Protein AF-A0A938IKA3-F1 (afdb_monomer_lite)

Radius of gyration: 41.87 Å; chains: 1; bounding box: 134×56×154 Å

Structure (mmCIF, N/CA/C/O backbone):
data_AF-A0A938IKA3-F1
#
_entry.id   AF-A0A938IKA3-F1
#
loop_
_atom_site.group_PDB
_atom_site.id
_atom_site.type_symbol
_atom_site.label_atom_id
_atom_site.label_alt_id
_atom_site.label_comp_id
_atom_site.label_asym_id
_atom_site.label_entity_id
_atom_site.label_seq_id
_atom_site.pdbx_PDB_ins_code
_atom_site.Cartn_x
_atom_site.Cartn_y
_atom_site.Cartn_z
_atom_site.occupancy
_atom_site.B_iso_or_equiv
_atom_site.auth_seq_id
_atom_site.auth_comp_id
_atom_site.auth_asym_id
_atom_site.auth_atom_id
_atom_site.pdbx_PDB_model_num
ATOM 1 N N . MET A 1 1 ? 54.111 36.695 -73.387 1.00 44.09 1 MET A N 1
ATOM 2 C CA . MET A 1 1 ? 54.878 36.768 -72.129 1.00 44.09 1 MET A CA 1
ATOM 3 C C . MET A 1 1 ? 53.957 37.298 -71.034 1.00 44.09 1 MET A C 1
ATOM 5 O O . MET A 1 1 ? 53.940 38.494 -70.824 1.00 44.09 1 MET A O 1
ATOM 9 N N . ILE A 1 2 ? 53.138 36.435 -70.418 1.00 36.34 2 ILE A N 1
ATOM 10 C CA . ILE A 1 2 ? 52.549 36.625 -69.077 1.00 36.34 2 ILE A CA 1
ATOM 11 C C . ILE A 1 2 ? 52.402 35.214 -68.501 1.00 36.34 2 ILE A C 1
ATOM 13 O O . ILE A 1 2 ? 51.587 34.421 -68.973 1.00 36.34 2 ILE A O 1
ATOM 17 N N . ASP A 1 3 ? 53.272 34.904 -67.549 1.00 37.81 3 ASP A N 1
ATOM 18 C CA . ASP A 1 3 ? 53.347 33.643 -66.822 1.00 37.81 3 ASP A CA 1
ATOM 19 C C . ASP A 1 3 ? 52.193 33.566 -65.809 1.00 37.81 3 ASP A C 1
ATOM 21 O O . ASP A 1 3 ? 51.969 34.506 -65.043 1.00 37.81 3 ASP A O 1
ATOM 25 N N . ARG A 1 4 ? 51.437 32.461 -65.796 1.00 41.28 4 ARG A N 1
ATOM 26 C CA . ARG A 1 4 ? 50.448 32.179 -64.741 1.00 41.28 4 ARG A CA 1
ATOM 27 C C . ARG A 1 4 ? 51.078 31.232 -63.720 1.00 41.28 4 ARG A C 1
ATOM 29 O O . ARG A 1 4 ? 51.582 30.184 -64.118 1.00 41.28 4 ARG A O 1
ATOM 36 N N . PRO A 1 5 ? 51.030 31.542 -62.415 1.00 47.38 5 PRO A N 1
ATOM 37 C CA . PRO A 1 5 ? 51.871 30.855 -61.455 1.00 47.38 5 PRO A CA 1
ATOM 38 C C . PRO A 1 5 ? 51.241 29.541 -60.963 1.00 47.38 5 PRO A C 1
ATOM 40 O O . PRO A 1 5 ? 50.056 29.439 -60.645 1.00 47.38 5 PRO A O 1
ATOM 43 N N . SER A 1 6 ? 52.089 28.522 -60.881 1.00 44.88 6 SER A N 1
ATOM 44 C CA . SER A 1 6 ? 51.822 27.099 -60.643 1.00 44.88 6 SER A CA 1
ATOM 45 C C . SER A 1 6 ? 51.552 26.709 -59.176 1.00 44.88 6 SER A C 1
ATOM 47 O O . SER A 1 6 ? 51.508 25.524 -58.850 1.00 44.88 6 SER A O 1
ATOM 49 N N . TRP A 1 7 ? 51.294 27.665 -58.274 1.00 42.03 7 TRP A N 1
ATOM 50 C CA . TRP A 1 7 ? 51.091 27.390 -56.839 1.00 42.03 7 TRP A CA 1
ATOM 51 C C . TRP A 1 7 ? 49.628 27.134 -56.419 1.00 42.03 7 TRP A C 1
ATOM 53 O O . TRP A 1 7 ? 49.381 26.710 -55.290 1.00 42.03 7 TRP A O 1
ATOM 63 N N . MET A 1 8 ? 48.640 27.299 -57.310 1.00 39.28 8 MET A N 1
ATOM 64 C CA . MET A 1 8 ? 47.218 27.089 -56.965 1.00 39.28 8 MET A CA 1
ATOM 65 C C . MET A 1 8 ? 46.741 25.624 -56.981 1.00 39.28 8 MET A C 1
ATOM 67 O O . MET A 1 8 ? 45.694 25.321 -56.410 1.00 39.28 8 MET A O 1
ATOM 71 N N . VAL A 1 9 ? 47.488 24.682 -57.567 1.00 45.12 9 VAL A N 1
ATOM 72 C CA . VAL A 1 9 ? 47.022 23.282 -57.706 1.00 45.12 9 VAL A CA 1
ATOM 73 C C . VAL A 1 9 ? 47.316 22.428 -56.460 1.00 45.12 9 VAL A C 1
ATOM 75 O O . VAL A 1 9 ? 46.606 21.461 -56.186 1.00 45.12 9 VAL A O 1
ATOM 78 N N . LEU A 1 10 ? 48.293 22.814 -55.632 1.00 41.94 10 LEU A N 1
ATOM 79 C CA . LEU A 1 10 ? 48.684 22.053 -54.436 1.00 41.94 10 LEU A CA 1
ATOM 80 C C . LEU A 1 10 ? 47.814 22.322 -53.194 1.00 41.94 10 LEU A C 1
ATOM 82 O O . LEU A 1 10 ? 47.746 21.467 -52.314 1.00 41.94 10 LEU A O 1
ATOM 86 N N . ARG A 1 11 ? 47.066 23.435 -53.135 1.00 42.44 11 ARG A N 1
ATOM 87 C CA . ARG A 1 11 ? 46.171 23.736 -51.995 1.00 42.44 11 ARG A CA 1
ATOM 88 C C . ARG A 1 11 ? 44.819 23.014 -52.036 1.00 42.44 11 ARG A C 1
ATOM 90 O O . ARG A 1 11 ? 44.203 22.837 -50.990 1.00 42.44 11 ARG A O 1
ATOM 97 N N . ARG A 1 12 ? 44.365 22.544 -53.205 1.00 46.91 12 ARG A N 1
ATOM 98 C CA . ARG A 1 12 ? 43.042 21.900 -53.343 1.00 46.91 12 ARG A CA 1
ATOM 99 C C . ARG A 1 12 ? 42.994 20.479 -52.763 1.00 46.91 12 ARG A C 1
ATOM 101 O O . ARG A 1 12 ? 41.995 20.104 -52.165 1.00 46.91 12 ARG A O 1
ATOM 108 N N . ARG A 1 13 ? 44.102 19.727 -52.830 1.00 48.44 13 ARG A N 1
ATOM 109 C CA . ARG A 1 13 ? 44.191 18.354 -52.284 1.00 48.44 13 ARG A CA 1
ATOM 110 C C . ARG A 1 13 ? 44.306 18.291 -50.755 1.00 48.44 13 ARG A C 1
ATOM 112 O O . ARG A 1 13 ? 43.952 17.275 -50.165 1.00 48.44 13 ARG A O 1
ATOM 119 N N . GLY A 1 14 ? 44.799 19.354 -50.114 1.00 48.38 14 GLY A N 1
ATOM 120 C CA . GLY A 1 14 ? 44.874 19.445 -48.650 1.00 48.38 14 GLY A CA 1
ATOM 121 C C . GLY A 1 14 ? 43.516 19.728 -48.004 1.00 48.38 14 GLY A C 1
ATOM 122 O O . GLY A 1 14 ? 43.191 19.138 -46.977 1.00 48.38 14 GLY A O 1
ATOM 123 N N . LEU A 1 15 ? 42.695 20.571 -48.643 1.00 46.84 15 LEU A N 1
ATOM 124 C CA . LEU A 1 15 ? 41.368 20.930 -48.137 1.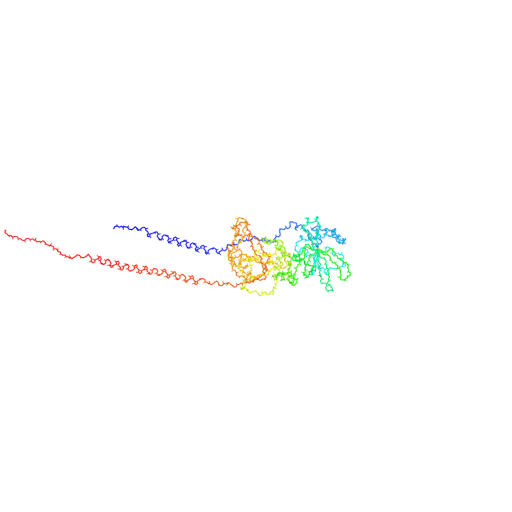00 46.84 15 LEU A CA 1
ATOM 125 C C . LEU A 1 15 ? 40.374 19.760 -48.227 1.00 46.84 15 LEU A C 1
ATOM 127 O O . LEU A 1 15 ? 39.620 19.531 -47.290 1.00 46.84 15 LEU A O 1
ATOM 131 N N . GLU A 1 16 ? 40.415 18.973 -49.307 1.00 50.19 16 GLU A N 1
ATOM 132 C CA . GLU A 1 16 ? 39.539 17.800 -49.463 1.00 50.19 16 GLU A CA 1
ATOM 133 C C . GLU A 1 16 ? 39.806 16.733 -48.392 1.00 50.19 16 GLU A C 1
ATOM 135 O O . GLU A 1 16 ? 38.866 16.163 -47.845 1.00 50.19 16 GLU A O 1
ATOM 140 N N . ARG A 1 17 ? 41.070 16.507 -48.009 1.00 53.62 17 ARG A N 1
ATOM 141 C CA . ARG A 1 17 ? 41.415 15.554 -46.939 1.00 53.62 17 ARG A CA 1
ATOM 142 C C . ARG A 1 17 ? 40.918 16.002 -45.561 1.00 53.62 17 ARG A C 1
ATOM 144 O O . ARG A 1 17 ? 40.501 15.156 -44.777 1.00 53.62 17 ARG A O 1
ATOM 151 N N . LEU A 1 18 ? 40.924 17.307 -45.283 1.00 56.72 18 LEU A N 1
ATOM 152 C CA . LEU A 1 18 ? 40.406 17.863 -44.028 1.00 56.72 18 LEU A CA 1
ATOM 153 C C . LEU A 1 18 ? 38.875 17.810 -43.958 1.00 56.72 18 LEU A C 1
ATOM 155 O O . LEU A 1 18 ? 38.329 17.478 -42.910 1.00 56.72 18 LEU A O 1
ATOM 159 N N . VAL A 1 19 ? 38.184 18.059 -45.074 1.00 56.28 19 VAL A N 1
ATOM 160 C CA . VAL A 1 19 ? 36.717 17.953 -45.144 1.00 56.28 19 VAL A CA 1
ATOM 161 C C . VAL A 1 19 ? 36.264 16.498 -44.982 1.00 56.28 19 VAL A C 1
ATOM 163 O O . VAL A 1 19 ? 35.344 16.231 -44.214 1.00 56.28 19 VAL A O 1
ATOM 166 N N . TRP A 1 20 ? 36.954 15.535 -45.604 1.00 49.53 20 TRP A N 1
ATOM 167 C CA . TRP A 1 20 ? 36.645 14.109 -45.429 1.00 49.53 20 TRP A CA 1
ATOM 168 C C . TRP A 1 20 ? 36.950 13.591 -44.019 1.00 49.53 20 TRP A C 1
ATOM 170 O O . TRP A 1 20 ? 36.165 12.812 -43.481 1.00 49.53 20 TRP A O 1
ATOM 180 N N . ALA A 1 21 ? 38.033 14.056 -43.388 1.00 54.66 21 ALA A N 1
ATOM 181 C CA . ALA A 1 21 ? 38.324 13.730 -41.993 1.00 54.66 21 ALA A CA 1
ATOM 182 C C . ALA A 1 21 ? 37.254 14.302 -41.044 1.00 54.66 21 ALA A C 1
ATOM 184 O O . ALA A 1 21 ? 36.792 13.596 -40.149 1.00 54.66 21 ALA A O 1
ATOM 185 N N . ALA A 1 22 ? 36.788 15.535 -41.273 1.00 48.22 22 ALA A N 1
ATOM 186 C CA . ALA A 1 22 ? 35.738 16.159 -40.467 1.00 48.22 22 ALA A CA 1
ATOM 187 C C . ALA A 1 22 ? 34.384 15.439 -40.606 1.00 48.22 22 ALA A C 1
ATOM 189 O O . ALA A 1 22 ? 33.718 15.198 -39.603 1.00 48.22 22 ALA A O 1
ATOM 190 N N . VAL A 1 23 ? 34.010 15.022 -41.821 1.00 48.03 23 VAL A N 1
ATOM 191 C CA . VAL A 1 23 ? 32.756 14.290 -42.084 1.00 48.03 23 VAL A CA 1
ATOM 192 C C . VAL A 1 23 ? 32.785 12.872 -41.499 1.00 48.03 23 VAL A C 1
ATOM 194 O O . VAL A 1 23 ? 31.801 12.447 -40.897 1.00 48.03 23 VAL A O 1
ATOM 197 N N . LEU A 1 24 ? 33.916 12.160 -41.581 1.00 46.88 24 LEU A N 1
ATOM 198 C CA . LEU A 1 24 ? 34.078 10.847 -40.937 1.00 46.88 24 LEU A CA 1
ATOM 199 C C . LEU A 1 24 ? 34.063 10.942 -39.406 1.00 46.88 24 LEU A C 1
ATOM 201 O O . LEU A 1 24 ? 33.491 10.077 -38.747 1.00 46.88 24 LEU A O 1
ATOM 205 N N . THR A 1 25 ? 34.622 12.013 -38.838 1.00 44.88 25 THR A N 1
ATOM 206 C CA . THR A 1 25 ? 34.581 12.240 -37.386 1.00 44.88 25 THR A CA 1
ATOM 207 C C . THR A 1 25 ? 33.169 12.605 -36.918 1.00 44.88 25 THR A C 1
ATOM 209 O O . THR A 1 25 ? 32.756 12.162 -35.850 1.00 44.88 25 THR A O 1
ATOM 212 N N . LEU A 1 26 ? 32.391 13.348 -37.719 1.00 38.34 26 LEU A N 1
ATOM 213 C CA . LEU A 1 26 ? 30.999 13.683 -37.394 1.00 38.34 26 LEU A CA 1
ATOM 214 C C . LEU A 1 26 ? 30.073 12.455 -37.451 1.00 38.34 26 LEU A C 1
ATOM 216 O O . LEU A 1 26 ? 29.250 12.276 -36.558 1.00 38.34 26 LEU A O 1
ATOM 220 N N . LEU A 1 27 ? 30.248 11.584 -38.452 1.00 38.44 27 LEU A N 1
ATOM 221 C CA . LEU A 1 27 ? 29.461 10.352 -38.608 1.00 38.44 27 LEU A CA 1
ATOM 222 C C . LEU A 1 27 ? 29.825 9.276 -37.570 1.00 38.44 27 LEU A C 1
ATOM 224 O O . LEU A 1 27 ? 28.954 8.534 -37.121 1.00 38.44 27 LEU A O 1
ATOM 228 N N . ALA A 1 28 ? 31.085 9.221 -37.126 1.00 39.75 28 ALA A N 1
ATOM 229 C CA . ALA A 1 28 ? 31.489 8.362 -36.012 1.00 39.75 28 ALA A CA 1
ATOM 230 C C . ALA A 1 28 ? 30.908 8.838 -34.664 1.00 39.75 28 ALA A C 1
ATOM 232 O O . ALA A 1 28 ? 30.611 8.017 -33.798 1.00 39.75 28 ALA A O 1
ATOM 233 N N . ARG A 1 29 ? 30.694 10.152 -34.493 1.00 34.31 29 ARG A N 1
ATOM 234 C CA . ARG A 1 29 ? 30.143 10.748 -33.262 1.00 34.31 29 ARG A CA 1
ATOM 235 C C . ARG A 1 29 ? 28.616 10.648 -33.170 1.00 34.31 29 ARG A C 1
ATOM 237 O O . ARG A 1 29 ? 28.099 10.518 -32.065 1.00 34.31 29 ARG A O 1
ATOM 244 N N . SER A 1 30 ? 27.905 10.652 -34.304 1.00 30.98 30 SER A N 1
ATOM 245 C CA . SER A 1 30 ? 26.447 10.444 -34.346 1.00 30.98 30 SER A CA 1
ATOM 246 C C . SER A 1 30 ? 26.034 8.980 -34.158 1.00 30.98 30 SER A C 1
ATOM 248 O O . SER A 1 30 ? 24.906 8.711 -33.767 1.00 30.98 30 SER A O 1
ATOM 250 N N . ALA A 1 31 ? 26.936 8.025 -34.414 1.00 35.09 31 ALA A N 1
ATOM 251 C CA . ALA A 1 31 ? 26.690 6.605 -34.158 1.00 35.09 31 ALA A CA 1
ATOM 252 C C . ALA A 1 31 ? 26.987 6.189 -32.701 1.00 35.09 31 ALA A C 1
ATOM 254 O O . ALA A 1 31 ? 26.459 5.180 -32.243 1.00 35.09 31 ALA A O 1
ATOM 255 N N . SER A 1 32 ? 27.795 6.960 -31.957 1.00 32.06 32 SER A N 1
ATOM 256 C CA . SER A 1 32 ? 28.199 6.617 -30.581 1.00 32.06 32 SER A CA 1
ATOM 257 C C . SER A 1 32 ? 27.322 7.233 -29.481 1.00 32.06 32 SER A C 1
ATOM 259 O O . SER A 1 32 ? 27.594 7.021 -28.304 1.00 32.06 32 SER A O 1
ATOM 261 N N . THR A 1 33 ? 26.289 8.009 -29.821 1.00 31.97 33 THR A N 1
ATOM 262 C CA . THR A 1 33 ? 25.442 8.715 -28.835 1.00 31.97 33 THR A CA 1
ATOM 263 C C . THR A 1 33 ? 24.197 7.928 -28.401 1.00 31.97 33 THR A C 1
ATOM 265 O O . THR A 1 33 ? 23.416 8.419 -27.596 1.00 31.97 33 THR A O 1
ATOM 268 N N . ALA A 1 34 ? 24.031 6.683 -28.867 1.00 32.91 34 ALA A N 1
ATOM 269 C CA . ALA A 1 34 ? 22.925 5.793 -28.485 1.00 32.91 34 ALA A CA 1
ATOM 270 C C . ALA A 1 34 ? 23.324 4.672 -27.495 1.00 32.91 34 ALA A C 1
ATOM 272 O O . ALA A 1 34 ? 22.534 3.759 -27.229 1.00 32.91 34 ALA A O 1
ATOM 273 N N . GLU A 1 35 ? 24.539 4.706 -26.939 1.00 34.84 35 GLU A N 1
ATOM 274 C CA . GLU A 1 35 ? 24.955 3.791 -25.871 1.00 34.84 35 GLU A CA 1
ATOM 275 C C . GLU A 1 35 ? 24.649 4.400 -24.501 1.00 34.84 35 GLU A C 1
ATOM 277 O O . GLU A 1 35 ? 25.434 5.157 -23.938 1.00 34.84 35 GLU A O 1
ATOM 282 N N . GLY A 1 36 ? 23.473 4.058 -23.965 1.00 39.84 36 GLY A N 1
ATOM 283 C CA . GLY A 1 36 ? 23.123 4.341 -22.575 1.00 39.84 36 GLY A CA 1
ATOM 284 C C . GLY A 1 36 ? 24.183 3.775 -21.629 1.00 39.84 36 GLY A C 1
ATOM 285 O O . GLY A 1 36 ? 24.444 2.569 -21.627 1.00 39.84 36 GLY A O 1
ATOM 286 N N . GLN A 1 37 ? 24.801 4.663 -20.852 1.00 39.84 37 GLN A N 1
ATOM 287 C CA . GLN A 1 37 ? 25.806 4.332 -19.847 1.00 39.84 37 GLN A CA 1
ATOM 288 C C . GLN A 1 37 ? 25.228 3.344 -18.811 1.00 39.84 37 GLN A C 1
ATOM 290 O O . GLN A 1 37 ? 24.080 3.503 -18.386 1.00 39.84 37 GLN A O 1
ATOM 295 N N . PRO A 1 38 ? 25.982 2.308 -18.402 1.00 37.47 38 PRO A N 1
ATOM 296 C CA . PRO A 1 38 ? 25.505 1.324 -17.438 1.00 37.47 38 PRO A CA 1
ATOM 297 C C . PRO A 1 38 ? 25.352 1.944 -16.042 1.00 37.47 38 PRO A C 1
ATOM 299 O O . PRO A 1 38 ? 26.292 2.541 -15.526 1.00 37.47 38 PRO A O 1
ATOM 302 N N . MET A 1 39 ? 24.181 1.751 -15.423 1.00 41.41 39 MET A N 1
ATOM 303 C CA . MET A 1 39 ? 23.933 2.089 -14.015 1.00 41.41 39 MET A CA 1
ATOM 304 C C . MET A 1 39 ? 24.891 1.325 -13.091 1.00 41.41 39 MET A C 1
ATOM 306 O O . MET A 1 39 ? 25.019 0.100 -13.207 1.00 41.41 39 MET A O 1
ATOM 310 N N . ALA A 1 40 ? 25.509 2.034 -12.143 1.00 34.44 40 ALA A N 1
ATOM 311 C CA . ALA A 1 40 ? 26.341 1.442 -11.104 1.00 34.44 40 ALA A CA 1
ATOM 312 C C . ALA A 1 40 ? 25.589 0.387 -10.245 1.00 34.44 40 ALA A C 1
ATOM 314 O O . ALA A 1 40 ? 24.357 0.425 -10.107 1.00 34.44 40 ALA A O 1
ATOM 315 N N . PRO A 1 41 ? 26.309 -0.602 -9.677 1.00 32.03 41 PRO A N 1
ATOM 316 C CA . PRO A 1 41 ? 25.738 -1.568 -8.742 1.00 32.03 41 PRO A CA 1
ATOM 317 C C . PRO A 1 41 ? 25.262 -0.868 -7.458 1.00 32.03 41 PRO A C 1
ATOM 319 O O . PRO A 1 41 ? 26.004 -0.092 -6.864 1.00 32.03 41 PRO A O 1
ATOM 322 N N . ARG A 1 42 ? 24.017 -1.147 -7.048 1.00 52.44 42 ARG A N 1
ATOM 323 C CA . ARG A 1 42 ? 23.434 -0.658 -5.789 1.00 52.44 42 ARG A CA 1
ATOM 324 C C . ARG A 1 42 ? 24.041 -1.403 -4.598 1.00 52.44 42 ARG A C 1
ATOM 326 O O . ARG A 1 42 ? 24.285 -2.609 -4.691 1.00 52.44 42 ARG A O 1
ATOM 333 N N . ASP A 1 43 ? 24.240 -0.681 -3.500 1.00 36.16 43 ASP A N 1
ATOM 334 C CA . ASP A 1 43 ? 24.480 -1.276 -2.187 1.00 36.16 43 ASP A CA 1
ATOM 335 C C . ASP A 1 43 ? 23.230 -2.059 -1.742 1.00 36.16 43 ASP A C 1
ATOM 337 O O . ASP A 1 43 ? 22.113 -1.729 -2.143 1.00 36.16 43 ASP A O 1
ATOM 341 N N . ARG A 1 44 ? 23.420 -3.157 -1.008 1.00 41.62 44 ARG A N 1
ATOM 342 C CA . ARG A 1 44 ? 22.437 -4.254 -0.859 1.00 41.62 44 ARG A CA 1
ATOM 343 C C . ARG A 1 44 ? 21.284 -3.990 0.113 1.00 41.62 44 ARG A C 1
ATOM 345 O O . ARG A 1 44 ? 20.489 -4.900 0.349 1.00 41.62 44 ARG A O 1
ATOM 352 N N . ASP A 1 45 ? 21.171 -2.787 0.652 1.00 41.47 45 ASP A N 1
ATOM 353 C CA . ASP A 1 45 ? 20.105 -2.470 1.591 1.00 41.47 45 ASP A CA 1
ATOM 354 C C . ASP A 1 45 ? 18.770 -2.349 0.852 1.00 41.47 45 ASP A C 1
ATOM 356 O O . ASP A 1 45 ? 18.631 -1.617 -0.132 1.00 41.47 45 ASP A O 1
ATOM 360 N N . LEU A 1 46 ? 17.770 -3.109 1.315 1.00 42.41 46 LEU A N 1
ATOM 361 C CA . LEU A 1 46 ? 16.409 -3.002 0.803 1.00 42.41 46 LEU A CA 1
ATOM 362 C C . LEU A 1 46 ? 15.963 -1.538 0.926 1.00 42.41 46 LEU A C 1
ATOM 364 O O . LEU A 1 46 ? 16.097 -0.965 2.009 1.00 42.41 46 LEU A O 1
ATOM 368 N N . PRO A 1 47 ? 15.353 -0.940 -0.110 1.00 44.97 47 PRO A N 1
ATOM 369 C CA . PRO A 1 47 ? 14.965 0.473 -0.083 1.00 44.97 47 PRO A CA 1
ATOM 370 C C . PRO A 1 47 ? 13.900 0.806 0.982 1.00 44.97 47 PRO A C 1
ATOM 372 O O . PRO A 1 47 ? 13.555 1.965 1.164 1.00 44.97 47 PRO A O 1
ATOM 375 N N . TYR A 1 48 ? 13.390 -0.197 1.706 1.00 50.75 48 TYR A N 1
ATOM 376 C CA . TYR A 1 48 ? 12.403 -0.073 2.782 1.00 50.75 48 TYR A CA 1
ATOM 377 C C . TYR A 1 48 ? 12.949 -0.468 4.156 1.00 50.75 48 TYR A C 1
ATOM 379 O O . TYR A 1 48 ? 12.153 -0.626 5.085 1.00 50.75 48 TYR A O 1
ATOM 387 N N . ALA A 1 49 ? 14.259 -0.702 4.295 1.00 41.09 49 ALA A N 1
ATOM 388 C CA . ALA A 1 49 ? 14.854 -1.031 5.581 1.00 41.09 49 ALA A CA 1
ATOM 389 C C . ALA A 1 49 ? 14.542 0.108 6.559 1.00 41.09 49 ALA A C 1
ATOM 391 O O . ALA A 1 49 ? 15.071 1.217 6.458 1.00 41.09 49 ALA A O 1
ATOM 392 N N . ARG A 1 50 ? 13.607 -0.145 7.481 1.00 44.47 50 ARG A N 1
ATOM 393 C CA . ARG A 1 50 ? 13.308 0.795 8.556 1.00 44.47 50 ARG A CA 1
ATOM 394 C C . ARG A 1 50 ? 14.618 0.963 9.329 1.00 44.47 50 ARG A C 1
ATOM 396 O O . ARG A 1 50 ? 15.222 -0.065 9.646 1.00 44.47 50 ARG A O 1
ATOM 403 N N . PRO A 1 51 ? 15.069 2.190 9.650 1.00 43.34 51 PRO A N 1
ATOM 404 C CA . PRO A 1 51 ? 16.114 2.329 10.650 1.00 43.34 51 PRO A CA 1
ATOM 405 C C . PRO A 1 51 ? 15.634 1.548 11.870 1.00 43.34 51 PRO A C 1
ATOM 407 O O . PRO A 1 51 ? 14.516 1.781 12.341 1.00 43.34 51 PRO A O 1
ATOM 410 N N . ALA A 1 52 ? 16.411 0.534 12.263 1.00 45.12 52 ALA A N 1
ATOM 411 C CA . ALA A 1 52 ? 16.052 -0.337 13.367 1.00 45.12 52 ALA A CA 1
ATOM 412 C C . ALA A 1 52 ? 15.691 0.565 14.544 1.00 45.12 52 ALA A C 1
ATOM 414 O O . ALA A 1 52 ? 16.484 1.439 14.898 1.00 45.12 52 ALA A O 1
ATOM 415 N N . ASP A 1 53 ? 14.478 0.415 15.087 1.00 52.06 53 ASP A N 1
ATOM 416 C CA . ASP A 1 53 ? 14.122 1.122 16.312 1.00 52.06 53 ASP A CA 1
ATOM 417 C C . ASP A 1 53 ? 15.191 0.716 17.336 1.00 52.06 53 ASP A C 1
ATOM 419 O O . ASP A 1 53 ? 15.301 -0.475 17.645 1.00 52.06 53 ASP A O 1
ATOM 423 N N . PRO A 1 54 ? 16.032 1.652 17.811 1.00 47.59 54 PRO A N 1
ATOM 424 C CA . PRO A 1 54 ? 17.150 1.315 18.683 1.00 47.59 54 PRO A CA 1
ATOM 425 C C . PRO A 1 54 ? 16.675 0.672 19.993 1.00 47.59 54 PRO A C 1
ATOM 427 O O . PRO A 1 54 ? 17.463 0.024 20.676 1.00 47.59 54 PRO A O 1
ATOM 430 N N . ASN A 1 55 ? 15.380 0.793 20.311 1.00 51.50 55 ASN A N 1
ATOM 431 C CA . ASN A 1 55 ? 14.742 0.159 21.455 1.00 51.50 55 ASN A CA 1
ATOM 432 C C . ASN A 1 55 ? 13.972 -1.129 21.112 1.00 51.50 55 ASN A C 1
ATOM 434 O O . ASN A 1 55 ? 13.401 -1.735 22.013 1.00 51.50 55 ASN A O 1
ATOM 438 N N . ALA A 1 56 ? 13.925 -1.583 19.855 1.00 56.41 56 ALA A N 1
ATOM 439 C CA . ALA A 1 56 ? 13.243 -2.836 19.507 1.00 56.41 56 ALA A CA 1
ATOM 440 C C . ALA A 1 56 ? 13.917 -4.056 20.152 1.00 56.41 56 ALA A C 1
ATOM 442 O O . ALA A 1 56 ? 13.229 -4.953 20.623 1.00 56.41 56 ALA A O 1
ATOM 443 N N . ALA A 1 57 ? 15.252 -4.061 20.237 1.00 53.44 57 ALA A N 1
ATOM 444 C CA . ALA A 1 57 ? 16.017 -5.155 20.839 1.00 53.44 57 ALA A CA 1
ATOM 445 C C . ALA A 1 57 ? 15.900 -5.228 22.375 1.00 53.44 57 ALA A C 1
ATOM 447 O O . ALA A 1 57 ? 16.297 -6.224 22.971 1.00 53.44 57 ALA A O 1
ATOM 448 N N . SER A 1 58 ? 15.385 -4.177 23.021 1.00 55.47 58 SER A N 1
ATOM 449 C CA . SER A 1 58 ? 15.226 -4.086 24.477 1.00 55.47 58 SER A CA 1
ATOM 450 C C . SER A 1 58 ? 13.772 -4.188 24.943 1.00 55.47 58 SER A C 1
ATOM 452 O O . SER A 1 58 ? 13.516 -4.140 26.149 1.00 55.47 58 SER A O 1
ATOM 454 N N . ARG A 1 59 ? 12.810 -4.351 24.023 1.00 63.84 59 ARG A N 1
ATOM 455 C CA . ARG A 1 59 ? 11.423 -4.637 24.400 1.00 63.84 59 ARG A CA 1
ATOM 456 C C . ARG A 1 59 ? 11.316 -6.095 24.865 1.00 63.84 59 ARG A C 1
ATOM 458 O O . ARG A 1 59 ? 11.891 -6.970 24.220 1.00 63.84 59 ARG A O 1
ATOM 465 N N . PRO A 1 60 ? 10.593 -6.374 25.967 1.00 66.56 60 PRO A N 1
ATOM 466 C CA . PRO A 1 60 ? 10.169 -7.738 26.293 1.00 66.56 60 PRO A CA 1
ATOM 467 C C . PRO A 1 60 ? 9.454 -8.374 25.089 1.00 66.56 60 PRO A C 1
ATOM 469 O O . PRO A 1 60 ? 9.043 -7.660 24.188 1.00 66.56 60 PRO A O 1
ATOM 472 N N . GLU A 1 61 ? 9.238 -9.685 25.047 1.00 74.44 61 GLU A N 1
ATOM 473 C CA . GLU A 1 61 ? 8.289 -10.241 24.070 1.00 74.44 61 GLU A CA 1
ATOM 474 C C . GLU A 1 61 ? 6.853 -9.957 24.544 1.00 74.44 61 GLU A C 1
ATOM 476 O O . GLU A 1 61 ? 6.506 -10.231 25.695 1.00 74.44 61 GLU A O 1
ATOM 481 N N . ALA A 1 62 ? 6.012 -9.370 23.686 1.00 78.81 62 ALA A N 1
ATOM 482 C CA . ALA A 1 62 ? 4.600 -9.161 23.997 1.00 78.81 62 ALA A CA 1
ATOM 483 C C . ALA A 1 62 ? 3.881 -10.491 23.807 1.00 78.81 62 ALA A C 1
ATOM 485 O O . ALA A 1 62 ? 3.903 -11.062 22.720 1.00 78.81 62 ALA A O 1
ATOM 486 N N . SER A 1 63 ? 3.226 -10.973 24.861 1.00 81.94 63 SER A N 1
ATOM 487 C CA . SER A 1 63 ? 2.438 -12.207 24.804 1.00 81.94 63 SER A CA 1
ATOM 488 C C . SER A 1 63 ? 0.968 -11.953 24.459 1.00 81.94 63 SER A C 1
ATOM 490 O O . SER A 1 63 ? 0.257 -12.855 24.021 1.00 81.94 63 SER A O 1
ATOM 492 N N . THR A 1 64 ? 0.507 -10.713 24.643 1.00 85.50 64 THR A N 1
ATOM 493 C CA . THR A 1 64 ? -0.879 -10.293 24.431 1.00 85.50 64 THR A CA 1
ATOM 494 C C . THR A 1 64 ? -0.953 -8.897 23.810 1.00 85.50 64 THR A C 1
ATOM 496 O O . THR A 1 64 ? -0.018 -8.102 23.920 1.00 85.50 64 THR A O 1
ATOM 499 N N . ALA A 1 65 ? -2.112 -8.549 23.237 1.00 86.88 65 ALA A N 1
ATOM 500 C CA . ALA A 1 65 ? -2.376 -7.188 22.765 1.00 86.88 65 ALA A CA 1
ATOM 501 C C . ALA A 1 65 ? -2.198 -6.148 23.888 1.00 86.88 65 ALA A C 1
ATOM 503 O O . ALA A 1 65 ? -1.631 -5.083 23.661 1.00 86.88 65 ALA A O 1
ATOM 504 N N . ARG A 1 66 ? -2.619 -6.462 25.123 1.00 87.50 66 ARG A N 1
ATOM 505 C CA . ARG A 1 66 ? -2.430 -5.567 26.275 1.00 87.50 66 ARG A CA 1
ATOM 506 C C . ARG A 1 66 ? -0.951 -5.298 26.557 1.00 87.50 66 ARG A C 1
ATOM 508 O O . ARG A 1 66 ? -0.597 -4.151 26.809 1.00 87.50 66 ARG A O 1
ATOM 515 N N . ASP A 1 67 ? -0.092 -6.315 26.471 1.00 88.06 67 ASP A N 1
ATOM 516 C CA . ASP A 1 67 ? 1.357 -6.144 26.655 1.00 88.06 67 ASP A CA 1
ATOM 517 C C . ASP A 1 67 ? 1.956 -5.226 25.590 1.00 88.06 67 ASP A C 1
ATOM 519 O O . ASP A 1 67 ? 2.727 -4.326 25.925 1.00 88.06 67 ASP A O 1
ATOM 523 N N . LEU A 1 68 ? 1.530 -5.389 24.332 1.00 88.19 68 LEU A N 1
ATOM 524 C CA . LEU A 1 68 ? 1.905 -4.486 23.248 1.00 88.19 68 LEU A CA 1
ATOM 525 C C . LEU A 1 68 ? 1.511 -3.042 23.595 1.00 88.19 68 LEU A C 1
ATOM 527 O O . LEU A 1 68 ? 2.348 -2.145 23.570 1.00 88.19 68 LEU A O 1
ATOM 531 N N . PHE A 1 69 ? 0.260 -2.802 23.993 1.00 86.06 69 PHE A N 1
ATOM 532 C CA . PHE A 1 69 ? -0.215 -1.457 24.337 1.00 86.06 69 PHE A CA 1
ATOM 533 C C . PHE A 1 69 ? 0.477 -0.847 25.564 1.00 86.06 69 PHE A C 1
ATOM 535 O O . PHE A 1 69 ? 0.688 0.371 25.589 1.00 86.06 69 PHE A O 1
ATOM 542 N N . ARG A 1 70 ? 0.909 -1.661 26.537 1.00 87.38 70 ARG A N 1
ATOM 543 C CA . ARG A 1 70 ? 1.726 -1.195 27.671 1.00 87.38 70 ARG A CA 1
ATOM 544 C C . ARG A 1 70 ? 3.048 -0.587 27.210 1.00 87.38 70 ARG A C 1
ATOM 546 O O . ARG A 1 70 ? 3.449 0.442 27.750 1.00 87.38 70 ARG A O 1
ATOM 553 N N . TRP A 1 71 ? 3.690 -1.128 26.171 1.00 84.00 71 TRP A N 1
ATOM 554 C CA . TRP A 1 71 ? 4.915 -0.530 25.611 1.00 84.00 71 TRP A CA 1
ATOM 555 C C . TRP A 1 71 ? 4.682 0.843 24.993 1.00 84.00 71 TRP A C 1
ATOM 557 O O . TRP A 1 71 ? 5.569 1.694 25.005 1.00 84.00 71 TRP A O 1
ATOM 567 N N . TYR A 1 72 ? 3.473 1.076 24.490 1.00 83.12 72 TYR A N 1
ATOM 568 C CA . TYR A 1 72 ? 3.047 2.370 23.969 1.00 83.12 72 TYR A CA 1
ATOM 569 C C . TYR A 1 72 ? 2.423 3.266 25.055 1.00 83.12 72 TYR A C 1
ATOM 571 O O . TYR A 1 72 ? 1.884 4.332 24.745 1.00 83.12 72 TYR A O 1
ATOM 579 N N . GLY A 1 73 ? 2.535 2.876 26.329 1.00 83.56 73 GLY A N 1
ATOM 580 C CA . GLY A 1 73 ? 2.139 3.677 27.485 1.00 83.56 73 GLY A CA 1
ATOM 581 C C . GLY A 1 73 ? 0.644 3.659 27.800 1.00 83.56 73 GLY A C 1
ATOM 582 O O . GLY A 1 73 ? 0.162 4.628 28.378 1.00 83.56 73 GLY A O 1
ATOM 583 N N . VAL A 1 74 ? -0.088 2.613 27.400 1.00 84.44 74 VAL A N 1
ATOM 584 C CA . VAL A 1 74 ? -1.463 2.356 27.868 1.00 84.44 74 VAL A CA 1
ATOM 585 C C . VAL A 1 74 ? -1.387 1.448 29.093 1.00 84.44 74 VAL A C 1
ATOM 587 O O . VAL A 1 74 ? -0.939 0.305 28.996 1.00 84.44 74 VAL A O 1
ATOM 590 N N . THR A 1 75 ? -1.770 1.963 30.257 1.00 85.19 75 THR A N 1
ATOM 591 C CA . THR A 1 75 ? -1.604 1.257 31.537 1.00 85.19 75 THR A CA 1
ATOM 592 C C . THR A 1 75 ? -2.817 0.392 31.881 1.00 85.19 75 THR A C 1
ATOM 594 O O . THR A 1 75 ? -3.880 0.498 31.273 1.00 85.19 75 THR A O 1
ATOM 597 N N . ASP A 1 76 ? -2.689 -0.453 32.905 1.00 83.88 76 ASP A N 1
ATOM 598 C CA . ASP A 1 76 ? -3.826 -1.222 33.427 1.00 83.88 76 ASP A CA 1
ATOM 599 C C . ASP A 1 76 ? -4.929 -0.320 34.001 1.00 83.88 76 ASP A C 1
ATOM 601 O O . ASP A 1 76 ? -6.100 -0.685 33.948 1.00 83.88 76 ASP A O 1
ATOM 605 N N . GLU A 1 77 ? -4.584 0.883 34.472 1.00 84.12 77 GLU A N 1
ATOM 606 C CA . GLU A 1 77 ? -5.570 1.897 34.865 1.00 84.12 77 GLU A CA 1
ATOM 607 C C . GLU A 1 77 ? -6.375 2.393 33.662 1.00 84.12 77 GLU A C 1
ATOM 609 O O . GLU A 1 77 ? -7.582 2.599 33.769 1.00 84.12 77 GLU A O 1
ATOM 614 N N . ASP A 1 78 ? -5.734 2.548 32.501 1.00 83.19 78 ASP A N 1
ATOM 615 C CA . ASP A 1 78 ? -6.428 2.913 31.267 1.00 83.19 78 ASP A CA 1
ATOM 616 C C . ASP A 1 78 ? -7.390 1.804 30.835 1.00 83.19 78 ASP A C 1
ATOM 618 O O . ASP A 1 78 ? -8.524 2.091 30.455 1.00 83.19 78 ASP A O 1
ATOM 622 N N . PHE A 1 79 ? -6.971 0.540 30.962 1.00 82.44 79 PHE A N 1
ATOM 623 C CA . PHE A 1 79 ? -7.845 -0.602 30.703 1.00 82.44 79 PHE A CA 1
ATOM 624 C C . PHE A 1 79 ? -9.001 -0.708 31.704 1.00 82.44 79 PHE A C 1
ATOM 626 O O . PHE A 1 79 ? -10.116 -1.028 31.302 1.00 82.44 79 PHE A O 1
ATOM 633 N N . ALA A 1 80 ? -8.769 -0.404 32.982 1.00 81.94 80 ALA A N 1
ATOM 634 C CA . ALA A 1 80 ? -9.816 -0.386 34.003 1.00 81.94 80 ALA A CA 1
ATOM 635 C C . ALA A 1 80 ? -10.859 0.715 33.747 1.00 81.94 80 ALA A C 1
ATOM 637 O O . ALA A 1 80 ? -12.044 0.520 34.007 1.00 81.94 80 ALA A O 1
ATOM 638 N N . ARG A 1 81 ? -10.448 1.857 33.177 1.00 79.62 81 ARG A N 1
ATOM 639 C CA . ARG A 1 81 ? -11.370 2.937 32.782 1.00 79.62 81 ARG A CA 1
ATOM 640 C C . ARG A 1 81 ? -12.294 2.556 31.625 1.00 79.62 81 ARG A C 1
ATOM 642 O O . ARG A 1 81 ? -13.372 3.130 31.530 1.00 79.62 81 ARG A O 1
ATOM 649 N N . PHE A 1 82 ? -11.917 1.598 30.774 1.00 77.25 82 PHE A N 1
ATOM 650 C CA . PHE A 1 82 ? -12.833 1.060 29.758 1.00 77.25 82 PHE A CA 1
ATOM 651 C C . PHE A 1 82 ? -13.982 0.265 30.369 1.00 77.25 82 PHE A C 1
ATOM 653 O O . PHE A 1 82 ? -15.086 0.295 29.841 1.00 77.25 82 PHE A O 1
ATOM 660 N N . ASP A 1 83 ? -13.728 -0.426 31.476 1.00 70.31 83 ASP A N 1
ATOM 661 C CA . ASP A 1 83 ? -14.744 -1.215 32.175 1.00 70.31 83 ASP A CA 1
ATOM 662 C C . ASP A 1 83 ? -15.770 -0.310 32.885 1.00 70.31 83 ASP A C 1
ATOM 664 O O . ASP A 1 83 ? -16.933 -0.656 33.045 1.00 70.31 83 ASP A O 1
ATOM 668 N N . GLN A 1 84 ? -15.345 0.900 33.262 1.00 69.12 84 GLN A N 1
ATOM 669 C CA . GLN A 1 84 ? -16.154 1.910 33.959 1.00 69.12 84 GLN A CA 1
ATOM 670 C C . GLN A 1 84 ? -16.551 3.081 33.048 1.00 69.12 84 GLN A C 1
ATOM 672 O O . GLN A 1 84 ? -16.738 4.205 33.520 1.00 69.12 84 GLN A O 1
ATOM 677 N N . ARG A 1 85 ? -16.593 2.850 31.732 1.00 65.44 85 ARG A N 1
ATOM 678 C CA . ARG A 1 85 ? -16.641 3.913 30.726 1.00 65.44 85 ARG A CA 1
ATOM 679 C C . ARG A 1 85 ? -17.827 4.867 30.951 1.00 65.44 85 ARG A C 1
ATOM 681 O O . ARG A 1 85 ? -18.970 4.416 30.954 1.00 65.44 85 ARG A O 1
ATOM 688 N N . PRO A 1 86 ? -17.590 6.186 31.080 1.00 58.25 86 PRO A N 1
ATOM 689 C CA . PRO A 1 86 ? -18.664 7.168 31.033 1.00 58.25 86 PRO A CA 1
ATOM 690 C C . PRO A 1 86 ? -19.266 7.166 29.625 1.00 58.25 86 PRO A C 1
ATOM 692 O O . PRO A 1 86 ? -18.551 7.413 28.652 1.00 58.25 86 PRO A O 1
ATOM 695 N N . GLU A 1 87 ? -20.558 6.870 29.501 1.00 63.56 87 GLU A N 1
ATOM 696 C CA . GLU A 1 87 ? -21.249 6.926 28.213 1.00 63.56 87 GLU A CA 1
ATOM 697 C C . GLU A 1 87 ? -21.375 8.377 27.744 1.00 63.56 87 GLU A C 1
ATOM 699 O O . GLU A 1 87 ? -22.110 9.156 28.349 1.00 63.56 87 GLU A O 1
ATOM 704 N N . GLY A 1 88 ? -20.700 8.732 26.647 1.00 63.88 88 GLY A N 1
ATOM 705 C CA . GLY A 1 88 ? -20.855 10.028 25.997 1.00 63.88 88 GLY A CA 1
ATOM 706 C C . GLY A 1 88 ? -20.325 11.198 26.829 1.00 63.88 88 GLY A C 1
ATOM 707 O O . GLY A 1 88 ? -20.937 11.658 27.786 1.00 63.88 88 GLY A O 1
ATOM 708 N N . GLY A 1 89 ? -19.198 11.772 26.416 1.00 77.88 89 GLY A N 1
ATOM 709 C CA . GLY A 1 89 ? -18.687 12.991 27.040 1.00 77.88 89 GLY A CA 1
ATOM 710 C C . GLY A 1 89 ? -17.229 13.274 26.714 1.00 77.88 89 GLY A C 1
ATOM 711 O O . GLY A 1 89 ? -16.558 12.488 26.047 1.00 77.88 89 GLY A O 1
ATOM 712 N N . ALA A 1 90 ? -16.725 14.400 27.220 1.00 81.75 90 ALA A N 1
ATOM 713 C CA . ALA A 1 90 ? -15.359 14.853 26.961 1.00 81.75 90 ALA A CA 1
ATOM 714 C C . ALA A 1 90 ? -14.290 13.837 27.412 1.00 81.75 90 ALA A C 1
ATOM 716 O O . ALA A 1 90 ? -13.254 13.706 26.761 1.00 81.75 90 ALA A O 1
ATOM 717 N N . ASP A 1 91 ? -14.540 13.088 28.489 1.00 83.25 91 ASP A N 1
ATOM 718 C CA . ASP A 1 91 ? -13.599 12.085 29.003 1.00 83.25 91 ASP A CA 1
ATOM 719 C C . ASP A 1 91 ? -13.459 10.879 28.065 1.00 83.25 91 ASP A C 1
ATOM 721 O O . ASP A 1 91 ? -12.347 10.397 27.831 1.00 83.25 91 ASP A O 1
ATOM 725 N N . GLU A 1 92 ? -14.566 10.435 27.463 1.00 84.19 92 GLU A N 1
ATOM 726 C CA . GLU A 1 92 ? -14.563 9.374 26.456 1.00 84.19 92 GLU A CA 1
ATOM 727 C C . GLU A 1 92 ? -13.772 9.807 25.214 1.00 84.19 92 GLU A C 1
ATOM 729 O O . GLU A 1 92 ? -12.917 9.072 24.717 1.00 84.19 92 GLU A O 1
ATOM 734 N N . GLU A 1 93 ? -14.008 11.033 24.740 1.00 87.50 93 GLU A N 1
ATOM 735 C CA . GLU A 1 93 ? -13.321 11.586 23.572 1.00 87.50 93 GLU A CA 1
ATOM 736 C C . GLU A 1 93 ? -11.809 11.703 23.802 1.00 87.50 93 GLU A C 1
ATOM 738 O O . GLU A 1 93 ? -11.021 11.324 22.931 1.00 87.50 93 GLU A O 1
ATOM 743 N N . ARG A 1 94 ? -11.393 12.167 24.989 1.00 89.62 94 ARG A N 1
ATOM 744 C CA . ARG A 1 94 ? -9.979 12.239 25.397 1.00 89.62 94 ARG A CA 1
ATOM 745 C C . ARG A 1 94 ? -9.338 10.855 25.438 1.00 89.62 94 ARG A C 1
ATOM 747 O O . ARG A 1 94 ? -8.224 10.672 24.942 1.00 89.62 94 ARG A O 1
ATOM 754 N N . MET A 1 95 ? -10.038 9.876 26.007 1.00 87.25 95 MET A N 1
ATOM 755 C CA . MET A 1 95 ? -9.558 8.501 26.096 1.00 87.25 95 MET A CA 1
ATOM 756 C C . MET A 1 95 ? -9.389 7.878 24.706 1.00 87.25 95 MET A C 1
ATOM 758 O O . MET A 1 95 ? -8.304 7.377 24.398 1.00 87.25 95 MET A O 1
ATOM 762 N N . ASN A 1 96 ? -10.407 7.985 23.847 1.00 90.44 96 ASN A N 1
ATOM 763 C CA . ASN A 1 96 ? -10.362 7.513 22.464 1.00 90.44 96 ASN A CA 1
ATOM 764 C C . ASN A 1 96 ? -9.195 8.154 21.705 1.00 90.44 96 ASN A C 1
ATOM 766 O O . ASN A 1 96 ? -8.385 7.440 21.115 1.00 90.44 96 ASN A O 1
ATOM 770 N N . ALA A 1 97 ? -9.051 9.483 21.773 1.00 91.50 97 ALA A N 1
ATOM 771 C CA . ALA A 1 97 ? -7.966 10.202 21.107 1.00 91.50 97 ALA A CA 1
ATOM 772 C C . ALA A 1 97 ? -6.583 9.692 21.545 1.00 91.50 97 ALA A C 1
ATOM 774 O O . ALA A 1 97 ? -5.723 9.428 20.703 1.00 91.50 97 ALA A O 1
ATOM 775 N N . ARG A 1 98 ? -6.384 9.470 22.849 1.00 90.56 98 ARG A N 1
ATOM 776 C CA . ARG A 1 98 ? -5.122 8.952 23.392 1.00 90.56 98 ARG A CA 1
ATOM 777 C C . ARG A 1 98 ? -4.772 7.567 22.851 1.00 90.56 98 ARG A C 1
ATOM 779 O O . ARG A 1 98 ? -3.623 7.331 22.486 1.00 90.56 98 ARG A O 1
ATOM 786 N N . ILE A 1 99 ? -5.729 6.647 22.778 1.00 90.50 99 ILE A N 1
ATOM 787 C CA . ILE A 1 99 ? -5.463 5.277 22.303 1.00 90.50 99 ILE A CA 1
ATOM 788 C C . ILE A 1 99 ? -5.274 5.260 20.792 1.00 90.50 99 ILE A C 1
ATOM 790 O O . ILE A 1 99 ? -4.345 4.630 20.296 1.00 90.50 99 ILE A O 1
ATOM 794 N N . LEU A 1 100 ? -6.101 6.005 20.058 1.00 93.81 100 LEU A N 1
ATOM 795 C CA . LEU A 1 100 ? -5.974 6.170 18.611 1.00 93.81 100 LEU A CA 1
ATOM 796 C C . LEU A 1 100 ? -4.618 6.775 18.226 1.00 93.81 100 LEU A C 1
ATOM 798 O O . LEU A 1 100 ? -4.001 6.344 17.247 1.00 93.81 100 LEU A O 1
ATOM 802 N N . PHE A 1 101 ? -4.098 7.709 19.030 1.00 91.62 101 PHE A N 1
ATOM 803 C CA . PHE A 1 101 ? -2.742 8.225 18.869 1.00 91.62 101 PHE A CA 1
ATOM 804 C C . PHE A 1 101 ? -1.692 7.107 18.917 1.00 91.62 101 PHE A C 1
ATOM 806 O O . PHE A 1 101 ? -0.824 7.046 18.043 1.00 91.62 101 PHE A O 1
ATOM 813 N N . ARG A 1 102 ? -1.789 6.198 19.899 1.00 90.94 102 ARG A N 1
ATOM 814 C CA . ARG A 1 102 ? -0.869 5.057 20.050 1.00 90.94 102 ARG A CA 1
ATOM 815 C C . ARG A 1 102 ? -1.042 4.018 18.949 1.00 90.94 102 ARG A C 1
ATOM 817 O O . ARG A 1 102 ? -0.050 3.597 18.368 1.00 90.94 102 ARG A O 1
ATOM 824 N N . LEU A 1 103 ? -2.284 3.681 18.606 1.00 89.56 103 LEU A N 1
ATOM 825 C CA . LEU A 1 103 ? -2.618 2.768 17.511 1.00 89.56 103 LEU A CA 1
ATOM 826 C C . LEU A 1 103 ? -1.996 3.209 16.184 1.00 89.56 103 LEU A C 1
ATOM 828 O O . LEU A 1 103 ? -1.465 2.383 15.452 1.00 89.56 103 LEU A O 1
ATOM 832 N N . GLY A 1 104 ? -2.003 4.510 15.886 1.00 85.81 104 GLY A N 1
ATOM 833 C CA . GLY A 1 104 ? -1.380 5.025 14.662 1.00 85.81 104 GLY A CA 1
ATOM 834 C C . GLY A 1 104 ? 0.154 4.977 14.641 1.00 85.81 104 GLY A C 1
ATOM 835 O O . GLY A 1 104 ? 0.739 5.314 13.618 1.00 85.81 104 GLY A O 1
ATOM 836 N N . ARG A 1 105 ? 0.814 4.589 15.743 1.00 86.31 105 ARG A N 1
ATOM 837 C CA . ARG A 1 105 ? 2.272 4.380 15.807 1.00 86.31 105 ARG A CA 1
ATOM 838 C C . ARG A 1 105 ? 2.685 2.916 15.660 1.00 86.31 105 ARG A C 1
ATOM 840 O O . ARG A 1 105 ? 3.878 2.657 15.490 1.00 86.31 105 ARG A O 1
ATOM 847 N N . LEU A 1 106 ? 1.735 1.985 15.738 1.00 85.31 106 LEU A N 1
ATOM 848 C CA . LEU A 1 106 ? 2.000 0.570 15.503 1.00 85.31 106 LEU A CA 1
ATOM 849 C C . LEU A 1 106 ? 2.418 0.356 14.049 1.00 85.31 106 LEU A C 1
ATOM 851 O O . LEU A 1 106 ? 1.911 1.018 13.136 1.00 85.31 106 LEU A O 1
ATOM 855 N N . ALA A 1 107 ? 3.351 -0.565 13.826 1.00 78.50 107 ALA A N 1
ATOM 856 C CA . ALA A 1 107 ? 3.641 -1.006 12.474 1.00 78.50 107 ALA A CA 1
ATOM 857 C C . ALA A 1 107 ? 2.411 -1.736 11.894 1.00 78.50 107 ALA A C 1
ATOM 859 O O . ALA A 1 107 ? 1.697 -2.424 12.632 1.00 78.50 107 ALA A O 1
ATOM 860 N N . PRO A 1 108 ? 2.151 -1.631 10.579 1.00 73.38 108 PRO A N 1
ATOM 861 C CA . PRO A 1 108 ? 1.159 -2.480 9.928 1.00 73.38 108 PRO A CA 1
ATOM 862 C C . PRO A 1 108 ? 1.428 -3.962 10.238 1.00 73.38 108 PRO A C 1
ATOM 864 O O . PRO A 1 108 ? 2.563 -4.413 10.096 1.00 73.38 108 PRO A O 1
ATOM 867 N N . GLY A 1 109 ? 0.406 -4.692 10.693 1.00 77.25 109 GLY A N 1
ATOM 868 C CA . GLY A 1 109 ? 0.505 -6.108 11.074 1.00 77.25 109 GLY A CA 1
ATOM 869 C C . GLY A 1 109 ? 0.876 -6.385 12.538 1.00 77.25 109 GLY A C 1
ATOM 870 O O . GLY A 1 109 ? 0.596 -7.475 13.028 1.00 77.25 109 GLY A O 1
ATOM 871 N N . GLU A 1 110 ? 1.429 -5.412 13.275 1.00 85.75 110 GLU A N 1
ATOM 872 C CA . GLU A 1 110 ? 1.925 -5.626 14.650 1.00 85.75 110 GLU A CA 1
ATOM 873 C C . GLU A 1 110 ? 0.803 -6.008 15.630 1.00 85.75 110 GLU A C 1
ATOM 875 O O . GLU A 1 110 ? 0.972 -6.896 16.462 1.00 85.75 110 GLU A O 1
ATOM 880 N N . LEU A 1 111 ? -0.375 -5.387 15.495 1.00 89.69 111 LEU A N 1
ATOM 881 C CA . LEU A 1 111 ? -1.555 -5.750 16.286 1.00 89.69 111 LEU A CA 1
ATOM 882 C C . LEU A 1 111 ? -2.193 -7.066 15.811 1.00 89.69 111 LEU A C 1
ATOM 884 O O . LEU A 1 111 ? -2.719 -7.817 16.630 1.00 89.69 111 LEU A O 1
ATOM 888 N N . SER A 1 112 ? -2.131 -7.351 14.508 1.00 88.69 112 SER A N 1
ATOM 889 C CA . SER A 1 112 ? -2.838 -8.463 13.861 1.00 88.69 112 SER A CA 1
ATOM 890 C C . SER A 1 112 ? -2.451 -9.828 14.432 1.00 88.69 112 SER A C 1
ATOM 892 O O . SER A 1 112 ? -3.297 -10.711 14.522 1.00 88.69 112 SER A O 1
ATOM 894 N N . VAL A 1 113 ? -1.198 -9.998 14.874 1.00 88.19 113 VAL A N 1
ATOM 895 C CA . VAL A 1 113 ? -0.701 -11.250 15.483 1.00 88.19 113 VAL A CA 1
ATOM 896 C C . VAL A 1 113 ? -1.425 -11.585 16.793 1.00 88.19 113 VAL A C 1
ATOM 898 O O . VAL A 1 113 ? -1.548 -12.752 17.156 1.00 88.19 113 VAL A O 1
ATOM 901 N N . PHE A 1 114 ? -1.942 -10.572 17.490 1.00 90.38 114 PHE A N 1
ATOM 902 C CA . PHE A 1 114 ? -2.681 -10.730 18.742 1.00 90.38 114 PHE A CA 1
ATOM 903 C C . PHE A 1 114 ? -4.198 -10.682 18.548 1.00 90.38 114 PHE A C 1
ATOM 905 O O . PHE A 1 114 ? -4.938 -10.749 19.533 1.00 90.38 114 PHE A O 1
ATOM 912 N N . CYS A 1 115 ? -4.671 -10.518 17.312 1.00 91.50 115 CYS A N 1
ATOM 913 C CA . CYS A 1 115 ? -6.088 -10.400 17.028 1.00 91.50 115 CYS A CA 1
ATOM 914 C C . CYS A 1 115 ? -6.776 -11.762 16.987 1.00 91.50 115 CYS A C 1
ATOM 916 O O . CYS A 1 115 ? -6.315 -12.692 16.332 1.00 91.50 115 CYS A O 1
ATOM 918 N N . VAL A 1 116 ? -7.942 -11.838 17.624 1.00 90.75 116 VAL A N 1
ATOM 919 C CA . VAL A 1 116 ? -8.901 -12.935 17.437 1.00 90.75 116 VAL A CA 1
ATOM 920 C C . VAL A 1 116 ? -10.111 -12.430 16.645 1.00 90.75 116 VAL A C 1
ATOM 922 O O . VAL A 1 116 ? -10.475 -11.258 16.793 1.00 90.75 116 VAL A O 1
ATOM 925 N N . PRO A 1 117 ? -10.756 -13.244 15.794 1.00 90.81 117 PRO A N 1
ATOM 926 C CA . PRO A 1 117 ? -11.976 -12.824 15.110 1.00 90.81 117 PRO A CA 1
ATOM 927 C C . PRO A 1 117 ? -13.052 -12.400 16.116 1.00 90.81 117 PRO A C 1
ATOM 929 O O . PRO A 1 117 ? -13.351 -13.134 17.055 1.00 90.81 117 PRO A O 1
ATOM 932 N N . LEU A 1 118 ? -13.670 -11.229 15.921 1.00 86.88 118 LEU A N 1
ATOM 933 C CA . LEU A 1 118 ? -14.643 -10.687 16.885 1.00 86.88 118 LEU A CA 1
ATOM 934 C C . LEU A 1 118 ? -15.810 -11.654 17.170 1.00 86.88 118 LEU A C 1
ATOM 936 O O . LEU A 1 118 ? -16.306 -11.713 18.293 1.00 86.88 118 LEU A O 1
ATOM 940 N N . LEU A 1 119 ? -16.232 -12.423 16.162 1.00 83.69 119 LEU A N 1
ATOM 941 C CA . LEU A 1 119 ? -17.322 -13.398 16.276 1.00 83.69 119 LEU A CA 1
ATOM 942 C C . LEU A 1 119 ? -16.967 -14.622 17.138 1.00 83.69 119 LEU A C 1
ATOM 944 O O . LEU A 1 119 ? -17.873 -15.299 17.613 1.00 83.69 119 LEU A O 1
ATOM 948 N N . GLU A 1 120 ? -15.681 -14.897 17.365 1.00 82.06 120 GLU A N 1
ATOM 949 C CA . GLU A 1 120 ? -15.219 -16.009 18.209 1.00 82.06 120 GLU A CA 1
ATOM 950 C C . GLU A 1 120 ? -15.146 -15.632 19.694 1.00 82.06 120 GLU A C 1
ATOM 952 O O . GLU A 1 120 ? -14.957 -16.486 20.559 1.00 82.06 120 GLU A O 1
ATOM 957 N N . ILE A 1 121 ? -15.314 -14.349 20.015 1.00 76.56 121 ILE A N 1
ATOM 958 C CA . ILE A 1 121 ? -15.237 -13.867 21.387 1.00 76.56 121 ILE A CA 1
ATOM 959 C C . ILE A 1 121 ? -16.546 -14.183 22.107 1.00 76.56 121 ILE A C 1
ATOM 961 O O . ILE A 1 121 ? -17.583 -13.575 21.820 1.00 76.56 121 ILE A O 1
ATOM 965 N N . ASP A 1 122 ? -16.487 -15.058 23.111 1.00 68.81 122 ASP A N 1
ATOM 966 C CA . ASP A 1 122 ? -17.626 -15.346 23.986 1.00 68.81 122 ASP A CA 1
ATOM 967 C C . ASP A 1 122 ? -18.019 -14.101 24.797 1.00 68.81 122 ASP A C 1
ATOM 969 O O . ASP A 1 122 ? -17.222 -13.560 25.567 1.00 68.81 122 ASP A O 1
ATOM 973 N N . ALA A 1 123 ? -19.262 -13.647 24.616 1.00 58.94 123 ALA A N 1
ATOM 974 C CA . ALA A 1 123 ? -19.830 -12.492 25.305 1.00 58.94 123 ALA A CA 1
ATOM 975 C C . ALA A 1 123 ? -19.898 -12.666 26.827 1.00 58.94 123 ALA A C 1
ATOM 977 O O . ALA A 1 123 ? -19.858 -11.671 27.537 1.00 58.94 123 ALA A O 1
ATOM 978 N N . ARG A 1 124 ? -19.985 -13.904 27.325 1.00 53.78 124 ARG A N 1
ATOM 979 C CA . ARG A 1 124 ? -20.237 -14.193 28.747 1.00 53.78 124 ARG A CA 1
ATOM 980 C C . ARG A 1 124 ? -18.983 -14.183 29.615 1.00 53.78 124 ARG A C 1
ATOM 982 O O . ARG A 1 124 ? -19.077 -14.229 30.838 1.00 53.78 124 ARG A O 1
ATOM 989 N N . ALA A 1 125 ? -17.803 -14.138 29.005 1.00 56.97 125 ALA A N 1
ATOM 990 C CA . ALA A 1 125 ? -16.551 -13.999 29.727 1.00 56.97 125 ALA A CA 1
ATOM 991 C C . ALA A 1 125 ? -16.155 -12.517 29.720 1.00 56.97 125 ALA A C 1
ATOM 993 O O . ALA A 1 125 ? -15.612 -12.038 28.732 1.00 56.97 125 ALA A O 1
ATOM 994 N N . GLY A 1 126 ? -16.378 -11.777 30.811 1.00 57.69 126 GLY A N 1
ATOM 995 C CA . GLY A 1 126 ? -16.003 -10.353 30.964 1.00 57.69 126 GLY A CA 1
ATOM 996 C C . GLY A 1 126 ? -14.492 -10.042 30.896 1.00 57.69 126 GLY A C 1
ATOM 997 O O . GLY A 1 126 ? -14.022 -9.070 31.471 1.00 57.69 126 GLY A O 1
ATOM 998 N N . ARG A 1 127 ? -13.689 -10.880 30.231 1.00 70.06 127 ARG A N 1
ATOM 999 C CA . ARG A 1 127 ? -12.220 -10.843 30.187 1.00 70.06 127 ARG A CA 1
ATOM 1000 C C . ARG A 1 127 ? -11.655 -10.215 28.903 1.00 70.06 127 ARG A C 1
ATOM 1002 O O . ARG A 1 127 ? -10.442 -10.086 28.779 1.00 70.06 127 ARG A O 1
ATOM 1009 N N . TRP A 1 128 ? -12.500 -9.823 27.949 1.00 79.06 128 TRP A N 1
ATOM 1010 C CA . TRP A 1 128 ? -12.055 -9.468 26.593 1.00 79.06 128 TRP A CA 1
ATOM 1011 C C . TRP A 1 128 ? -11.808 -7.976 26.347 1.00 79.06 128 TRP A C 1
ATOM 1013 O O . TRP A 1 128 ? -11.305 -7.617 25.286 1.00 79.06 128 TRP A O 1
ATOM 1023 N N . ILE A 1 129 ? -12.112 -7.085 27.295 1.00 84.94 129 ILE A N 1
ATOM 1024 C CA . ILE A 1 129 ? -11.729 -5.670 27.165 1.00 84.94 129 ILE A CA 1
ATOM 1025 C C . ILE A 1 129 ? -10.202 -5.582 27.035 1.00 84.94 129 ILE A C 1
ATOM 1027 O O . ILE A 1 129 ? -9.461 -6.279 27.724 1.00 84.94 129 ILE A O 1
ATOM 1031 N N . GLY A 1 130 ? -9.696 -4.761 26.126 1.00 85.81 130 GLY A N 1
ATOM 1032 C CA . GLY A 1 130 ? -8.273 -4.680 25.815 1.00 85.81 130 GLY A CA 1
ATOM 1033 C C . GLY A 1 130 ? -7.727 -5.849 24.984 1.00 85.81 130 GLY A C 1
ATOM 1034 O O . GLY A 1 130 ? -6.518 -5.915 24.766 1.00 85.81 130 GLY A O 1
ATOM 1035 N N . GLN A 1 131 ? -8.579 -6.764 24.514 1.00 89.38 131 GLN A N 1
ATOM 1036 C CA . GLN A 1 131 ? -8.200 -7.788 23.542 1.00 89.38 131 GLN A CA 1
ATOM 1037 C C . GLN A 1 131 ? -8.081 -7.172 22.141 1.00 89.38 131 GLN A C 1
ATOM 1039 O O . GLN A 1 131 ? -8.905 -6.343 21.744 1.00 89.38 131 GLN A O 1
ATOM 1044 N N . GLY A 1 132 ? -7.069 -7.601 21.385 1.00 92.12 132 GLY A N 1
ATOM 1045 C CA . GLY A 1 132 ? -6.984 -7.334 19.952 1.00 92.12 132 GLY A CA 1
ATOM 1046 C C . GLY A 1 132 ? -8.031 -8.159 19.212 1.00 92.12 132 GLY A C 1
ATOM 1047 O O . GLY A 1 132 ? -8.140 -9.367 19.441 1.00 92.12 132 GLY A O 1
ATOM 1048 N N . VAL A 1 133 ? -8.806 -7.522 18.342 1.00 92.88 133 VAL A N 1
ATOM 1049 C CA . VAL A 1 133 ? -9.879 -8.160 17.581 1.00 92.88 133 VAL A CA 1
ATOM 1050 C C . VAL A 1 133 ? -9.746 -7.855 16.100 1.00 92.88 133 VAL A C 1
ATOM 1052 O O . VAL A 1 133 ? -9.453 -6.719 15.724 1.00 92.88 133 VAL A O 1
ATOM 1055 N N . SER A 1 134 ? -9.998 -8.866 15.271 1.00 94.31 134 SER A N 1
ATOM 1056 C CA . SER A 1 134 ? -10.110 -8.707 13.824 1.00 94.31 134 SER A CA 1
ATOM 1057 C C . SER A 1 134 ? -11.575 -8.689 13.414 1.00 94.31 134 SER A C 1
ATOM 1059 O O . SER A 1 134 ? -12.387 -9.500 13.876 1.00 94.31 134 SER A O 1
ATOM 1061 N N . ILE A 1 135 ? -11.923 -7.737 12.557 1.00 94.00 135 ILE A N 1
ATOM 1062 C CA . ILE A 1 135 ? -13.276 -7.512 12.065 1.00 94.00 135 ILE A CA 1
ATOM 1063 C C . ILE A 1 135 ? -13.263 -7.590 10.546 1.00 94.00 135 ILE A C 1
ATOM 1065 O O . ILE A 1 135 ? -12.476 -6.925 9.877 1.00 94.00 135 ILE A O 1
ATOM 1069 N N . VAL A 1 136 ? -14.217 -8.350 10.015 1.00 95.25 136 VAL A N 1
ATOM 1070 C CA . VAL A 1 136 ? -14.582 -8.368 8.600 1.00 95.25 136 VAL A CA 1
ATOM 1071 C C . VAL A 1 136 ? -16.053 -7.990 8.520 1.00 95.25 136 VAL A C 1
ATOM 1073 O O . VAL A 1 136 ? -16.888 -8.596 9.192 1.00 95.25 136 VAL A O 1
ATOM 1076 N N . GLY A 1 137 ? -16.380 -6.974 7.729 1.00 95.31 137 GLY A N 1
ATOM 1077 C CA . GLY A 1 137 ? -17.750 -6.482 7.657 1.00 95.31 137 GLY A CA 1
ATOM 1078 C C . GLY A 1 137 ? -17.969 -5.480 6.539 1.00 95.31 137 GLY A C 1
ATOM 1079 O O . GLY A 1 137 ? -17.197 -5.400 5.585 1.00 95.31 137 GLY A O 1
ATOM 1080 N N . THR A 1 138 ? -19.047 -4.716 6.665 1.00 95.62 138 THR A N 1
ATOM 1081 C CA . THR A 1 138 ? -19.431 -3.665 5.723 1.00 95.62 138 THR A CA 1
ATOM 1082 C C . THR A 1 138 ? -19.603 -2.350 6.472 1.00 95.62 138 THR A C 1
ATOM 1084 O O . THR A 1 138 ? -20.435 -2.262 7.373 1.00 95.62 138 THR A O 1
ATOM 1087 N N . ALA A 1 139 ? -18.826 -1.326 6.128 1.00 95.12 139 ALA A N 1
ATOM 1088 C CA . ALA A 1 139 ? -19.035 0.023 6.633 1.00 95.12 139 ALA A CA 1
ATOM 1089 C C . ALA A 1 139 ? -20.345 0.576 6.064 1.00 95.12 139 ALA A C 1
ATOM 1091 O O . ALA A 1 139 ? -20.564 0.538 4.853 1.00 95.12 139 ALA A O 1
ATOM 1092 N N . THR A 1 140 ? -21.203 1.076 6.954 1.00 94.50 140 THR A N 1
ATOM 1093 C CA . THR A 1 140 ? -22.558 1.554 6.621 1.00 94.50 140 THR A CA 1
ATOM 1094 C C . THR A 1 140 ? -22.740 3.052 6.818 1.00 94.50 140 THR A C 1
ATOM 1096 O O . THR A 1 140 ? -23.574 3.679 6.165 1.00 94.50 140 THR A O 1
ATOM 1099 N N . ARG A 1 141 ? -21.945 3.646 7.710 1.00 93.19 141 ARG A N 1
ATOM 1100 C CA . ARG A 1 141 ? -21.999 5.066 8.044 1.00 93.19 141 ARG A CA 1
ATOM 1101 C C . ARG A 1 141 ? -20.659 5.522 8.595 1.00 93.19 141 ARG A C 1
ATOM 1103 O O . ARG A 1 141 ? -20.006 4.774 9.320 1.00 93.19 141 ARG A O 1
ATOM 1110 N N . ILE A 1 142 ? -20.301 6.768 8.303 1.00 94.19 142 ILE A N 1
ATOM 1111 C CA . ILE A 1 142 ? -19.132 7.445 8.858 1.00 94.19 142 ILE A CA 1
ATOM 1112 C C . ILE A 1 142 ? -19.528 8.791 9.476 1.00 94.19 142 ILE A C 1
ATOM 1114 O O . ILE A 1 142 ? -20.359 9.519 8.940 1.00 94.19 142 ILE A O 1
ATOM 1118 N N . VAL A 1 143 ? -18.939 9.125 10.624 1.00 93.38 143 VAL A N 1
ATOM 1119 C CA . VAL A 1 143 ? -19.095 10.420 11.293 1.00 93.38 143 VAL A CA 1
ATOM 1120 C C . VAL A 1 143 ? -17.733 10.914 11.764 1.00 93.38 143 VAL A C 1
ATOM 1122 O O . VAL A 1 143 ? -17.069 10.248 12.559 1.00 93.38 143 VAL A O 1
ATOM 1125 N N . THR A 1 144 ? -17.338 12.105 11.327 1.00 94.31 144 THR A N 1
ATOM 1126 C CA . THR A 1 144 ? -16.120 12.772 11.802 1.00 94.31 144 THR A CA 1
ATOM 1127 C C . THR A 1 144 ? -16.334 13.344 13.202 1.00 94.31 144 THR A C 1
ATOM 1129 O O . THR A 1 144 ? -17.329 14.023 13.461 1.00 94.31 144 THR A O 1
ATOM 1132 N N . ARG A 1 145 ? -15.394 13.083 14.111 1.00 93.75 145 ARG A N 1
ATOM 1133 C CA . ARG A 1 145 ? -15.374 13.589 15.486 1.00 93.75 145 ARG A CA 1
ATOM 1134 C C . ARG A 1 145 ? -14.119 14.436 15.694 1.00 93.75 145 ARG A C 1
ATOM 1136 O O . ARG A 1 145 ? -13.020 13.894 15.571 1.00 93.75 145 ARG A O 1
ATOM 1143 N N . PRO A 1 146 ? -14.243 15.745 15.976 1.00 93.69 146 PRO A N 1
ATOM 1144 C CA . PRO A 1 146 ? -13.079 16.559 16.299 1.00 93.69 146 PRO A CA 1
ATOM 1145 C C . PRO A 1 146 ? -12.467 16.078 17.616 1.00 93.69 146 PRO A C 1
ATOM 1147 O O . PRO A 1 146 ? -13.191 15.621 18.498 1.00 93.69 146 PRO A O 1
ATOM 1150 N N . ILE A 1 147 ? -11.149 16.202 17.765 1.00 92.25 147 ILE A N 1
ATOM 1151 C CA . ILE A 1 147 ? -10.531 16.011 19.080 1.00 92.25 147 ILE A CA 1
ATOM 1152 C C . ILE A 1 147 ? -10.504 17.323 19.875 1.00 92.25 147 ILE A C 1
ATOM 1154 O O . ILE A 1 147 ? -10.470 18.403 19.256 1.00 92.25 147 ILE A O 1
ATOM 1158 N N . PRO A 1 148 ? -10.506 17.245 21.223 1.00 90.38 148 PRO A N 1
ATOM 1159 C CA . PRO A 1 148 ? -10.330 18.404 22.093 1.00 90.38 148 PRO A CA 1
ATOM 1160 C C . PRO A 1 148 ? -9.109 19.235 21.692 1.00 90.38 148 PRO A C 1
ATOM 1162 O O . PRO A 1 148 ? -8.068 18.682 21.336 1.00 90.38 148 PRO A O 1
ATOM 1165 N N . GLU A 1 149 ? -9.247 20.562 21.713 1.00 89.00 149 GLU A N 1
ATOM 1166 C CA . GLU A 1 149 ? -8.227 21.486 21.194 1.00 89.00 149 GLU A CA 1
ATOM 1167 C C . GLU A 1 149 ? -6.881 21.335 21.900 1.00 89.00 149 GLU A C 1
ATOM 1169 O O . GLU A 1 149 ? -5.845 21.344 21.244 1.00 89.00 149 GLU A O 1
ATOM 1174 N N . ASP A 1 150 ? -6.902 21.075 23.207 1.00 90.00 150 ASP A N 1
ATOM 1175 C CA . ASP A 1 150 ? -5.709 20.852 24.024 1.00 90.00 150 ASP A CA 1
ATOM 1176 C C . ASP A 1 150 ? -4.938 19.569 23.663 1.00 90.00 150 ASP A C 1
ATOM 1178 O O . ASP A 1 150 ? -3.783 19.417 24.055 1.00 90.00 150 ASP A O 1
ATOM 1182 N N . LEU A 1 151 ? -5.546 18.652 22.899 1.00 90.19 151 LEU A N 1
ATOM 1183 C CA . LEU A 1 151 ? -4.916 17.409 22.445 1.00 90.19 151 LEU A CA 1
ATOM 1184 C C . LEU A 1 151 ? -4.444 17.448 20.983 1.00 90.19 151 LEU A C 1
ATOM 1186 O O . LEU A 1 151 ? -3.681 16.567 20.587 1.00 90.19 151 LEU A O 1
ATOM 1190 N N . ARG A 1 152 ? -4.861 18.441 20.183 1.00 88.31 152 ARG A N 1
ATOM 1191 C CA . ARG A 1 152 ? -4.532 18.530 18.741 1.00 88.31 152 ARG A CA 1
ATOM 1192 C C . ARG A 1 152 ? -3.039 18.614 18.491 1.00 88.31 152 ARG A C 1
ATOM 1194 O O . ARG A 1 152 ? -2.494 17.790 17.756 1.00 88.31 152 ARG A O 1
ATOM 1201 N N . ASP A 1 153 ? -2.384 19.546 19.170 1.00 85.88 153 ASP A N 1
ATOM 1202 C CA . ASP A 1 153 ? -0.947 19.765 19.016 1.00 85.88 153 ASP A CA 1
ATOM 1203 C C . ASP A 1 153 ? -0.142 18.590 19.583 1.00 85.88 153 ASP A C 1
ATOM 1205 O O . ASP A 1 153 ? 0.845 18.160 18.992 1.00 85.88 153 ASP A O 1
ATOM 1209 N N . ALA A 1 154 ? -0.594 18.019 20.704 1.00 87.50 154 ALA A N 1
ATOM 1210 C CA . ALA A 1 154 ? 0.099 16.919 21.369 1.00 87.50 154 ALA A CA 1
ATOM 1211 C C . ALA A 1 154 ? 0.043 15.599 20.581 1.00 87.50 154 ALA A C 1
ATOM 1213 O O . ALA A 1 154 ? 0.973 14.793 20.669 1.00 87.50 154 ALA A O 1
ATOM 1214 N N . TYR A 1 155 ? -1.053 15.342 19.859 1.00 89.06 155 TYR A N 1
ATOM 1215 C CA . TYR A 1 155 ? -1.283 14.071 19.164 1.00 89.06 155 TYR A CA 1
ATOM 1216 C C . TYR A 1 155 ? -1.114 14.136 17.644 1.00 89.06 155 TYR A C 1
ATOM 1218 O O . TYR A 1 155 ? -1.141 13.087 16.999 1.00 89.06 155 TYR A O 1
ATOM 1226 N N . GLU A 1 156 ? -0.895 15.317 17.066 1.00 88.06 156 GLU A N 1
ATOM 1227 C CA . GLU A 1 156 ? -0.632 15.492 15.630 1.00 88.06 156 GLU A CA 1
ATOM 1228 C C . GLU A 1 156 ? -1.786 14.980 14.736 1.00 88.06 156 GLU A C 1
ATOM 1230 O O . GLU A 1 156 ? -1.574 14.488 13.625 1.00 88.06 156 GLU A O 1
ATOM 1235 N N . PHE A 1 157 ? -3.034 15.054 15.212 1.00 90.19 157 PHE A N 1
ATOM 1236 C CA . PHE A 1 157 ? -4.228 14.867 14.381 1.00 90.19 157 PHE A CA 1
ATOM 1237 C C . PHE A 1 157 ? -5.409 15.681 14.916 1.00 90.19 157 PHE A C 1
ATOM 1239 O O . PHE A 1 157 ? -5.466 16.003 16.094 1.00 90.19 157 PHE A O 1
ATOM 1246 N N . ASN A 1 158 ? -6.363 16.022 14.045 1.00 91.62 158 ASN A N 1
ATOM 1247 C CA . ASN A 1 158 ? -7.446 16.962 14.379 1.00 91.62 158 ASN A CA 1
ATOM 1248 C C . ASN A 1 158 ? -8.796 16.290 14.643 1.00 91.62 158 ASN A C 1
ATOM 1250 O O . ASN A 1 158 ? -9.679 16.879 15.269 1.00 91.62 158 ASN A O 1
ATOM 1254 N N . ALA A 1 159 ? -8.976 15.074 14.137 1.00 94.62 159 ALA A N 1
ATOM 1255 C CA . ALA A 1 159 ? -10.225 14.340 14.217 1.00 94.62 159 ALA A CA 1
ATOM 1256 C C . ALA A 1 159 ? -9.976 12.833 14.152 1.00 94.62 159 ALA A C 1
ATOM 1258 O O . ALA A 1 159 ? -8.972 12.381 13.601 1.00 94.62 159 ALA A O 1
ATOM 1259 N N . TYR A 1 160 ? -10.921 12.070 14.681 1.00 96.00 160 TYR A N 1
ATOM 1260 C CA . TYR A 1 160 ? -11.067 10.641 14.424 1.00 96.00 160 TYR A CA 1
ATOM 1261 C C . TYR A 1 160 ? -12.462 10.366 13.862 1.00 96.00 160 TYR A C 1
ATOM 1263 O O . TYR A 1 160 ? -13.314 11.254 13.791 1.00 96.00 160 TYR A O 1
ATOM 1271 N N . TYR A 1 161 ? -12.709 9.133 13.444 1.00 95.50 161 TYR A N 1
ATOM 1272 C CA . TYR A 1 161 ? -13.915 8.770 12.713 1.00 95.50 161 TYR A CA 1
ATOM 1273 C C . TYR A 1 161 ? -14.673 7.690 13.458 1.00 95.50 161 TYR A C 1
ATOM 1275 O O . TYR A 1 161 ? -14.100 6.669 13.819 1.00 95.50 161 TYR A O 1
ATOM 1283 N N . ARG A 1 162 ? -15.971 7.891 13.665 1.00 95.06 162 ARG A N 1
ATOM 1284 C CA . ARG A 1 162 ? -16.885 6.819 14.047 1.00 95.06 162 ARG A CA 1
ATOM 1285 C C . ARG A 1 162 ? -17.409 6.162 12.781 1.00 95.06 162 ARG A C 1
ATOM 1287 O O . ARG A 1 162 ? -18.023 6.837 11.959 1.00 95.06 162 ARG A O 1
ATOM 1294 N N . VAL A 1 163 ? -17.211 4.862 12.660 1.00 95.62 163 VAL A N 1
ATOM 1295 C CA . VAL A 1 163 ? -17.678 4.037 11.554 1.00 95.62 163 VAL A CA 1
ATOM 1296 C C . VAL A 1 163 ? -18.610 2.974 12.116 1.00 95.62 163 VAL A C 1
ATOM 1298 O O . VAL A 1 163 ? -18.216 2.190 12.978 1.00 95.62 163 VAL A O 1
ATOM 1301 N N . ASP A 1 164 ? -19.848 2.950 11.636 1.00 94.75 164 ASP A N 1
ATOM 1302 C CA . ASP A 1 164 ? -20.783 1.882 11.976 1.00 94.75 164 ASP A CA 1
ATOM 1303 C C . ASP A 1 164 ? -20.556 0.728 10.982 1.00 94.75 164 ASP A C 1
ATOM 1305 O O . ASP A 1 164 ? -20.724 0.893 9.766 1.00 94.75 164 ASP A O 1
ATOM 1309 N N . VAL A 1 165 ? -20.146 -0.437 11.488 1.00 94.75 165 VAL A N 1
ATOM 1310 C CA . VAL A 1 165 ? -19.794 -1.609 10.671 1.00 94.75 165 VAL A CA 1
ATOM 1311 C C . VAL A 1 165 ? -20.810 -2.719 10.901 1.00 94.75 165 VAL A C 1
ATOM 1313 O O . VAL A 1 165 ? -20.997 -3.181 12.025 1.00 94.75 165 VAL A O 1
ATOM 1316 N N . ARG A 1 166 ? -21.458 -3.161 9.822 1.00 93.75 166 ARG A N 1
ATOM 1317 C CA . ARG A 1 166 ? -22.341 -4.329 9.803 1.00 93.75 166 ARG A CA 1
ATOM 1318 C C . ARG A 1 166 ? -21.509 -5.599 9.649 1.00 93.75 166 ARG A C 1
ATOM 1320 O O . ARG A 1 166 ? -20.717 -5.703 8.714 1.00 93.75 166 ARG A O 1
ATOM 1327 N N . ILE A 1 167 ? -21.718 -6.561 10.539 1.00 90.69 167 ILE A N 1
ATOM 1328 C CA . ILE A 1 167 ? -21.086 -7.880 10.524 1.00 90.69 167 ILE A CA 1
ATOM 1329 C C . ILE A 1 167 ? -22.171 -8.935 10.332 1.00 90.69 167 ILE A C 1
ATOM 1331 O O . ILE A 1 167 ? -23.158 -8.965 11.072 1.00 90.69 167 ILE A O 1
ATOM 1335 N N . ASP A 1 168 ? -21.969 -9.820 9.364 1.00 85.00 168 ASP A N 1
ATOM 1336 C CA . ASP A 1 168 ? -22.885 -10.922 9.093 1.00 85.00 168 ASP A CA 1
ATOM 1337 C C . ASP A 1 168 ? -22.563 -12.103 10.022 1.00 85.00 168 ASP A C 1
ATOM 1339 O O . ASP A 1 168 ? -21.630 -12.864 9.784 1.00 85.00 168 ASP A O 1
ATOM 1343 N N . SER A 1 169 ? -23.337 -12.256 11.102 1.00 74.06 169 SER A N 1
ATOM 1344 C CA . SER A 1 169 ? -23.164 -13.332 12.099 1.00 74.06 169 SER A CA 1
ATOM 1345 C C . SER A 1 169 ? -24.026 -14.582 11.825 1.00 74.06 169 SER A C 1
ATOM 1347 O O . SER A 1 169 ? -24.269 -15.406 12.705 1.00 74.06 169 SER A O 1
ATOM 1349 N N . GLY A 1 170 ? -24.528 -14.731 10.594 1.00 72.00 170 GLY A N 1
ATOM 1350 C CA . GLY A 1 170 ? -25.396 -15.835 10.169 1.00 72.00 170 GLY A CA 1
ATOM 1351 C C . GLY A 1 170 ? -26.867 -15.657 10.562 1.00 72.00 170 GLY A C 1
ATOM 1352 O O . GLY A 1 170 ? -27.718 -15.570 9.683 1.00 72.00 170 GLY A O 1
ATOM 1353 N N . ALA A 1 171 ? -27.182 -15.581 11.861 1.00 66.88 171 ALA A N 1
ATOM 1354 C CA . ALA A 1 171 ? -28.572 -15.527 12.340 1.00 66.88 171 ALA A CA 1
ATOM 1355 C C . ALA A 1 171 ? -29.220 -14.138 12.195 1.00 66.88 171 ALA A C 1
ATOM 1357 O O . ALA A 1 171 ? -30.422 -14.031 11.954 1.00 66.88 171 ALA A O 1
ATOM 1358 N N . SER A 1 172 ? -28.440 -13.064 12.332 1.00 69.12 172 SER A N 1
ATOM 1359 C CA . SER A 1 172 ? -28.833 -11.691 11.992 1.00 69.12 172 SER A CA 1
ATOM 1360 C C . SER A 1 172 ? -27.586 -10.820 11.823 1.00 69.12 172 SER A C 1
ATOM 1362 O O . SER A 1 172 ? -26.582 -11.051 12.504 1.00 69.12 172 SER A O 1
ATOM 1364 N N . PRO A 1 173 ? -27.615 -9.809 10.944 1.00 79.44 173 PRO A N 1
ATOM 1365 C CA . PRO A 1 173 ? -26.547 -8.825 10.893 1.00 79.44 173 PRO A CA 1
ATOM 1366 C C . PRO A 1 173 ? -26.500 -8.038 12.209 1.00 79.44 173 PRO A C 1
ATOM 1368 O O . PRO A 1 173 ? -27.530 -7.580 12.704 1.00 79.44 173 PRO A O 1
ATOM 1371 N N . SER A 1 174 ? -25.304 -7.865 12.764 1.00 83.62 174 SER A N 1
ATOM 1372 C CA . SER A 1 174 ? -25.067 -7.031 13.946 1.00 83.62 174 SER A CA 1
ATOM 1373 C C . SER A 1 174 ? -24.263 -5.800 13.551 1.00 83.62 174 SER A C 1
ATOM 1375 O O . SER A 1 174 ? -23.351 -5.888 12.731 1.00 83.62 174 SER A O 1
ATOM 1377 N N . THR A 1 175 ? -24.582 -4.650 14.142 1.00 88.81 175 THR A N 1
ATOM 1378 C CA . THR A 1 175 ? -23.817 -3.416 13.928 1.00 88.81 175 THR A CA 1
ATOM 1379 C C . THR A 1 175 ? -22.904 -3.165 15.114 1.00 88.81 175 THR A C 1
ATOM 1381 O O . THR A 1 175 ? -23.365 -3.073 16.253 1.00 88.81 175 THR A O 1
ATOM 1384 N N . ILE A 1 176 ? -21.617 -2.998 14.833 1.00 90.50 176 ILE A N 1
ATOM 1385 C CA . ILE A 1 176 ? -20.611 -2.583 15.807 1.00 90.50 176 ILE A CA 1
ATOM 1386 C C . ILE A 1 176 ? -20.182 -1.140 15.545 1.00 90.50 176 ILE A C 1
ATOM 1388 O O . ILE A 1 176 ? -20.294 -0.635 14.423 1.00 90.50 176 ILE A O 1
ATOM 1392 N N . ILE A 1 177 ? -19.674 -0.485 16.583 1.00 92.75 177 ILE A N 1
ATOM 1393 C CA . ILE A 1 177 ? -19.144 0.872 16.492 1.00 92.75 177 ILE A CA 1
ATOM 1394 C C . ILE A 1 177 ? -17.625 0.778 16.461 1.00 92.75 177 ILE A C 1
ATOM 1396 O O . ILE A 1 177 ? -17.000 0.253 17.379 1.00 92.75 177 ILE A O 1
ATOM 1400 N N . VAL A 1 178 ? -17.019 1.316 15.411 1.00 95.19 178 VAL A N 1
ATOM 1401 C CA . VAL A 1 178 ? -15.567 1.414 15.300 1.00 95.19 178 VAL A CA 1
ATOM 1402 C C . VAL A 1 178 ? -15.176 2.876 15.366 1.00 95.19 178 VAL A C 1
ATOM 1404 O O . VAL A 1 178 ? -15.620 3.671 14.545 1.00 95.19 178 VAL A O 1
ATOM 1407 N N . PHE A 1 179 ? -14.324 3.247 16.313 1.00 96.19 179 PHE A N 1
ATOM 1408 C CA . PHE A 1 179 ? -13.623 4.520 16.233 1.00 96.19 179 PHE A CA 1
ATOM 1409 C C . PHE A 1 179 ? -12.265 4.283 15.587 1.00 96.19 179 PHE A C 1
ATOM 1411 O O . PHE A 1 179 ? -11.450 3.517 16.095 1.00 96.19 179 PHE A O 1
ATOM 1418 N N . ALA A 1 180 ? -12.028 4.924 14.451 1.00 96.50 180 ALA A N 1
ATOM 1419 C CA . ALA A 1 180 ? -10.816 4.778 13.670 1.00 96.50 180 ALA A CA 1
ATOM 1420 C C . ALA A 1 180 ? -10.048 6.096 13.601 1.00 96.50 180 ALA A C 1
ATOM 1422 O O . ALA A 1 180 ? -10.644 7.158 13.414 1.00 96.50 180 ALA A O 1
ATOM 1423 N N . ARG A 1 181 ? -8.715 6.037 13.700 1.00 95.31 181 ARG A N 1
ATOM 1424 C CA . ARG A 1 181 ? -7.873 7.222 13.467 1.00 95.31 181 ARG A CA 1
ATOM 1425 C C . ARG A 1 181 ? -7.880 7.617 11.994 1.00 95.31 181 ARG A C 1
ATOM 1427 O O . ARG A 1 181 ? -7.961 8.799 11.689 1.00 95.31 181 ARG A O 1
ATOM 1434 N N . ASN A 1 182 ? -7.809 6.632 11.100 1.00 94.38 182 ASN A N 1
ATOM 1435 C CA . ASN A 1 182 ? -7.791 6.847 9.657 1.00 94.38 182 ASN A CA 1
ATOM 1436 C C . ASN A 1 182 ? -8.899 6.050 8.962 1.00 94.38 182 ASN A C 1
ATOM 1438 O O . ASN A 1 182 ? -9.179 4.900 9.302 1.00 94.38 182 ASN A O 1
ATOM 1442 N N . VAL A 1 183 ? -9.484 6.663 7.947 1.00 95.25 183 VAL A N 1
ATOM 1443 C CA . VAL A 1 183 ? -10.454 6.075 7.017 1.00 95.25 183 VAL A CA 1
ATOM 1444 C C . VAL A 1 183 ? -9.999 6.428 5.600 1.00 95.25 183 VAL A C 1
ATOM 1446 O O . VAL A 1 183 ? -9.225 7.377 5.462 1.00 95.25 183 VAL A O 1
ATOM 1449 N N . PRO A 1 184 ? -10.456 5.712 4.562 1.00 93.94 184 PRO A N 1
ATOM 1450 C CA . PRO A 1 184 ? -10.144 6.079 3.184 1.00 93.94 184 PRO A CA 1
ATOM 1451 C C . PRO A 1 184 ? -10.531 7.530 2.874 1.00 93.94 184 PRO A C 1
ATOM 1453 O O . PRO A 1 184 ? -11.674 7.930 3.119 1.00 93.94 184 PRO A O 1
ATOM 1456 N N . GLU A 1 185 ? -9.613 8.309 2.299 1.00 92.19 185 GLU A N 1
ATOM 1457 C CA . GLU A 1 185 ? -9.848 9.723 1.957 1.00 92.19 185 GLU A CA 1
ATOM 1458 C C . GLU A 1 185 ? -11.008 9.878 0.965 1.00 92.19 185 GLU A C 1
ATOM 1460 O O . GLU A 1 185 ? -11.817 10.799 1.094 1.00 92.19 185 GLU A O 1
ATOM 1465 N N . ALA A 1 186 ? -11.185 8.898 0.072 1.00 89.19 186 ALA A N 1
ATOM 1466 C CA . ALA A 1 186 ? -12.309 8.833 -0.862 1.00 89.19 186 ALA A CA 1
ATOM 1467 C C . ALA A 1 186 ? -13.684 8.912 -0.165 1.00 89.19 186 ALA A C 1
ATOM 1469 O O . ALA A 1 186 ? -14.637 9.447 -0.725 1.00 89.19 186 ALA A O 1
ATOM 1470 N N . TRP A 1 187 ? -13.826 8.419 1.070 1.00 90.75 187 TRP A N 1
ATOM 1471 C CA . TRP A 1 187 ? -15.101 8.520 1.796 1.00 90.75 187 TRP A CA 1
ATOM 1472 C C . TRP A 1 187 ? -15.380 9.944 2.291 1.00 90.75 187 TRP A C 1
ATOM 1474 O O . TRP A 1 187 ? -16.540 10.338 2.433 1.00 90.75 187 TRP A O 1
ATOM 1484 N N . LEU A 1 188 ? -14.325 10.723 2.540 1.00 90.25 188 LEU A N 1
ATOM 1485 C CA . LEU A 1 188 ? -14.402 12.089 3.057 1.00 90.25 188 LEU A CA 1
ATOM 1486 C C . LEU A 1 188 ? -14.633 13.107 1.939 1.00 90.25 188 LEU A C 1
ATOM 1488 O O . LEU A 1 188 ? -15.454 14.012 2.095 1.00 90.25 188 LEU A O 1
ATOM 1492 N N . GLU A 1 189 ? -13.951 12.941 0.805 1.00 85.31 189 GLU A N 1
ATOM 1493 C CA . GLU A 1 189 ? -14.056 13.829 -0.362 1.00 85.31 189 GLU A CA 1
ATOM 1494 C C . GLU A 1 189 ? -15.488 13.915 -0.897 1.00 85.31 189 GLU A C 1
ATOM 1496 O O . GLU A 1 189 ? -15.966 14.985 -1.276 1.00 85.31 189 GLU A O 1
ATOM 1501 N N . HIS A 1 190 ? -16.200 12.790 -0.868 1.00 77.81 190 HIS A N 1
ATOM 1502 C CA . HIS A 1 190 ? -17.538 12.669 -1.435 1.00 77.81 190 HIS A CA 1
ATOM 1503 C C . HIS A 1 190 ? -18.667 12.832 -0.415 1.00 77.81 190 HIS A C 1
ATOM 1505 O O . HIS A 1 190 ? -19.833 12.793 -0.803 1.00 77.81 190 HIS A O 1
ATOM 1511 N N . ARG A 1 191 ? -18.334 13.047 0.870 1.00 78.56 191 ARG A N 1
ATOM 1512 C CA . ARG A 1 191 ? -19.290 13.239 1.978 1.00 78.56 191 ARG A CA 1
ATOM 1513 C C . ARG A 1 191 ? -20.434 12.219 1.960 1.00 78.56 191 ARG A C 1
ATOM 1515 O O . ARG A 1 191 ? -21.605 12.582 2.044 1.00 78.56 191 ARG A O 1
ATOM 1522 N N . LEU A 1 192 ? -20.089 10.942 1.822 1.00 73.25 192 LEU A N 1
ATOM 1523 C CA . LEU A 1 192 ? -21.077 9.871 1.730 1.00 73.25 192 LEU A CA 1
ATOM 1524 C C . LEU A 1 192 ? -21.797 9.707 3.080 1.00 73.25 192 LEU A C 1
ATOM 1526 O O . LEU A 1 192 ? -21.195 9.283 4.064 1.00 73.25 192 LEU A O 1
ATOM 1530 N N . GLU A 1 193 ? -23.089 10.049 3.134 1.00 70.19 193 GLU A N 1
ATOM 1531 C CA . GLU A 1 193 ? -23.915 9.901 4.347 1.00 70.19 193 GLU A CA 1
ATOM 1532 C C . GLU A 1 193 ? -24.234 8.430 4.663 1.00 70.19 193 GLU A C 1
ATOM 1534 O O . GLU A 1 193 ? -24.405 8.055 5.825 1.00 70.19 193 GLU A O 1
ATOM 1539 N N . SER A 1 194 ? -24.277 7.593 3.625 1.00 83.44 194 SER A N 1
ATOM 1540 C CA . SER A 1 194 ? -24.464 6.148 3.702 1.00 83.44 194 SER A CA 1
ATOM 1541 C C . SER A 1 194 ? -23.368 5.450 2.904 1.00 83.44 194 SER A C 1
ATOM 1543 O O . SER A 1 194 ? -23.000 5.885 1.812 1.00 83.44 194 SER A O 1
ATOM 1545 N N . LEU A 1 195 ? -22.841 4.376 3.481 1.00 88.50 195 LEU A N 1
ATOM 1546 C CA . LEU A 1 195 ? -21.836 3.509 2.886 1.00 88.50 195 LEU A CA 1
ATOM 1547 C C . LEU A 1 195 ? -22.421 2.104 2.696 1.00 88.50 195 LEU A C 1
ATOM 1549 O O . LEU A 1 195 ? -23.339 1.691 3.401 1.00 88.50 195 LEU A O 1
ATOM 1553 N N . ASP A 1 196 ? -21.851 1.367 1.753 1.00 91.81 196 ASP A N 1
ATOM 1554 C CA . ASP A 1 196 ? -22.025 -0.081 1.621 1.00 91.81 196 ASP A CA 1
ATOM 1555 C C . ASP A 1 196 ? -20.680 -0.659 1.174 1.00 91.81 196 ASP A C 1
ATOM 1557 O O . ASP A 1 196 ? -20.495 -1.143 0.055 1.00 91.81 196 ASP A O 1
ATOM 1561 N N . GLU A 1 197 ? -19.669 -0.443 2.018 1.00 92.50 197 GLU A N 1
ATOM 1562 C CA . GLU A 1 197 ? -18.274 -0.684 1.662 1.00 92.50 197 GLU A CA 1
ATOM 1563 C C . GLU A 1 197 ? -17.700 -1.865 2.440 1.00 92.50 197 GLU A C 1
ATOM 1565 O O . GLU A 1 197 ? -17.669 -1.818 3.669 1.00 92.50 197 GLU A O 1
ATOM 1570 N N . PRO A 1 198 ? -17.216 -2.924 1.772 1.00 95.88 198 PRO A N 1
ATOM 1571 C CA . PRO A 1 198 ? -16.561 -4.031 2.455 1.00 95.88 198 PRO A CA 1
ATOM 1572 C C . PRO A 1 198 ? -15.252 -3.557 3.090 1.00 95.88 198 PRO A C 1
ATOM 1574 O O . PRO A 1 198 ? -14.414 -2.912 2.446 1.00 95.88 198 PRO A O 1
ATOM 1577 N N . VAL A 1 199 ? -15.083 -3.915 4.357 1.00 97.12 199 VAL A N 1
ATOM 1578 C CA . VAL A 1 199 ? -13.960 -3.491 5.182 1.00 97.12 199 VAL A CA 1
ATOM 1579 C C . VAL A 1 199 ? -13.365 -4.640 5.966 1.00 97.12 199 VAL A C 1
ATOM 1581 O O . VAL A 1 199 ? -14.060 -5.582 6.357 1.00 97.12 199 VAL A O 1
ATOM 1584 N N . THR A 1 200 ? -12.074 -4.513 6.241 1.00 96.50 200 THR A N 1
ATOM 1585 C CA . THR A 1 200 ? -11.420 -5.249 7.319 1.00 96.50 200 THR A CA 1
ATOM 1586 C C . THR A 1 200 ? -10.752 -4.266 8.270 1.00 96.50 200 THR A C 1
ATOM 1588 O O . THR A 1 200 ? -10.468 -3.126 7.904 1.00 96.50 200 THR A O 1
ATOM 1591 N N . LEU A 1 201 ? -10.567 -4.646 9.526 1.00 95.25 201 LEU A N 1
ATOM 1592 C CA . LEU A 1 201 ? -9.784 -3.856 10.470 1.00 95.25 201 LEU A CA 1
ATOM 1593 C C . LEU A 1 201 ? -9.375 -4.696 11.668 1.00 95.25 201 LEU A C 1
ATOM 1595 O O . LEU A 1 201 ? -10.123 -5.559 12.122 1.00 95.25 201 LEU A O 1
ATOM 1599 N N . ASP A 1 202 ? -8.212 -4.351 12.201 1.00 94.81 202 ASP A N 1
ATOM 1600 C CA . ASP A 1 202 ? -7.722 -4.840 13.477 1.00 94.81 202 ASP A CA 1
ATOM 1601 C C . ASP A 1 202 ? -7.784 -3.700 14.489 1.00 94.81 202 ASP A C 1
ATOM 1603 O O . ASP A 1 202 ? -7.380 -2.563 14.208 1.00 94.81 202 ASP A O 1
ATOM 1607 N N . GLY A 1 203 ? -8.311 -3.993 15.671 1.00 94.12 203 GLY A N 1
ATOM 1608 C CA . GLY A 1 203 ? -8.521 -2.982 16.693 1.00 94.12 203 GLY A CA 1
ATOM 1609 C C . GLY A 1 203 ? -8.567 -3.547 18.100 1.00 94.12 203 GLY A C 1
ATOM 1610 O O . GLY A 1 203 ? -8.492 -4.749 18.324 1.00 94.12 203 GLY A O 1
ATOM 1611 N N . LEU A 1 204 ? -8.672 -2.644 19.062 1.00 92.38 204 LEU A N 1
ATOM 1612 C CA . LEU A 1 204 ? -8.775 -2.944 20.477 1.00 92.38 204 LEU A CA 1
ATOM 1613 C C . LEU A 1 204 ? -10.245 -2.939 20.891 1.00 92.38 204 LEU A C 1
ATOM 1615 O O . LEU A 1 204 ? -10.921 -1.920 20.729 1.00 92.38 204 LEU A O 1
ATOM 1619 N N . LEU A 1 205 ? -10.737 -4.048 21.441 1.00 90.44 205 LEU A N 1
ATOM 1620 C CA . LEU A 1 205 ? -12.074 -4.094 22.029 1.00 90.44 205 LEU A CA 1
ATOM 1621 C C . LEU A 1 205 ? -12.081 -3.273 23.321 1.00 90.44 205 LEU A C 1
ATOM 1623 O O . LEU A 1 205 ? -11.370 -3.606 24.265 1.00 90.44 205 LEU A O 1
ATOM 1627 N N . VAL A 1 206 ? -12.872 -2.204 23.370 1.00 87.50 206 VAL A N 1
ATOM 1628 C CA . VAL A 1 206 ? -12.943 -1.313 24.544 1.00 87.50 206 VAL A CA 1
ATOM 1629 C C . VAL A 1 206 ? -14.274 -1.390 25.270 1.00 87.50 206 VAL A C 1
ATOM 1631 O O . VAL A 1 206 ? -14.385 -0.909 26.386 1.00 87.50 206 VAL A O 1
ATOM 1634 N N . GLU A 1 207 ? -15.289 -1.983 24.656 1.00 82.19 207 GLU A N 1
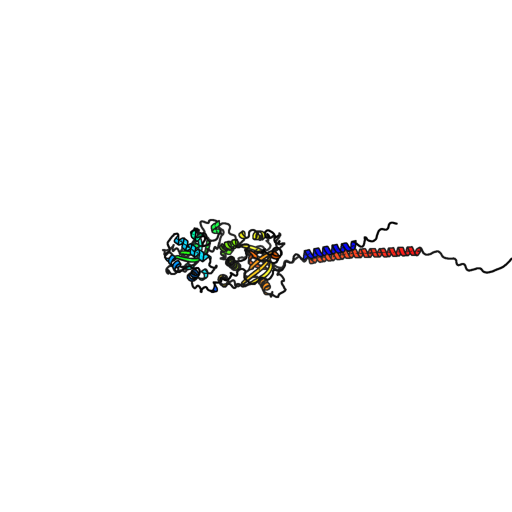ATOM 1635 C CA . GLU A 1 207 ? -16.608 -2.090 25.261 1.00 82.19 207 GLU A CA 1
ATOM 1636 C C . GLU A 1 207 ? -17.394 -3.197 24.583 1.00 82.19 207 GLU A C 1
ATOM 1638 O O . GLU A 1 207 ? -17.327 -3.373 23.360 1.00 82.19 207 GLU A O 1
ATOM 1643 N N . ARG A 1 208 ? -18.172 -3.919 25.380 1.00 71.88 208 ARG A N 1
ATOM 1644 C CA . ARG A 1 208 ? -19.152 -4.868 24.881 1.00 71.88 208 ARG A CA 1
ATOM 1645 C C . ARG A 1 208 ? -20.407 -4.732 25.723 1.00 71.88 208 ARG A C 1
ATOM 1647 O O . ARG A 1 208 ? -20.378 -5.004 26.914 1.00 71.88 208 ARG A O 1
ATOM 1654 N N . TYR A 1 209 ? -21.495 -4.322 25.092 1.00 63.72 209 TYR A N 1
ATOM 1655 C CA . TYR A 1 209 ? -22.794 -4.274 25.737 1.00 63.72 209 TYR A CA 1
ATOM 1656 C C . TYR A 1 209 ? -23.396 -5.679 25.803 1.00 63.72 209 TYR A C 1
ATOM 1658 O O . TYR A 1 209 ? -23.564 -6.341 24.772 1.00 63.72 209 TYR A O 1
ATOM 1666 N N . GLU A 1 210 ? -23.749 -6.114 27.011 1.00 55.59 210 GLU A N 1
ATOM 1667 C CA . GLU A 1 210 ? -24.694 -7.208 27.214 1.00 55.59 210 GLU A CA 1
ATOM 1668 C C . GLU A 1 210 ? -26.101 -6.689 26.887 1.00 55.59 210 GLU A C 1
ATOM 1670 O O . GLU A 1 210 ? -26.605 -5.764 27.517 1.00 55.59 210 GLU A O 1
ATOM 1675 N N . GLY A 1 211 ? -26.731 -7.254 25.861 1.00 52.88 211 GLY A N 1
ATOM 1676 C CA . GLY A 1 211 ? -28.099 -6.925 25.477 1.00 52.88 211 GLY A CA 1
ATOM 1677 C C . GLY A 1 211 ? -28.769 -8.120 24.816 1.00 52.88 211 GLY A C 1
ATOM 1678 O O . GLY A 1 211 ? -28.093 -8.955 24.206 1.00 52.88 211 GLY A O 1
ATOM 1679 N N . GLU A 1 212 ? -30.094 -8.217 24.939 1.00 47.75 212 GLU A N 1
ATOM 1680 C CA . GLU A 1 212 ? -30.855 -9.218 24.197 1.00 47.75 212 GLU A CA 1
ATOM 1681 C C . GLU A 1 212 ? -30.712 -8.972 22.689 1.00 47.75 212 GLU A C 1
ATOM 1683 O O . GLU A 1 212 ? -30.681 -7.841 22.191 1.00 47.75 212 GLU A O 1
ATOM 1688 N N . PHE A 1 213 ? -30.557 -10.071 21.956 1.00 42.56 213 PHE A N 1
ATOM 1689 C CA . PHE A 1 213 ? -30.475 -10.078 20.503 1.00 42.56 213 PHE A CA 1
ATOM 1690 C C . PHE A 1 213 ? -31.663 -9.282 19.917 1.00 42.56 213 PHE A C 1
ATOM 1692 O O . PHE A 1 213 ? -32.790 -9.467 20.376 1.00 42.56 213 PHE A O 1
ATOM 1699 N N . PRO A 1 214 ? -31.441 -8.396 18.927 1.00 44.25 214 PRO A N 1
ATOM 1700 C CA . PRO A 1 214 ? -30.336 -8.439 17.972 1.00 44.25 214 PRO A CA 1
ATOM 1701 C C . PRO A 1 214 ? -29.214 -7.414 18.202 1.00 44.25 214 PRO A C 1
ATOM 1703 O O . PRO A 1 214 ? -28.496 -7.104 17.253 1.00 44.25 214 PRO A O 1
ATOM 1706 N N . SER A 1 215 ? -29.044 -6.814 19.387 1.00 53.69 215 SER A N 1
ATOM 1707 C CA . SER A 1 215 ? -28.118 -5.665 19.494 1.00 53.69 215 SER A CA 1
ATOM 1708 C C . SER A 1 215 ? -27.143 -5.649 20.678 1.00 53.69 215 SER A C 1
ATOM 1710 O O . SER A 1 215 ? -27.013 -4.604 21.316 1.00 53.69 215 SER A O 1
ATOM 1712 N N . PRO A 1 216 ? -26.353 -6.714 20.925 1.00 55.72 216 PRO A N 1
ATOM 1713 C CA . PRO A 1 216 ? -25.084 -6.530 21.621 1.00 55.72 216 PRO A CA 1
ATOM 1714 C C . PRO A 1 216 ? -24.189 -5.617 20.766 1.00 55.72 216 PRO A C 1
ATOM 1716 O O . PRO A 1 216 ? -23.764 -5.981 19.668 1.00 55.72 216 PRO A O 1
ATOM 1719 N N . ARG A 1 217 ? -23.939 -4.394 21.240 1.00 71.31 217 ARG A N 1
ATOM 1720 C CA . ARG A 1 217 ? -23.035 -3.441 20.584 1.00 71.31 217 ARG A CA 1
ATOM 1721 C C . ARG A 1 217 ? -21.627 -3.641 21.129 1.00 71.31 217 ARG A C 1
ATOM 1723 O O . ARG A 1 217 ? -21.414 -3.591 22.334 1.00 71.31 217 ARG A O 1
ATOM 1730 N N . ALA A 1 218 ? -20.665 -3.872 20.246 1.00 82.50 218 ALA A N 1
ATOM 1731 C CA . ALA A 1 218 ? -19.250 -3.801 20.589 1.00 82.50 218 ALA A CA 1
ATOM 1732 C C . ALA A 1 218 ? -18.685 -2.460 20.114 1.00 82.50 218 ALA A C 1
ATOM 1734 O O . ALA A 1 218 ? -19.030 -2.007 19.016 1.00 82.50 218 ALA A O 1
ATOM 1735 N N . THR A 1 219 ? -17.806 -1.866 20.920 1.00 89.25 219 THR A N 1
ATOM 1736 C CA . THR A 1 219 ? -17.019 -0.694 20.529 1.00 89.25 219 THR A CA 1
ATOM 1737 C C . THR A 1 219 ? -15.558 -1.094 20.376 1.00 89.25 219 THR A C 1
ATOM 1739 O O . THR A 1 219 ? -14.954 -1.662 21.291 1.00 89.25 219 THR A O 1
ATOM 1742 N N . VAL A 1 220 ? -14.980 -0.780 19.218 1.00 93.31 220 VAL A N 1
ATOM 1743 C CA . VAL A 1 220 ? -13.591 -1.105 18.881 1.00 93.31 220 VAL A CA 1
ATOM 1744 C C . VAL A 1 220 ? -12.831 0.155 18.487 1.00 93.31 220 VAL A C 1
ATOM 1746 O O . VAL A 1 220 ? -13.343 0.987 17.739 1.00 93.31 220 VAL A O 1
ATOM 1749 N N . LEU A 1 221 ? -11.597 0.295 18.973 1.00 94.88 221 LEU A N 1
ATOM 1750 C CA . LEU A 1 221 ? -10.676 1.353 18.556 1.00 94.88 221 LEU A CA 1
ATOM 1751 C C . LEU A 1 221 ? -9.664 0.798 17.556 1.00 94.88 221 LEU A C 1
ATOM 1753 O O . LEU A 1 221 ? -8.942 -0.141 17.875 1.00 94.88 221 LEU A O 1
ATOM 1757 N N . ALA A 1 222 ? -9.575 1.385 16.368 1.00 95.50 222 ALA A N 1
ATOM 1758 C CA . ALA A 1 222 ? -8.697 0.913 15.301 1.00 95.50 222 ALA A CA 1
ATOM 1759 C C . ALA A 1 222 ? -7.770 2.021 14.789 1.00 95.50 222 ALA A C 1
ATOM 1761 O O . ALA A 1 222 ? -8.146 3.188 14.667 1.00 95.50 222 ALA A O 1
ATOM 1762 N N . GLY A 1 223 ? -6.534 1.663 14.439 1.00 93.81 223 GLY A N 1
ATOM 1763 C CA . GLY A 1 223 ? -5.611 2.617 13.812 1.00 93.81 223 GLY A CA 1
ATOM 1764 C C . GLY A 1 223 ? -6.100 3.068 12.432 1.00 93.81 223 GLY A C 1
ATOM 1765 O O . GLY A 1 223 ? -5.869 4.207 12.020 1.00 93.81 223 GLY A O 1
ATOM 1766 N N . ARG A 1 224 ? -6.806 2.182 11.723 1.00 94.56 224 ARG A N 1
ATOM 1767 C CA . ARG A 1 224 ? -7.359 2.441 10.395 1.00 94.56 224 ARG A CA 1
ATOM 1768 C C . ARG A 1 224 ? -8.453 1.450 10.019 1.00 94.56 224 ARG A C 1
ATOM 1770 O O . ARG A 1 224 ? -8.489 0.347 10.556 1.00 94.56 224 ARG A O 1
ATOM 1777 N N . VAL A 1 225 ? -9.285 1.839 9.059 1.00 96.00 225 VAL A N 1
ATOM 1778 C CA . VAL A 1 225 ? -10.224 0.948 8.365 1.00 96.00 225 VAL A CA 1
ATOM 1779 C C . VAL A 1 225 ? -9.636 0.561 7.012 1.00 96.00 225 VAL A C 1
ATOM 1781 O O . VAL A 1 225 ? -9.325 1.445 6.213 1.00 96.00 225 VAL A O 1
ATOM 1784 N N . ALA A 1 226 ? -9.482 -0.739 6.759 1.00 96.19 226 ALA A N 1
ATOM 1785 C CA . ALA A 1 226 ? -9.051 -1.251 5.466 1.00 96.19 226 ALA A CA 1
ATOM 1786 C C . ALA A 1 226 ? -10.235 -1.355 4.509 1.00 96.19 226 ALA A C 1
ATOM 1788 O O . ALA A 1 226 ? -11.278 -1.898 4.873 1.00 96.19 226 ALA A O 1
ATOM 1789 N N . TRP A 1 227 ? -10.083 -0.840 3.290 1.00 96.50 227 TRP A N 1
ATOM 1790 C CA . TRP A 1 227 ? -11.172 -0.743 2.317 1.00 96.50 227 TRP A CA 1
ATOM 1791 C C . TRP A 1 227 ? -10.934 -1.619 1.089 1.00 96.50 227 TRP A C 1
ATOM 1793 O O . TRP A 1 227 ? -9.884 -1.543 0.452 1.00 96.50 227 TRP A O 1
ATOM 1803 N N . HIS A 1 228 ? -11.938 -2.426 0.735 1.00 96.38 228 HIS A N 1
ATOM 1804 C CA . HIS A 1 228 ? -11.833 -3.458 -0.302 1.00 96.38 228 HIS A CA 1
ATOM 1805 C C . HIS A 1 228 ? -12.938 -3.349 -1.368 1.00 96.38 228 HIS A C 1
ATOM 1807 O O . HIS A 1 228 ? -13.713 -4.295 -1.541 1.00 96.38 228 HIS A O 1
ATOM 1813 N N . PRO A 1 229 ? -13.059 -2.220 -2.090 1.00 93.50 229 PRO A N 1
ATOM 1814 C CA . PRO A 1 229 ? -14.199 -1.941 -2.959 1.00 93.50 229 PRO A CA 1
ATOM 1815 C C . PRO A 1 229 ? -14.440 -3.059 -3.983 1.00 93.50 229 PRO A C 1
ATOM 1817 O O . PRO A 1 229 ? -13.517 -3.554 -4.634 1.00 93.50 229 PRO A O 1
ATOM 1820 N N . ARG A 1 230 ? -15.709 -3.461 -4.132 1.00 89.56 230 ARG A N 1
ATOM 1821 C CA . ARG A 1 230 ? -16.127 -4.566 -5.020 1.00 89.56 230 ARG A CA 1
ATOM 1822 C C . ARG A 1 230 ? -16.922 -4.111 -6.242 1.00 89.56 230 ARG A C 1
ATOM 1824 O O . ARG A 1 230 ? -16.932 -4.838 -7.240 1.00 89.56 230 ARG A O 1
ATOM 1831 N N . SER A 1 231 ? -17.552 -2.938 -6.175 1.00 85.25 231 SER A N 1
ATOM 1832 C CA . SER A 1 231 ? -18.384 -2.354 -7.231 1.00 85.25 231 SER A CA 1
ATOM 1833 C C . SER A 1 231 ? -18.143 -0.844 -7.348 1.00 85.25 231 SER A C 1
ATOM 1835 O O . SER A 1 231 ? -17.744 -0.202 -6.379 1.00 85.25 231 SER A O 1
ATOM 1837 N N . ALA A 1 232 ? -18.386 -0.293 -8.538 1.00 83.06 232 ALA A N 1
ATOM 1838 C CA . ALA A 1 232 ? -18.451 1.151 -8.780 1.00 83.06 232 ALA A CA 1
ATOM 1839 C C . ALA A 1 232 ? -19.897 1.687 -8.770 1.00 83.06 232 ALA A C 1
ATOM 1841 O O . ALA A 1 232 ? -20.109 2.886 -8.926 1.00 83.06 232 ALA A O 1
ATOM 1842 N N . GLU A 1 233 ? -20.902 0.819 -8.624 1.00 78.19 233 GLU A N 1
ATOM 1843 C CA . GLU A 1 233 ? -22.310 1.224 -8.677 1.00 78.19 233 GLU A CA 1
ATOM 1844 C C . GLU A 1 233 ? -22.667 2.199 -7.549 1.00 78.19 233 GLU A C 1
ATOM 1846 O O . GLU A 1 233 ? -22.325 1.975 -6.388 1.00 78.19 233 GLU A O 1
ATOM 1851 N N . GLY A 1 234 ? -23.364 3.283 -7.909 1.00 66.94 234 GLY A N 1
ATOM 1852 C CA . GLY A 1 234 ? -23.814 4.312 -6.967 1.00 66.94 234 GLY A CA 1
ATOM 1853 C C . GLY A 1 234 ? -22.697 5.191 -6.400 1.00 66.94 234 GLY A C 1
ATOM 1854 O O . GLY A 1 234 ? -22.917 5.863 -5.396 1.00 66.94 234 GLY A O 1
ATOM 1855 N N . ARG A 1 235 ? -21.502 5.177 -7.007 1.00 70.50 235 ARG A N 1
ATOM 1856 C CA . ARG A 1 235 ? -20.302 5.821 -6.463 1.00 70.50 235 ARG A CA 1
ATOM 1857 C C . ARG A 1 235 ? -19.680 6.820 -7.445 1.00 70.50 235 ARG A C 1
ATOM 1859 O O . ARG A 1 235 ? -19.881 6.721 -8.657 1.00 70.50 235 ARG A O 1
ATOM 1866 N N . PRO A 1 236 ? -18.878 7.760 -6.926 1.00 71.56 236 PRO A N 1
ATOM 1867 C CA . PRO A 1 236 ? -17.874 8.475 -7.703 1.00 71.56 236 PRO A CA 1
ATOM 1868 C C . PRO A 1 236 ? -16.965 7.499 -8.471 1.00 71.56 236 PRO A C 1
ATOM 1870 O O . PRO A 1 236 ? -16.831 6.345 -8.058 1.00 71.56 236 PRO A O 1
ATOM 1873 N N . PRO A 1 237 ? -16.323 7.932 -9.569 1.00 80.56 237 PRO A N 1
ATOM 1874 C CA . PRO A 1 237 ? -15.481 7.057 -10.378 1.00 80.56 237 PRO A CA 1
ATOM 1875 C C . PRO A 1 237 ? -14.334 6.447 -9.555 1.00 80.56 237 PRO A C 1
ATOM 1877 O O . PRO A 1 237 ? -13.370 7.127 -9.215 1.00 80.56 237 PRO A O 1
ATOM 1880 N N . ILE A 1 238 ? -14.435 5.151 -9.248 1.00 84.56 238 ILE A N 1
ATOM 1881 C CA . ILE A 1 238 ? -13.349 4.363 -8.654 1.00 84.56 238 ILE A CA 1
ATOM 1882 C C . ILE A 1 238 ? -12.532 3.758 -9.805 1.00 84.56 238 ILE A C 1
ATOM 1884 O O . ILE A 1 238 ? -13.131 3.125 -10.681 1.00 84.56 238 ILE A O 1
ATOM 1888 N N . PRO A 1 239 ? -11.191 3.893 -9.817 1.00 86.06 239 PRO A N 1
ATOM 1889 C CA . PRO A 1 239 ? -10.355 3.277 -10.843 1.00 86.06 239 PRO A CA 1
ATOM 1890 C C . PRO A 1 239 ? -10.610 1.770 -10.971 1.00 86.06 239 PRO A C 1
ATOM 1892 O O . PRO A 1 239 ? -10.745 1.054 -9.974 1.00 86.06 239 PRO A O 1
ATOM 1895 N N . HIS A 1 240 ? -10.637 1.251 -12.199 1.00 86.56 240 HIS A N 1
ATOM 1896 C CA . HIS A 1 240 ? -10.864 -0.179 -12.422 1.00 86.56 240 HIS A CA 1
ATOM 1897 C C . HIS A 1 240 ? -9.791 -1.042 -11.749 1.00 86.56 240 HIS A C 1
ATOM 1899 O O . HIS A 1 240 ? -10.121 -2.097 -11.196 1.00 86.56 240 HIS A O 1
ATOM 1905 N N . GLY A 1 241 ? -8.531 -0.590 -11.736 1.00 90.06 241 GLY A N 1
ATOM 1906 C CA . GLY A 1 241 ? -7.468 -1.269 -10.999 1.00 90.06 241 GLY A CA 1
ATOM 1907 C C . GLY A 1 241 ? -7.754 -1.392 -9.498 1.00 90.06 241 GLY A C 1
ATOM 1908 O O . GLY A 1 241 ? -7.538 -2.464 -8.932 1.00 90.06 241 GLY A O 1
ATOM 1909 N N . TRP A 1 242 ? -8.367 -0.382 -8.872 1.00 93.12 242 TRP A N 1
ATOM 1910 C CA . TRP A 1 242 ? -8.734 -0.419 -7.450 1.00 93.12 242 TRP A CA 1
ATOM 1911 C C . TRP A 1 242 ? -9.786 -1.483 -7.152 1.00 93.12 242 TRP A C 1
ATOM 1913 O O . TRP A 1 242 ? -9.664 -2.208 -6.171 1.00 93.12 242 TRP A O 1
ATOM 1923 N N . LEU A 1 243 ? -10.790 -1.641 -8.019 1.00 92.31 243 LEU A N 1
ATOM 1924 C CA . LEU A 1 243 ? -11.785 -2.709 -7.872 1.00 92.31 243 LEU A CA 1
ATOM 1925 C C . LEU A 1 243 ? -11.153 -4.100 -8.001 1.00 92.31 243 LEU A C 1
ATOM 1927 O O . LEU A 1 243 ? -11.541 -5.031 -7.294 1.00 92.31 243 LEU A O 1
ATOM 1931 N N . ARG A 1 244 ? -10.179 -4.265 -8.907 1.00 91.38 244 ARG A N 1
ATOM 1932 C CA . ARG A 1 244 ? -9.459 -5.538 -9.069 1.00 91.38 244 ARG A CA 1
ATOM 1933 C C . ARG A 1 244 ? -8.618 -5.851 -7.835 1.00 91.38 244 ARG A C 1
ATOM 1935 O O . ARG A 1 244 ? -8.744 -6.948 -7.296 1.00 91.38 244 ARG A O 1
ATOM 1942 N N . LEU A 1 245 ? -7.833 -4.885 -7.365 1.00 94.44 245 LEU A N 1
ATOM 1943 C CA . LEU A 1 245 ? -7.004 -5.006 -6.165 1.00 94.44 245 LEU A CA 1
ATOM 1944 C C . LEU A 1 245 ? -7.858 -5.250 -4.908 1.00 94.44 245 LEU A C 1
ATOM 1946 O O . LEU A 1 245 ? -7.584 -6.182 -4.151 1.00 94.44 245 LEU A O 1
ATOM 1950 N N . GLY A 1 246 ? -8.952 -4.504 -4.733 1.00 95.12 246 GLY A N 1
ATOM 1951 C CA . GLY A 1 246 ? -9.885 -4.652 -3.613 1.00 95.12 246 GLY A CA 1
ATOM 1952 C C . GLY A 1 246 ? -10.512 -6.045 -3.544 1.00 95.12 246 GLY A C 1
ATOM 1953 O O . GLY A 1 246 ? -10.535 -6.669 -2.484 1.00 95.12 246 GLY A O 1
ATOM 1954 N N . ARG A 1 247 ? -10.923 -6.612 -4.688 1.00 92.75 247 ARG A N 1
ATOM 1955 C CA . ARG A 1 247 ? -11.406 -8.008 -4.775 1.00 92.75 247 ARG A CA 1
ATOM 1956 C C . ARG A 1 247 ? -10.338 -9.044 -4.422 1.00 92.75 247 ARG A C 1
ATOM 1958 O O . ARG A 1 247 ? -10.681 -10.146 -4.005 1.00 92.75 247 ARG A O 1
ATOM 1965 N N . GLN A 1 248 ? -9.061 -8.705 -4.581 1.00 93.06 248 GLN A N 1
ATOM 1966 C CA . GLN A 1 248 ? -7.936 -9.540 -4.160 1.00 93.06 248 GLN A CA 1
ATOM 1967 C C . GLN A 1 248 ? -7.558 -9.327 -2.684 1.00 93.06 248 GLN A C 1
ATOM 1969 O O . GLN A 1 248 ? -6.608 -9.946 -2.207 1.00 93.06 248 GLN A O 1
ATOM 1974 N N . GLY A 1 249 ? -8.309 -8.510 -1.942 1.00 93.69 249 GLY A N 1
ATOM 1975 C CA . GLY A 1 249 ? -8.062 -8.231 -0.529 1.00 93.69 249 GLY A CA 1
ATOM 1976 C C . GLY A 1 249 ? -6.970 -7.193 -0.289 1.00 93.69 249 GLY A C 1
ATOM 1977 O O . GLY A 1 249 ? -6.541 -7.035 0.848 1.00 93.69 249 GLY A O 1
ATOM 1978 N N . VAL A 1 250 ? -6.525 -6.482 -1.331 1.00 96.38 250 VAL A N 1
ATOM 1979 C CA . VAL A 1 250 ? -5.670 -5.308 -1.145 1.00 96.38 250 VAL A CA 1
ATOM 1980 C C . VAL A 1 250 ? -6.505 -4.204 -0.533 1.00 96.38 250 VAL A C 1
ATOM 1982 O O . VAL A 1 250 ? -7.656 -3.973 -0.913 1.00 96.38 250 VAL A O 1
ATOM 1985 N N . ASP A 1 251 ? -5.913 -3.531 0.430 1.00 96.00 251 ASP A N 1
ATOM 1986 C CA . ASP A 1 251 ? -6.493 -2.373 1.056 1.00 96.00 251 ASP A CA 1
ATOM 1987 C C . ASP A 1 251 ? -6.206 -1.107 0.255 1.00 96.00 251 ASP A C 1
ATOM 1989 O O . ASP A 1 251 ? -5.090 -0.583 0.216 1.00 96.00 251 ASP A O 1
ATOM 1993 N N . ILE A 1 252 ? -7.258 -0.600 -0.368 1.00 96.12 252 ILE A N 1
ATOM 1994 C CA . ILE A 1 252 ? -7.190 0.552 -1.255 1.00 96.12 252 ILE A CA 1
ATOM 1995 C C . ILE A 1 252 ? -6.938 1.854 -0.489 1.00 96.12 252 ILE A C 1
ATOM 1997 O O . ILE A 1 252 ? -6.314 2.763 -1.031 1.00 96.12 252 ILE A O 1
ATOM 2001 N N . GLY A 1 253 ? -7.313 1.929 0.793 1.00 94.19 253 GLY A N 1
ATOM 2002 C CA . GLY A 1 253 ? -7.038 3.101 1.629 1.00 94.19 253 GLY A CA 1
ATOM 2003 C C . GLY A 1 253 ? -5.544 3.335 1.883 1.00 94.19 253 GLY A C 1
ATOM 2004 O O . GLY A 1 253 ? -5.156 4.399 2.354 1.00 94.19 253 GLY A O 1
ATOM 2005 N N . LEU A 1 254 ? -4.670 2.369 1.575 1.00 94.56 254 LEU A N 1
ATOM 2006 C CA . LEU A 1 254 ? -3.224 2.579 1.668 1.00 94.56 254 LEU A CA 1
ATOM 2007 C C . LEU A 1 254 ? -2.669 3.465 0.537 1.00 94.56 254 LEU A C 1
ATOM 2009 O O . LEU A 1 254 ? -1.597 4.047 0.709 1.00 94.56 254 LEU A O 1
ATOM 2013 N N . PHE A 1 255 ? -3.383 3.626 -0.587 1.00 94.69 255 PHE A N 1
ATOM 2014 C CA . PHE A 1 255 ? -2.960 4.543 -1.655 1.00 94.69 255 PHE A CA 1
ATOM 2015 C C . PHE A 1 255 ? -2.945 6.009 -1.203 1.00 94.69 255 PHE A C 1
ATOM 2017 O O . PHE A 1 255 ? -2.142 6.787 -1.713 1.00 94.69 255 PHE A O 1
ATOM 2024 N N . ASP A 1 256 ? -3.739 6.382 -0.197 1.00 92.69 256 ASP A N 1
ATOM 2025 C CA . ASP A 1 256 ? -3.766 7.743 0.355 1.00 92.69 256 ASP A CA 1
ATOM 2026 C C . ASP A 1 256 ? -2.389 8.166 0.905 1.00 92.69 256 ASP A C 1
ATOM 2028 O O . ASP A 1 256 ? -1.956 9.309 0.746 1.00 92.69 256 ASP A O 1
ATOM 2032 N N . GLY A 1 257 ? -1.648 7.223 1.500 1.00 90.31 257 GLY A N 1
ATOM 2033 C CA . GLY A 1 257 ? -0.267 7.446 1.938 1.00 90.31 257 GLY A CA 1
ATOM 2034 C C . GLY A 1 257 ? 0.715 7.573 0.770 1.00 90.31 257 GLY A C 1
ATOM 2035 O O . GLY A 1 257 ? 1.583 8.446 0.779 1.00 90.31 257 GLY A O 1
ATOM 2036 N N . ILE A 1 258 ? 0.540 6.751 -0.267 1.00 92.19 258 ILE A N 1
ATOM 2037 C CA . ILE A 1 258 ? 1.403 6.745 -1.456 1.00 92.19 258 ILE A CA 1
ATOM 2038 C C . ILE A 1 258 ? 1.275 8.032 -2.272 1.00 92.19 258 ILE A C 1
ATOM 2040 O O . ILE A 1 258 ? 2.271 8.540 -2.790 1.00 92.19 258 ILE A O 1
ATOM 2044 N N . ARG A 1 259 ? 0.071 8.607 -2.366 1.00 91.31 259 ARG A N 1
ATOM 2045 C CA . ARG A 1 259 ? -0.140 9.918 -3.003 1.00 91.31 259 ARG A CA 1
ATOM 2046 C C . ARG A 1 259 ? 0.738 10.994 -2.373 1.00 91.31 259 ARG A C 1
ATOM 2048 O O . ARG A 1 259 ? 1.342 11.789 -3.087 1.00 91.31 259 ARG A O 1
ATOM 2055 N N . LYS A 1 260 ? 0.862 10.974 -1.043 1.00 90.38 260 LYS A N 1
ATOM 2056 C CA . LYS A 1 260 ? 1.645 11.949 -0.266 1.00 90.38 260 LYS A CA 1
ATOM 2057 C C . LYS A 1 260 ? 3.156 11.732 -0.384 1.00 90.38 260 LYS A C 1
ATOM 2059 O O . LYS A 1 260 ? 3.907 12.695 -0.260 1.00 90.38 260 LYS A O 1
ATOM 2064 N N . SER A 1 261 ? 3.601 10.499 -0.640 1.00 90.12 261 SER A N 1
ATOM 2065 C CA . SER A 1 261 ? 5.020 10.139 -0.803 1.00 90.12 261 SER A CA 1
ATOM 2066 C C . SER A 1 261 ? 5.480 10.100 -2.268 1.00 90.12 261 SER A C 1
ATOM 2068 O O . SER A 1 261 ? 6.582 9.626 -2.571 1.00 90.12 261 SER A O 1
ATOM 2070 N N . ASN A 1 262 ? 4.650 10.563 -3.206 1.00 90.12 262 ASN A N 1
ATOM 2071 C CA . ASN A 1 262 ? 4.959 10.495 -4.626 1.00 90.12 262 ASN A CA 1
ATOM 2072 C C . ASN A 1 262 ? 6.126 11.427 -5.000 1.00 90.12 262 ASN A C 1
ATOM 2074 O O . ASN A 1 262 ? 6.203 12.572 -4.563 1.00 90.12 262 ASN A O 1
ATOM 2078 N N . GLY A 1 263 ? 7.048 10.924 -5.820 1.00 88.50 263 GLY A N 1
ATOM 2079 C CA . GLY A 1 263 ? 8.294 11.609 -6.164 1.00 88.50 263 GLY A CA 1
ATOM 2080 C C . GLY A 1 263 ? 9.347 11.581 -5.052 1.00 88.50 263 GLY A C 1
ATOM 2081 O O . GLY A 1 263 ? 10.435 12.114 -5.245 1.00 88.50 263 GLY A O 1
ATOM 2082 N N . GLN A 1 264 ? 9.056 10.955 -3.908 1.00 89.38 264 GLN A N 1
ATOM 2083 C CA . GLN A 1 264 ? 10.023 10.706 -2.840 1.00 89.38 264 GLN A CA 1
ATOM 2084 C C . GLN A 1 264 ? 10.594 9.289 -2.947 1.00 89.38 264 GLN A C 1
ATOM 2086 O O . GLN A 1 264 ? 10.065 8.434 -3.667 1.00 89.38 264 GLN A O 1
ATOM 2091 N N . ASP A 1 265 ? 11.665 9.027 -2.201 1.00 87.38 265 ASP A N 1
ATOM 2092 C CA . ASP A 1 265 ? 12.217 7.680 -2.066 1.00 87.38 265 ASP A CA 1
ATOM 2093 C C . ASP A 1 265 ? 11.156 6.725 -1.504 1.00 87.38 265 ASP A C 1
ATOM 2095 O O . ASP A 1 265 ? 10.142 7.130 -0.915 1.00 87.38 265 ASP A O 1
ATOM 2099 N N . LEU A 1 266 ? 11.383 5.431 -1.705 1.00 85.62 266 LEU A N 1
ATOM 2100 C CA . LEU A 1 266 ? 10.584 4.423 -1.030 1.00 85.62 266 LEU A CA 1
ATOM 2101 C C . LEU A 1 266 ? 10.859 4.500 0.472 1.00 85.62 266 LEU A C 1
ATOM 2103 O O . LEU A 1 266 ? 11.998 4.672 0.897 1.00 85.62 266 LEU A O 1
ATOM 2107 N N . ASN A 1 267 ? 9.804 4.430 1.275 1.00 85.31 267 ASN A N 1
ATOM 2108 C CA . ASN A 1 267 ? 9.911 4.523 2.727 1.00 85.31 267 ASN A CA 1
ATOM 2109 C C . ASN A 1 267 ? 9.042 3.464 3.419 1.00 85.31 267 ASN A C 1
ATOM 2111 O O . ASN A 1 267 ? 8.291 2.726 2.781 1.00 85.31 267 ASN A O 1
ATOM 2115 N N . GLY A 1 268 ? 9.136 3.386 4.750 1.00 83.94 268 GLY A N 1
ATOM 2116 C CA . GLY A 1 268 ? 8.389 2.403 5.540 1.00 83.94 268 GLY A CA 1
ATOM 2117 C C . GLY A 1 268 ? 6.862 2.506 5.412 1.00 83.94 268 GLY A C 1
ATOM 2118 O O . GLY A 1 268 ? 6.182 1.503 5.604 1.00 83.94 268 GLY A O 1
ATOM 2119 N N . GLY A 1 269 ? 6.321 3.675 5.051 1.00 86.75 269 GLY A N 1
ATOM 2120 C CA . GLY A 1 269 ? 4.895 3.863 4.768 1.00 86.75 269 GLY A CA 1
ATOM 2121 C C . GLY A 1 269 ? 4.438 3.191 3.472 1.00 86.75 269 GLY A C 1
ATOM 2122 O O . GLY A 1 269 ? 3.278 2.800 3.368 1.00 86.75 269 GLY A O 1
ATOM 2123 N N . ASP A 1 270 ? 5.353 2.975 2.522 1.00 91.19 270 ASP A N 1
ATOM 2124 C CA . ASP A 1 270 ? 5.046 2.323 1.248 1.00 91.19 270 ASP A CA 1
ATOM 2125 C C . ASP A 1 270 ? 5.057 0.781 1.364 1.00 91.19 270 ASP A C 1
ATOM 2127 O O . ASP A 1 270 ? 4.434 0.092 0.552 1.00 91.19 270 ASP A O 1
ATOM 2131 N N . ARG A 1 271 ? 5.740 0.237 2.392 1.00 91.56 271 ARG A N 1
ATOM 2132 C CA . ARG A 1 271 ? 5.990 -1.208 2.610 1.00 91.56 271 ARG A CA 1
ATOM 2133 C C . ARG A 1 271 ? 4.715 -2.043 2.525 1.00 91.56 271 ARG A C 1
ATOM 2135 O O . ARG A 1 271 ? 4.672 -3.021 1.785 1.00 91.56 271 ARG A O 1
ATOM 2142 N N . GLU A 1 272 ? 3.694 -1.677 3.297 1.00 92.25 272 GLU A N 1
ATOM 2143 C CA . GLU A 1 272 ? 2.483 -2.494 3.434 1.00 92.25 272 GLU A CA 1
ATOM 2144 C C . GLU A 1 272 ? 1.727 -2.603 2.103 1.00 92.25 272 GLU A C 1
ATOM 2146 O O . GLU A 1 272 ? 1.420 -3.710 1.663 1.00 92.25 272 GLU A O 1
ATOM 2151 N N . LEU A 1 273 ? 1.489 -1.481 1.411 1.00 95.50 273 LEU A N 1
ATOM 2152 C CA . LEU A 1 273 ? 0.802 -1.519 0.118 1.00 95.50 273 LEU A CA 1
ATOM 2153 C C . LEU A 1 273 ? 1.632 -2.241 -0.941 1.00 95.50 273 LEU A C 1
ATOM 2155 O O . LEU A 1 273 ? 1.078 -3.031 -1.705 1.00 95.50 273 LEU A O 1
ATOM 2159 N N . PHE A 1 274 ? 2.946 -1.990 -0.976 1.00 96.50 274 PHE A N 1
ATOM 2160 C CA . PHE A 1 274 ? 3.853 -2.645 -1.914 1.00 96.50 274 PHE A CA 1
ATOM 2161 C C . PHE A 1 274 ? 3.703 -4.167 -1.841 1.00 96.50 274 PHE A C 1
ATOM 2163 O O . PHE A 1 274 ? 3.453 -4.808 -2.862 1.00 96.50 274 PHE A O 1
ATOM 2170 N N . TYR A 1 275 ? 3.783 -4.745 -0.639 1.00 96.19 275 TYR A N 1
ATOM 2171 C CA . TYR A 1 275 ? 3.680 -6.193 -0.474 1.00 96.19 275 TYR A CA 1
ATOM 2172 C C . TYR A 1 275 ? 2.259 -6.726 -0.668 1.00 96.19 275 TYR A C 1
ATOM 2174 O O . TYR A 1 275 ? 2.115 -7.798 -1.255 1.00 96.19 275 TYR A O 1
ATOM 2182 N N . GLN A 1 276 ? 1.212 -5.989 -0.282 1.00 96.50 276 GLN A N 1
ATOM 2183 C CA . GLN A 1 276 ? -0.167 -6.398 -0.575 1.00 96.50 276 GLN A CA 1
ATOM 2184 C C . GLN A 1 276 ? -0.430 -6.488 -2.083 1.00 96.50 276 GLN A C 1
ATOM 2186 O O . GLN A 1 276 ? -0.965 -7.490 -2.561 1.00 96.50 276 GLN A O 1
ATOM 2191 N N . VAL A 1 277 ? -0.024 -5.472 -2.850 1.00 97.31 277 VAL A N 1
ATOM 2192 C CA . VAL A 1 277 ? -0.203 -5.462 -4.307 1.00 97.31 277 VAL A CA 1
ATOM 2193 C C . VAL A 1 277 ? 0.698 -6.504 -4.968 1.00 97.31 277 VAL A C 1
ATOM 2195 O O . VAL A 1 277 ? 0.243 -7.219 -5.855 1.00 97.31 277 VAL A O 1
ATOM 2198 N N . LEU A 1 278 ? 1.944 -6.667 -4.516 1.00 97.00 278 LEU A N 1
ATOM 2199 C CA . LEU A 1 278 ? 2.845 -7.703 -5.028 1.00 97.00 278 LEU A CA 1
ATOM 2200 C C . LEU A 1 278 ? 2.288 -9.118 -4.784 1.00 97.00 278 LEU A C 1
ATOM 2202 O O . LEU A 1 278 ? 2.312 -9.959 -5.687 1.00 97.00 278 LEU A O 1
ATOM 2206 N N . ALA A 1 279 ? 1.721 -9.365 -3.599 1.00 96.00 279 ALA A N 1
ATOM 2207 C CA . ALA A 1 279 ? 1.035 -10.612 -3.272 1.00 96.00 279 ALA A CA 1
ATOM 2208 C C . ALA A 1 279 ? -0.196 -10.819 -4.165 1.00 96.00 279 ALA A C 1
ATOM 2210 O O . ALA A 1 279 ? -0.405 -11.914 -4.692 1.00 96.00 279 ALA A O 1
ATOM 2211 N N . ALA A 1 280 ? -0.984 -9.767 -4.393 1.00 95.06 280 ALA A N 1
ATOM 2212 C CA . ALA A 1 280 ? -2.148 -9.796 -5.274 1.00 95.06 280 ALA A CA 1
ATOM 2213 C C . ALA A 1 280 ? -1.766 -10.091 -6.736 1.00 95.06 280 ALA A C 1
ATOM 2215 O O . ALA A 1 280 ? -2.394 -10.936 -7.376 1.00 95.06 280 ALA A O 1
ATOM 2216 N N . CYS A 1 281 ? -0.678 -9.491 -7.227 1.00 93.06 281 CYS A N 1
ATOM 2217 C CA . CYS A 1 281 ? -0.081 -9.754 -8.538 1.00 93.06 281 CYS A CA 1
ATOM 2218 C C . CYS A 1 281 ? 0.416 -11.193 -8.694 1.00 93.06 281 CYS A C 1
ATOM 2220 O O . CYS A 1 281 ? 0.441 -11.713 -9.808 1.00 93.06 281 CYS A O 1
ATOM 2222 N N . SER A 1 282 ? 0.799 -11.847 -7.593 1.00 90.62 282 SER A N 1
ATOM 2223 C CA . SER A 1 282 ? 1.226 -13.244 -7.615 1.00 90.62 282 SER A CA 1
ATOM 2224 C C . SER A 1 282 ? 0.058 -14.221 -7.776 1.00 90.62 282 SER A C 1
ATOM 2226 O O . SER A 1 282 ? 0.286 -15.373 -8.133 1.00 90.62 282 SER A O 1
ATOM 2228 N N . ARG A 1 283 ? -1.191 -13.807 -7.547 1.00 87.31 283 ARG A N 1
ATOM 2229 C CA . ARG A 1 283 ? -2.356 -14.682 -7.724 1.00 87.31 283 ARG A CA 1
ATOM 2230 C C . ARG A 1 283 ? -2.753 -14.727 -9.203 1.00 87.31 283 ARG A C 1
ATOM 2232 O O . ARG A 1 283 ? -2.685 -13.696 -9.869 1.00 87.31 283 ARG A O 1
ATOM 2239 N N . PRO A 1 284 ? -3.192 -15.884 -9.732 1.00 72.31 284 PRO A N 1
ATOM 2240 C CA . PRO A 1 284 ? -3.685 -15.959 -11.102 1.00 72.31 284 PRO A CA 1
ATOM 2241 C C . PRO A 1 284 ? -4.844 -14.975 -11.286 1.00 72.31 284 PRO A C 1
ATOM 2243 O O . PRO A 1 284 ? -5.881 -15.100 -10.634 1.00 72.31 284 PRO A O 1
ATOM 2246 N N . LEU A 1 285 ? -4.669 -13.982 -12.154 1.00 66.75 285 LEU A N 1
ATOM 2247 C CA . LEU A 1 285 ? -5.765 -13.142 -12.615 1.00 66.75 285 LEU A CA 1
ATOM 2248 C C . LEU A 1 285 ? -6.347 -13.750 -13.886 1.00 66.75 285 LEU A C 1
ATOM 2250 O O . LEU A 1 285 ? -5.618 -14.301 -14.711 1.00 66.75 285 LEU A O 1
ATOM 2254 N N . ALA A 1 286 ? -7.666 -13.621 -14.057 1.00 62.25 286 ALA A N 1
ATOM 2255 C CA . ALA A 1 286 ? -8.267 -13.845 -15.362 1.00 62.25 286 ALA A CA 1
ATOM 2256 C C . ALA A 1 286 ? -7.520 -12.959 -16.377 1.00 62.25 286 ALA A C 1
ATOM 2258 O O . ALA A 1 286 ? -7.343 -11.763 -16.097 1.00 62.25 286 ALA A O 1
ATOM 2259 N N . PRO A 1 287 ? -7.039 -13.526 -17.497 1.00 55.50 287 PRO A N 1
ATOM 2260 C CA . PRO A 1 287 ? -6.313 -12.758 -18.491 1.00 55.50 287 PRO A CA 1
ATOM 2261 C C . PRO A 1 287 ? -7.205 -11.606 -18.936 1.00 55.50 287 PRO A C 1
ATOM 2263 O O . PRO A 1 287 ? -8.340 -11.819 -19.366 1.00 55.50 287 PRO A O 1
ATOM 2266 N N . HIS A 1 288 ? -6.716 -10.378 -18.782 1.00 58.16 288 HIS A N 1
ATOM 2267 C CA . HIS A 1 288 ? -7.362 -9.251 -19.427 1.00 58.16 288 HIS A CA 1
ATOM 2268 C C . HIS A 1 288 ? -6.850 -9.245 -20.869 1.00 58.16 288 HIS A C 1
ATOM 2270 O O . HIS A 1 288 ? -5.636 -9.124 -21.054 1.00 58.16 288 HIS A O 1
ATOM 2276 N N . PRO A 1 289 ? -7.713 -9.458 -21.878 1.00 53.81 289 PRO A N 1
ATOM 2277 C CA . PRO A 1 289 ? -7.283 -9.415 -23.264 1.00 53.81 289 PRO A CA 1
ATOM 2278 C C . PRO A 1 289 ? -6.888 -7.974 -23.582 1.00 53.81 289 PRO A C 1
ATOM 2280 O O . PRO A 1 289 ? -7.738 -7.124 -23.817 1.00 53.81 289 PRO A O 1
ATOM 2283 N N . ILE A 1 290 ? -5.590 -7.700 -23.533 1.00 57.00 290 ILE A N 1
ATOM 2284 C CA . ILE A 1 290 ? -5.005 -6.470 -24.047 1.00 57.00 290 ILE A CA 1
ATOM 2285 C C . ILE A 1 290 ? -4.202 -6.882 -25.267 1.00 57.00 290 ILE A C 1
ATOM 2287 O O . ILE A 1 290 ? -3.364 -7.782 -25.183 1.00 57.00 290 ILE A O 1
ATOM 2291 N N . ASP A 1 291 ? -4.492 -6.252 -26.399 1.00 59.19 291 ASP A N 1
ATOM 2292 C CA . ASP A 1 291 ? -3.732 -6.450 -27.621 1.00 59.19 291 ASP A CA 1
ATOM 2293 C C . ASP A 1 291 ? -2.296 -5.930 -27.394 1.00 59.19 291 ASP A C 1
ATOM 2295 O O . ASP A 1 291 ? -2.116 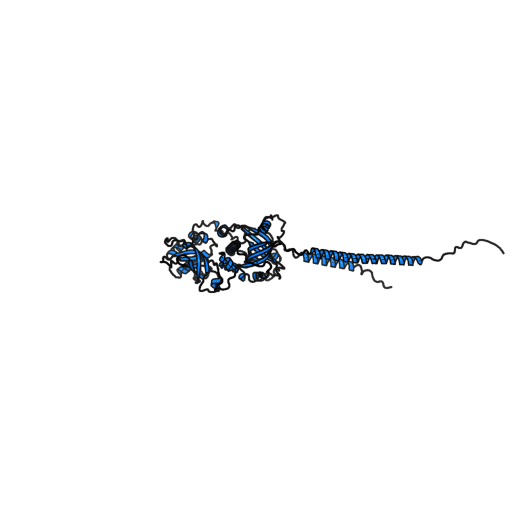-4.738 -27.146 1.00 59.19 291 ASP A O 1
ATOM 2299 N N . PRO A 1 292 ? -1.254 -6.781 -27.464 1.00 56.31 292 PRO A N 1
ATOM 2300 C CA . PRO A 1 292 ? 0.134 -6.354 -27.279 1.00 56.31 292 PRO A CA 1
ATOM 2301 C C . PRO A 1 292 ? 0.626 -5.381 -28.366 1.00 56.31 292 PRO A C 1
ATOM 2303 O O . PRO A 1 292 ? 1.735 -4.844 -28.270 1.00 56.31 292 PRO A O 1
ATOM 2306 N N . THR A 1 293 ? -0.168 -5.157 -29.417 1.00 59.19 293 THR A N 1
ATOM 2307 C CA . THR A 1 293 ? 0.071 -4.131 -30.437 1.00 59.19 293 THR A CA 1
ATOM 2308 C C . THR A 1 293 ? -0.581 -2.787 -30.107 1.00 59.19 293 THR A C 1
ATOM 2310 O O . THR A 1 293 ? -0.196 -1.772 -30.696 1.00 59.19 293 THR A O 1
ATOM 2313 N N . ASP A 1 294 ? -1.489 -2.744 -29.128 1.00 58.69 294 ASP A N 1
ATOM 2314 C CA . ASP A 1 294 ? -2.151 -1.523 -28.691 1.00 58.69 294 ASP A CA 1
ATOM 2315 C C . ASP A 1 294 ? -1.216 -0.680 -27.812 1.00 58.69 294 ASP A C 1
ATOM 2317 O O . ASP A 1 294 ? -1.032 -0.905 -26.616 1.00 58.69 294 ASP A O 1
ATOM 2321 N N . ARG A 1 295 ? -0.596 0.322 -28.440 1.00 54.59 295 ARG A N 1
ATOM 2322 C CA . ARG A 1 295 ? 0.211 1.341 -27.754 1.00 54.59 295 ARG A CA 1
ATOM 2323 C C . ARG A 1 295 ? -0.637 2.446 -27.116 1.00 54.59 295 ARG A C 1
ATOM 2325 O O . ARG A 1 295 ? -0.085 3.255 -26.378 1.00 54.59 295 ARG A O 1
ATOM 2332 N N . SER A 1 296 ? -1.937 2.521 -27.412 1.00 49.72 296 SER A N 1
ATOM 2333 C CA . SER A 1 296 ? -2.787 3.657 -27.031 1.00 49.72 296 SER A CA 1
ATOM 2334 C C . SER A 1 296 ? -3.232 3.631 -25.566 1.00 49.72 296 SER A C 1
ATOM 2336 O O . SER A 1 296 ? -3.556 4.680 -25.012 1.00 49.72 296 SER A O 1
ATOM 2338 N N . ALA A 1 297 ? -3.172 2.467 -24.912 1.00 60.12 297 ALA A N 1
ATOM 2339 C CA . ALA A 1 297 ? -3.589 2.301 -23.520 1.00 60.12 297 ALA A CA 1
ATOM 2340 C C . ALA A 1 297 ? -2.564 2.805 -22.479 1.00 60.12 297 ALA A C 1
ATOM 2342 O O . ALA A 1 297 ? -2.923 3.006 -21.320 1.00 60.12 297 ALA A O 1
ATOM 2343 N N . PHE A 1 298 ? -1.294 3.022 -22.854 1.00 77.81 298 PHE A N 1
ATOM 2344 C CA . PHE A 1 298 ? -0.226 3.389 -21.915 1.00 77.81 298 PHE A CA 1
ATOM 2345 C C . PHE A 1 298 ? 0.277 4.825 -22.127 1.00 77.81 298 PHE A C 1
ATOM 2347 O O . PHE A 1 298 ? 1.079 5.101 -23.017 1.00 77.81 298 PHE A O 1
ATOM 2354 N N . ALA A 1 299 ? -0.159 5.747 -21.266 1.00 83.06 299 ALA A N 1
ATOM 2355 C CA . ALA A 1 299 ? 0.191 7.166 -21.339 1.00 83.06 299 ALA A CA 1
ATOM 2356 C C . ALA A 1 299 ? 1.283 7.549 -20.322 1.00 83.06 299 ALA A C 1
ATOM 2358 O O . ALA A 1 299 ? 1.002 8.193 -19.309 1.00 83.06 299 ALA A O 1
ATOM 2359 N N . LEU A 1 300 ? 2.545 7.193 -20.599 1.00 89.56 300 LEU A N 1
ATOM 2360 C CA . LEU A 1 300 ? 3.675 7.473 -19.695 1.00 89.56 300 LEU A CA 1
ATOM 2361 C C . LEU A 1 300 ? 3.776 8.950 -19.286 1.00 89.56 300 LEU A C 1
ATOM 2363 O O . LEU A 1 300 ? 3.983 9.253 -18.117 1.00 89.56 300 LEU A O 1
ATOM 2367 N N . GLU A 1 301 ? 3.598 9.875 -20.231 1.00 88.00 301 GLU A N 1
ATOM 2368 C CA . GLU A 1 301 ? 3.629 11.317 -19.954 1.00 88.00 301 GLU A CA 1
ATOM 2369 C C . GLU A 1 301 ? 2.570 11.718 -18.916 1.00 88.00 301 GLU A C 1
ATOM 2371 O O . GLU A 1 301 ? 2.842 12.507 -18.011 1.00 88.00 301 GLU A O 1
ATOM 2376 N N . SER A 1 302 ? 1.375 11.124 -18.992 1.00 89.75 302 SER A N 1
ATOM 2377 C CA . SER A 1 302 ? 0.309 11.370 -18.017 1.00 89.75 302 SER A CA 1
ATOM 2378 C C . SER A 1 302 ? 0.639 10.779 -16.648 1.00 89.75 302 SER A C 1
ATOM 2380 O O . SER A 1 302 ? 0.348 11.419 -15.643 1.00 89.75 302 SER A O 1
ATOM 2382 N N . ILE A 1 303 ? 1.286 9.611 -16.597 1.00 91.69 303 ILE A N 1
ATOM 2383 C CA . ILE A 1 303 ? 1.765 9.008 -15.343 1.00 91.69 303 ILE A CA 1
ATOM 2384 C C . ILE A 1 303 ? 2.827 9.897 -14.687 1.00 91.69 303 ILE A C 1
ATOM 2386 O O . ILE A 1 303 ? 2.806 10.080 -13.477 1.00 91.69 303 ILE A O 1
ATOM 2390 N N . LEU A 1 304 ? 3.743 10.472 -15.471 1.00 90.81 304 LEU A N 1
ATOM 2391 C CA . LEU A 1 304 ? 4.817 11.317 -14.944 1.00 90.81 304 LEU A CA 1
ATOM 2392 C C . LEU A 1 304 ? 4.330 12.698 -14.482 1.00 90.81 304 LEU A C 1
ATOM 2394 O O . LEU A 1 304 ? 4.908 13.265 -13.559 1.00 90.81 304 LEU A O 1
ATOM 2398 N N . THR A 1 305 ? 3.287 13.241 -15.116 1.00 89.75 305 THR A N 1
ATOM 2399 C CA . THR A 1 305 ? 2.773 14.594 -14.828 1.00 89.75 305 THR A CA 1
ATOM 2400 C C . THR A 1 305 ? 1.627 14.624 -13.820 1.00 89.75 305 THR A C 1
ATOM 2402 O O . THR A 1 305 ? 1.516 15.598 -13.082 1.00 89.75 305 THR A O 1
ATOM 2405 N N . ARG A 1 306 ? 0.783 13.585 -13.784 1.00 91.31 306 ARG A N 1
ATOM 2406 C CA . ARG A 1 306 ? -0.362 13.441 -12.863 1.00 91.31 306 ARG A CA 1
ATOM 2407 C C . ARG A 1 306 ? -0.411 12.039 -12.245 1.00 91.31 306 ARG A C 1
ATOM 2409 O O . ARG A 1 306 ? -1.383 11.308 -12.437 1.00 91.31 306 ARG A O 1
ATOM 2416 N N . PRO A 1 307 ? 0.655 11.596 -11.564 1.00 92.31 307 PRO A N 1
ATOM 2417 C CA . PRO A 1 307 ? 0.746 10.239 -11.031 1.00 92.31 307 PRO A CA 1
ATOM 2418 C C . PRO A 1 307 ? -0.425 9.869 -10.120 1.00 92.31 307 PRO A C 1
ATOM 2420 O O . PRO A 1 307 ? -0.912 8.746 -10.195 1.00 92.31 307 PRO A O 1
ATOM 2423 N N . GLU A 1 308 ? -0.920 10.804 -9.310 1.00 89.00 308 GLU A N 1
ATOM 2424 C CA . GLU A 1 308 ? -2.017 10.626 -8.356 1.00 89.00 308 GLU A CA 1
ATOM 2425 C C . GLU A 1 308 ? -3.323 10.113 -8.981 1.00 89.00 308 GLU A C 1
ATOM 2427 O O . GLU A 1 308 ? -4.102 9.453 -8.289 1.00 89.00 308 GLU A O 1
ATOM 2432 N N . THR A 1 309 ? -3.547 10.355 -10.281 1.00 88.12 309 THR A N 1
ATOM 2433 C CA . THR A 1 309 ? -4.733 9.863 -11.003 1.00 88.12 309 THR A CA 1
ATOM 2434 C C . THR A 1 309 ? -4.591 8.426 -11.496 1.00 88.12 309 THR A C 1
ATOM 2436 O O . THR A 1 309 ? -5.585 7.812 -11.865 1.00 88.12 309 THR A O 1
ATOM 2439 N N . TRP A 1 310 ? -3.367 7.897 -11.527 1.00 91.00 310 TRP A N 1
ATOM 2440 C CA . TRP A 1 310 ? -3.044 6.586 -12.100 1.00 91.00 310 TRP A CA 1
ATOM 2441 C C . TRP A 1 310 ? -2.637 5.545 -11.054 1.00 91.00 310 TRP A C 1
ATOM 2443 O O . TRP A 1 310 ? -2.488 4.369 -11.386 1.00 91.00 310 TRP A O 1
ATOM 2453 N N . GLN A 1 311 ? -2.397 5.952 -9.803 1.00 92.81 311 GLN A N 1
ATOM 2454 C CA . GLN A 1 311 ? -1.949 5.041 -8.746 1.00 92.81 311 GLN A CA 1
ATOM 2455 C C . GLN A 1 311 ? -2.966 3.924 -8.522 1.00 92.81 311 GLN A C 1
ATOM 2457 O O . GLN A 1 311 ? -4.159 4.170 -8.367 1.00 92.81 311 GLN A O 1
ATOM 2462 N N . GLY A 1 312 ? -2.485 2.686 -8.502 1.00 92.38 312 GLY A N 1
ATOM 2463 C CA . GLY A 1 312 ? -3.298 1.485 -8.369 1.00 92.38 312 GLY A CA 1
ATOM 2464 C C . GLY A 1 312 ? -4.093 1.116 -9.616 1.00 92.38 312 GLY A C 1
ATOM 2465 O O . GLY A 1 312 ? -4.849 0.146 -9.558 1.00 92.38 312 GLY A O 1
ATOM 2466 N N . ASP A 1 313 ? -3.945 1.845 -10.726 1.00 91.38 313 ASP A N 1
ATOM 2467 C CA . ASP A 1 313 ? -4.601 1.486 -11.978 1.00 91.38 313 ASP A CA 1
ATOM 2468 C C . ASP A 1 313 ? -3.799 0.451 -12.773 1.00 91.38 313 ASP A C 1
ATOM 2470 O O . ASP A 1 313 ? -2.592 0.273 -12.573 1.00 91.38 313 ASP A O 1
ATOM 2474 N N . TRP A 1 314 ? -4.503 -0.274 -13.639 1.00 88.69 314 TRP A N 1
ATOM 2475 C CA . TRP A 1 314 ? -3.946 -1.370 -14.421 1.00 88.69 314 TRP A CA 1
ATOM 2476 C C . TRP A 1 314 ? -3.353 -0.881 -15.741 1.00 88.69 314 TRP A C 1
ATOM 2478 O O . TRP A 1 314 ? -3.995 -0.155 -16.493 1.00 88.69 314 TRP A O 1
ATOM 2488 N N . PHE A 1 315 ? -2.168 -1.380 -16.075 1.00 87.31 315 PHE A N 1
ATOM 2489 C CA . PHE A 1 315 ? -1.470 -1.059 -17.311 1.00 87.31 315 PHE A CA 1
ATOM 2490 C C . PHE A 1 315 ? -0.954 -2.304 -18.005 1.00 87.31 315 PHE A C 1
ATOM 2492 O O . PHE A 1 315 ? -0.647 -3.316 -17.370 1.00 87.31 315 PHE A O 1
ATOM 2499 N N . ALA A 1 316 ? -0.776 -2.174 -19.315 1.00 88.75 316 ALA A N 1
ATOM 2500 C CA . ALA A 1 316 ? 0.087 -3.046 -20.078 1.00 88.75 316 ALA A CA 1
ATOM 2501 C C . ALA A 1 316 ? 0.953 -2.229 -21.034 1.00 88.75 316 ALA A C 1
ATOM 2503 O O . ALA A 1 316 ? 0.471 -1.281 -21.651 1.00 88.75 316 ALA A O 1
ATOM 2504 N N . PHE A 1 317 ? 2.233 -2.573 -21.131 1.00 90.06 317 PHE A N 1
ATOM 2505 C CA . PHE A 1 317 ? 3.166 -1.873 -22.003 1.00 90.06 317 PHE A CA 1
ATOM 2506 C C . PHE A 1 317 ? 4.332 -2.760 -22.425 1.00 90.06 317 PHE A C 1
ATOM 2508 O O . PHE A 1 317 ? 4.694 -3.741 -21.771 1.00 90.06 317 PHE A O 1
ATOM 2515 N N . ARG A 1 318 ? 4.957 -2.367 -23.536 1.00 91.00 318 ARG A N 1
ATOM 2516 C CA . ARG A 1 318 ? 6.208 -2.948 -24.013 1.00 91.00 318 ARG A CA 1
ATOM 2517 C C . ARG A 1 318 ? 7.391 -2.188 -23.427 1.00 91.00 318 ARG A C 1
ATOM 2519 O O . ARG A 1 318 ? 7.412 -0.960 -23.460 1.00 91.00 318 ARG A O 1
ATOM 2526 N N . ALA A 1 319 ? 8.406 -2.915 -22.983 1.00 92.62 319 ALA A N 1
ATOM 2527 C CA . ALA A 1 319 ? 9.680 -2.351 -22.554 1.00 92.62 319 ALA A CA 1
ATOM 2528 C C . ALA A 1 319 ? 10.842 -3.275 -22.936 1.00 92.62 319 ALA A C 1
ATOM 2530 O O . ALA A 1 319 ? 10.627 -4.419 -23.331 1.00 92.62 319 ALA A O 1
ATOM 2531 N N . ASP A 1 320 ? 12.073 -2.792 -22.794 1.00 92.12 320 ASP A N 1
ATOM 2532 C CA . ASP A 1 320 ? 13.268 -3.634 -22.858 1.00 92.12 320 ASP A CA 1
ATOM 2533 C C . ASP A 1 320 ? 13.848 -3.797 -21.453 1.00 92.12 320 ASP A C 1
ATOM 2535 O O . ASP A 1 320 ? 14.249 -2.813 -20.824 1.00 92.12 320 ASP A O 1
ATOM 2539 N N . ALA A 1 321 ? 13.915 -5.034 -20.963 1.00 92.19 321 ALA A N 1
ATOM 2540 C CA . ALA A 1 321 ? 14.535 -5.346 -19.683 1.00 92.19 321 ALA A CA 1
ATOM 2541 C C . ALA A 1 321 ? 16.059 -5.218 -19.796 1.00 92.19 321 ALA A C 1
ATOM 2543 O O . ALA A 1 321 ? 16.682 -5.881 -20.631 1.00 92.19 321 ALA A O 1
ATOM 2544 N N . ARG A 1 322 ? 16.648 -4.367 -18.945 1.00 89.44 322 ARG A N 1
ATOM 2545 C CA . ARG A 1 322 ? 18.084 -4.036 -18.901 1.00 89.44 322 ARG A CA 1
ATOM 2546 C C . ARG A 1 322 ? 18.834 -4.756 -17.798 1.00 89.44 322 ARG A C 1
ATOM 2548 O O . ARG A 1 322 ? 19.981 -5.167 -17.994 1.00 89.44 322 ARG A O 1
ATOM 2555 N N . ARG A 1 323 ? 18.180 -4.928 -16.654 1.00 87.69 323 ARG A N 1
ATOM 2556 C CA . ARG A 1 323 ? 18.702 -5.638 -15.489 1.00 87.69 323 ARG A CA 1
ATOM 2557 C C . ARG A 1 323 ? 17.557 -6.362 -14.800 1.00 87.69 323 ARG A C 1
ATOM 2559 O O . ARG A 1 323 ? 16.441 -5.859 -14.784 1.00 87.69 323 ARG A O 1
ATOM 2566 N N . ILE A 1 324 ? 17.852 -7.541 -14.264 1.00 89.38 324 ILE A N 1
ATOM 2567 C CA . ILE A 1 324 ? 16.939 -8.313 -13.426 1.00 89.38 324 ILE A CA 1
ATOM 2568 C C . ILE A 1 324 ? 17.706 -8.661 -12.156 1.00 89.38 324 ILE A C 1
ATOM 2570 O O . ILE A 1 324 ? 18.751 -9.311 -12.228 1.00 89.38 324 ILE A O 1
ATOM 2574 N N . THR A 1 325 ? 17.191 -8.225 -11.016 1.00 89.12 325 THR A N 1
ATOM 2575 C CA . THR A 1 325 ? 17.787 -8.442 -9.700 1.00 89.12 325 THR A CA 1
ATOM 2576 C C . THR A 1 325 ? 16.804 -9.224 -8.848 1.00 89.12 325 THR A C 1
ATOM 2578 O O . THR A 1 325 ? 15.654 -8.822 -8.696 1.00 89.12 325 THR A O 1
ATOM 2581 N N . ARG A 1 326 ? 17.244 -10.346 -8.276 1.00 89.62 326 ARG A N 1
ATOM 2582 C CA . ARG A 1 326 ? 16.457 -11.060 -7.269 1.00 89.62 326 ARG A CA 1
ATOM 2583 C C . ARG A 1 326 ? 16.699 -10.421 -5.906 1.00 89.62 326 ARG A C 1
ATOM 2585 O O . ARG A 1 326 ? 17.843 -10.344 -5.464 1.00 89.62 326 ARG A O 1
ATOM 2592 N N . ILE A 1 327 ? 15.624 -10.006 -5.255 1.00 89.31 327 ILE A N 1
ATOM 2593 C CA . ILE A 1 327 ? 15.620 -9.373 -3.944 1.00 89.31 327 ILE A CA 1
ATOM 2594 C C . ILE A 1 327 ? 15.073 -10.374 -2.930 1.00 89.31 327 ILE A C 1
ATOM 2596 O O . ILE A 1 327 ? 13.957 -10.866 -3.092 1.00 89.31 327 ILE A O 1
ATOM 2600 N N . LEU A 1 328 ? 15.872 -10.708 -1.917 1.00 91.94 328 LEU A N 1
ATOM 2601 C CA . LEU A 1 328 ? 15.434 -11.548 -0.803 1.00 91.94 328 LEU A CA 1
ATOM 2602 C C . LEU A 1 328 ? 14.651 -10.696 0.198 1.00 91.94 328 LEU A C 1
ATOM 2604 O O . LEU A 1 328 ? 14.987 -9.535 0.424 1.00 91.94 328 LEU A O 1
ATOM 2608 N N . VAL A 1 329 ? 13.598 -11.272 0.770 1.00 91.81 329 VAL A N 1
ATOM 2609 C CA . VAL A 1 329 ? 12.798 -10.633 1.814 1.00 91.81 329 VAL A CA 1
ATOM 2610 C C . VAL A 1 329 ? 13.168 -11.281 3.140 1.00 91.81 329 VAL A C 1
ATOM 2612 O O . VAL A 1 329 ? 12.746 -12.397 3.422 1.00 91.81 329 VAL A O 1
ATOM 2615 N N . ASP A 1 330 ? 13.945 -10.575 3.957 1.00 87.94 330 ASP A N 1
ATOM 2616 C CA . ASP A 1 330 ? 14.359 -11.060 5.285 1.00 87.94 330 ASP A CA 1
ATOM 2617 C C . ASP A 1 330 ? 13.300 -10.789 6.372 1.00 87.94 330 ASP A C 1
ATOM 2619 O O . ASP A 1 330 ? 13.398 -11.263 7.502 1.00 87.94 330 ASP A O 1
ATOM 2623 N N . ASP A 1 331 ? 12.261 -10.031 6.026 1.00 86.81 331 ASP A N 1
ATOM 2624 C CA . ASP A 1 331 ? 11.195 -9.612 6.926 1.00 86.81 331 ASP A CA 1
ATOM 2625 C C . ASP A 1 331 ? 10.202 -10.755 7.205 1.00 86.81 331 ASP A C 1
ATOM 2627 O O . ASP A 1 331 ? 9.391 -11.135 6.355 1.00 86.81 331 ASP A O 1
ATOM 2631 N N . GLN A 1 332 ? 10.262 -11.305 8.420 1.00 87.19 332 GLN A N 1
ATOM 2632 C CA . GLN A 1 332 ? 9.464 -12.461 8.832 1.00 87.19 332 GLN A CA 1
ATOM 2633 C C . GLN A 1 332 ? 7.948 -12.201 8.799 1.00 87.19 332 GLN A C 1
ATOM 2635 O O . GLN A 1 332 ? 7.183 -13.120 8.491 1.00 87.19 332 GLN A O 1
ATOM 2640 N N . ASP A 1 333 ? 7.505 -10.971 9.081 1.00 85.44 333 ASP A N 1
ATOM 2641 C CA . ASP A 1 333 ? 6.089 -10.582 9.031 1.00 85.44 333 ASP A CA 1
ATOM 2642 C C . ASP A 1 333 ? 5.559 -10.680 7.594 1.00 85.44 333 ASP A C 1
ATOM 2644 O O . ASP A 1 333 ? 4.551 -11.343 7.335 1.00 85.44 333 ASP A O 1
ATOM 2648 N N . ILE A 1 334 ? 6.307 -10.127 6.633 1.00 90.44 334 ILE A N 1
ATOM 2649 C CA . ILE A 1 334 ? 5.951 -10.177 5.208 1.00 90.44 334 ILE A CA 1
ATOM 2650 C C . ILE A 1 334 ? 5.909 -11.615 4.693 1.00 90.44 334 ILE A C 1
ATOM 2652 O O . ILE A 1 334 ? 4.958 -12.003 4.008 1.00 90.44 334 ILE A O 1
ATOM 2656 N N . ARG A 1 335 ? 6.909 -12.426 5.046 1.00 92.06 335 ARG A N 1
ATOM 2657 C CA . ARG A 1 335 ? 6.959 -13.841 4.655 1.00 92.06 335 ARG A CA 1
ATOM 2658 C C . ARG A 1 335 ? 5.758 -14.614 5.191 1.00 92.06 335 ARG A C 1
ATOM 2660 O O . ARG A 1 335 ? 5.143 -15.371 4.448 1.00 92.06 335 ARG A O 1
ATOM 2667 N N . THR A 1 336 ? 5.392 -14.381 6.449 1.00 89.44 336 THR A N 1
ATOM 2668 C CA . THR A 1 336 ? 4.288 -15.087 7.112 1.00 89.44 336 THR A CA 1
ATOM 2669 C C . THR A 1 336 ? 2.926 -14.671 6.552 1.00 89.44 336 THR A C 1
ATOM 2671 O O . THR A 1 336 ? 2.104 -15.531 6.246 1.00 89.44 336 THR A O 1
ATOM 2674 N N . ARG A 1 337 ? 2.679 -13.365 6.381 1.00 88.88 337 ARG A N 1
ATOM 2675 C CA . ARG A 1 337 ? 1.370 -12.838 5.946 1.00 88.88 337 ARG A CA 1
ATOM 2676 C C . ARG A 1 337 ? 1.135 -12.968 4.445 1.00 88.88 337 ARG A C 1
ATOM 2678 O O . ARG A 1 337 ? 0.010 -13.231 4.022 1.00 88.88 337 ARG A O 1
ATOM 2685 N N . PHE A 1 338 ? 2.172 -12.763 3.636 1.00 92.00 338 PHE A N 1
ATOM 2686 C CA . PHE A 1 338 ? 2.040 -12.677 2.180 1.00 92.00 338 PHE A CA 1
ATOM 2687 C C . PHE A 1 338 ? 2.676 -13.848 1.428 1.00 92.00 338 PHE A C 1
ATOM 2689 O O . PHE A 1 338 ? 2.417 -13.993 0.233 1.00 92.00 338 PHE A O 1
ATOM 2696 N N . GLY A 1 339 ? 3.481 -14.687 2.089 1.00 93.38 339 GLY A N 1
ATOM 2697 C CA . GLY A 1 339 ? 4.170 -15.808 1.442 1.00 93.38 339 GLY A CA 1
ATOM 2698 C C . GLY A 1 339 ? 5.246 -15.364 0.447 1.00 93.38 339 GLY A C 1
ATOM 2699 O O . GLY A 1 339 ? 5.495 -16.055 -0.538 1.00 93.38 339 GLY A O 1
ATOM 2700 N N . ILE A 1 340 ? 5.841 -14.183 0.654 1.00 93.81 340 ILE A N 1
ATOM 2701 C CA . ILE A 1 340 ? 6.846 -13.603 -0.245 1.00 93.81 340 ILE A CA 1
ATOM 2702 C C . ILE A 1 340 ? 8.226 -13.744 0.397 1.00 93.81 340 ILE A C 1
ATOM 2704 O O . ILE A 1 340 ? 8.605 -12.932 1.234 1.00 93.81 340 ILE A O 1
ATOM 2708 N N . ASP A 1 341 ? 8.988 -14.758 -0.017 1.00 94.56 341 ASP A N 1
ATOM 2709 C CA . ASP A 1 341 ? 10.390 -14.945 0.401 1.00 94.56 341 ASP A CA 1
ATOM 2710 C C . ASP A 1 341 ? 11.379 -14.133 -0.449 1.00 94.56 341 ASP A C 1
ATOM 2712 O O . ASP A 1 341 ? 12.502 -13.839 -0.041 1.00 94.56 341 ASP A O 1
ATOM 2716 N N . ALA A 1 342 ? 10.987 -13.820 -1.681 1.00 94.44 342 ALA A N 1
ATOM 2717 C CA . ALA A 1 342 ? 11.778 -13.049 -2.619 1.00 94.44 342 ALA A CA 1
ATOM 2718 C C . ALA A 1 342 ? 10.873 -12.437 -3.688 1.00 94.44 342 ALA A C 1
ATOM 2720 O O . ALA A 1 342 ? 9.776 -12.929 -3.952 1.00 94.44 342 ALA A O 1
ATOM 2721 N N . TYR A 1 343 ? 11.373 -11.404 -4.351 1.00 95.56 343 TYR A N 1
ATOM 2722 C CA . TYR A 1 343 ? 10.784 -10.864 -5.570 1.00 95.56 343 TYR A CA 1
ATOM 2723 C C . TYR A 1 343 ? 11.882 -10.459 -6.552 1.00 95.56 343 TYR A C 1
ATOM 2725 O O . TYR A 1 343 ? 13.072 -10.524 -6.244 1.00 95.56 343 TYR A O 1
ATOM 2733 N N . PHE A 1 344 ? 11.491 -10.073 -7.758 1.00 94.62 344 PHE A N 1
ATOM 2734 C CA . PHE A 1 344 ? 12.406 -9.618 -8.794 1.00 94.62 344 PHE A CA 1
ATOM 2735 C C . PHE A 1 344 ? 12.182 -8.139 -9.069 1.00 94.62 344 PHE A C 1
ATOM 2737 O O . PHE A 1 344 ? 11.050 -7.728 -9.299 1.00 94.62 344 PHE A O 1
ATOM 2744 N N . GLU A 1 345 ? 13.258 -7.363 -9.074 1.00 94.25 345 GLU A N 1
ATOM 2745 C CA . GLU A 1 345 ? 13.298 -5.987 -9.562 1.00 94.25 345 GLU A CA 1
ATOM 2746 C C . GLU A 1 345 ? 13.872 -5.991 -10.981 1.00 94.25 345 GLU A C 1
ATOM 2748 O O . GLU A 1 345 ? 14.937 -6.560 -11.236 1.00 94.25 345 GLU A O 1
ATOM 2753 N N . LEU A 1 346 ? 13.157 -5.375 -11.915 1.00 93.56 346 LEU A N 1
ATOM 2754 C CA . LEU A 1 346 ? 13.572 -5.205 -13.294 1.00 93.56 346 LEU A CA 1
ATOM 2755 C C . LEU A 1 346 ? 13.756 -3.718 -13.567 1.00 93.56 346 LEU A C 1
ATOM 2757 O O . LEU A 1 346 ? 12.808 -2.939 -13.457 1.00 93.56 346 LEU A O 1
ATOM 2761 N N . ASP A 1 347 ? 14.955 -3.352 -14.005 1.00 92.62 347 ASP A N 1
ATOM 2762 C CA . ASP A 1 347 ? 15.177 -2.050 -14.622 1.00 92.62 347 ASP A CA 1
ATOM 2763 C C . ASP A 1 347 ? 14.847 -2.182 -16.101 1.00 92.62 347 ASP A C 1
ATOM 2765 O O . ASP A 1 347 ? 15.486 -2.958 -16.827 1.00 92.62 347 ASP A O 1
ATOM 2769 N N . VAL A 1 348 ? 13.838 -1.446 -16.551 1.00 93.62 348 VAL A N 1
ATOM 2770 C CA . VAL A 1 348 ? 13.351 -1.510 -17.928 1.00 93.62 348 VAL A CA 1
ATOM 2771 C C . VAL A 1 348 ? 13.448 -0.145 -18.595 1.00 93.62 348 VAL A C 1
ATOM 2773 O O . VAL A 1 348 ? 13.391 0.892 -17.942 1.00 93.62 348 VAL A O 1
ATOM 2776 N N . THR A 1 349 ? 13.589 -0.132 -19.916 1.00 93.06 349 THR A N 1
ATOM 2777 C CA . THR A 1 349 ? 13.474 1.091 -20.719 1.00 93.06 349 THR A CA 1
ATOM 2778 C C . THR A 1 349 ? 12.215 1.026 -21.564 1.00 93.06 349 THR A C 1
ATOM 2780 O O . THR A 1 349 ? 12.058 0.096 -22.356 1.00 93.06 349 THR A O 1
ATOM 2783 N N . ILE A 1 350 ? 11.335 2.007 -21.399 1.00 92.75 350 ILE A N 1
ATOM 2784 C CA . ILE A 1 350 ? 10.077 2.140 -22.129 1.00 92.75 350 ILE A CA 1
ATOM 2785 C C . ILE A 1 350 ? 10.310 3.050 -23.339 1.00 92.75 350 ILE A C 1
ATOM 2787 O O . ILE A 1 350 ? 10.823 4.151 -23.149 1.00 92.75 350 ILE A O 1
ATOM 2791 N N . PRO A 1 351 ? 9.956 2.644 -24.567 1.00 89.38 351 PRO A N 1
ATOM 2792 C CA . PRO A 1 351 ? 10.050 3.523 -25.726 1.00 89.38 351 PRO A CA 1
ATOM 2793 C C . PRO A 1 351 ? 9.088 4.716 -25.603 1.00 89.38 351 PRO A C 1
ATOM 2795 O O . PRO A 1 351 ? 7.934 4.545 -25.215 1.00 89.38 351 PRO A O 1
ATOM 2798 N N . ILE A 1 352 ? 9.558 5.911 -25.961 1.00 88.50 352 ILE A N 1
ATOM 2799 C CA . ILE A 1 352 ? 8.792 7.166 -25.957 1.00 88.50 352 ILE A CA 1
ATOM 2800 C C . ILE A 1 352 ? 8.827 7.817 -27.340 1.00 88.50 352 ILE A C 1
ATOM 2802 O O . ILE A 1 352 ? 9.871 7.861 -27.988 1.00 88.50 352 ILE A O 1
ATOM 2806 N N . ASP A 1 353 ? 7.686 8.354 -27.774 1.00 85.12 353 ASP A N 1
ATOM 2807 C CA . ASP A 1 353 ? 7.557 8.996 -29.090 1.00 85.12 353 ASP A CA 1
ATOM 2808 C C . ASP A 1 353 ? 7.995 10.470 -29.080 1.00 85.12 353 ASP A C 1
ATOM 2810 O O . ASP A 1 353 ? 8.292 11.049 -30.126 1.00 85.12 353 ASP A O 1
ATOM 2814 N N . ARG A 1 354 ? 8.022 11.102 -27.900 1.00 86.56 354 ARG A N 1
ATOM 2815 C CA . ARG A 1 354 ? 8.421 12.502 -27.707 1.00 86.56 354 ARG A CA 1
ATOM 2816 C C . ARG A 1 354 ? 9.461 12.608 -26.596 1.00 86.56 354 ARG A C 1
ATOM 2818 O O . ARG A 1 354 ? 9.347 11.868 -25.619 1.00 86.56 354 ARG A O 1
ATOM 2825 N N . PRO A 1 355 ? 10.440 13.524 -26.706 1.00 86.62 355 PRO A N 1
ATOM 2826 C CA . PRO A 1 355 ? 11.413 13.736 -25.647 1.00 86.62 355 PRO A CA 1
ATOM 2827 C C . PRO A 1 355 ? 10.745 14.171 -24.343 1.00 86.62 355 PRO A C 1
ATOM 2829 O O . PRO A 1 355 ? 9.903 15.070 -24.343 1.00 86.62 355 PRO A O 1
ATOM 2832 N N . ILE A 1 356 ? 11.166 13.573 -23.231 1.00 85.12 356 ILE A N 1
ATOM 2833 C CA . ILE A 1 356 ? 10.715 13.952 -21.889 1.00 85.12 356 ILE A CA 1
ATOM 2834 C C . ILE A 1 356 ? 11.829 14.760 -21.235 1.00 85.12 356 ILE A C 1
ATOM 2836 O O . ILE A 1 356 ? 12.955 14.280 -21.099 1.00 85.12 356 ILE A O 1
ATOM 2840 N N . ARG A 1 357 ? 11.517 15.993 -20.831 1.00 85.56 357 ARG A N 1
ATOM 2841 C CA . ARG A 1 357 ? 12.451 16.885 -20.135 1.00 85.56 357 ARG A CA 1
ATOM 2842 C C . ARG A 1 357 ? 12.111 16.922 -18.658 1.00 85.56 357 ARG A C 1
ATOM 2844 O O . ARG A 1 357 ? 10.994 17.288 -18.296 1.00 85.56 357 ARG A O 1
ATOM 2851 N N . LEU A 1 358 ? 13.072 16.568 -17.813 1.00 82.81 358 LEU A N 1
ATOM 2852 C CA . LEU A 1 358 ? 12.931 16.773 -16.379 1.00 82.81 358 LEU A CA 1
ATOM 2853 C C . LEU A 1 358 ? 13.059 18.264 -16.067 1.00 82.81 358 LEU A C 1
ATOM 2855 O O . LEU A 1 358 ? 13.866 18.967 -16.674 1.00 82.81 358 LEU A O 1
ATOM 2859 N N . GLN A 1 359 ? 12.277 18.756 -15.108 1.00 76.88 359 GLN A N 1
ATOM 2860 C CA . GLN A 1 359 ? 12.514 20.090 -14.564 1.00 76.88 359 GLN A CA 1
ATOM 2861 C C . GLN A 1 359 ? 13.789 20.046 -13.720 1.00 76.88 359 GLN A C 1
ATOM 2863 O O . GLN A 1 359 ? 13.885 19.260 -12.776 1.00 76.88 359 GLN A O 1
ATOM 2868 N N . GLY A 1 360 ? 14.782 20.854 -14.090 1.00 64.94 360 GLY A N 1
ATOM 2869 C CA . GLY A 1 360 ? 15.970 21.064 -13.271 1.00 64.94 360 GLY A CA 1
ATOM 2870 C C . GLY A 1 360 ? 15.641 21.856 -12.006 1.00 64.94 360 GLY A C 1
ATOM 2871 O O . GLY A 1 360 ? 14.586 22.486 -11.890 1.00 64.94 360 GLY A O 1
ATOM 2872 N N . THR A 1 361 ? 16.554 21.839 -11.039 1.00 62.28 361 THR A N 1
ATOM 2873 C CA . THR A 1 361 ? 16.533 22.821 -9.947 1.00 62.28 361 THR A CA 1
ATOM 2874 C C . THR A 1 361 ? 16.725 24.224 -10.532 1.00 62.28 361 THR A C 1
ATOM 2876 O O . THR A 1 361 ? 17.244 24.368 -11.633 1.00 62.28 361 THR A O 1
ATOM 2879 N N . SER A 1 362 ? 16.294 25.272 -9.820 1.00 59.41 362 SER A N 1
ATOM 2880 C CA . SER A 1 362 ? 16.070 26.653 -10.314 1.00 59.41 362 SER A CA 1
ATOM 2881 C C . SER A 1 362 ? 17.210 27.363 -11.078 1.00 59.41 362 SER A C 1
ATOM 2883 O O . SER A 1 362 ? 17.033 28.512 -11.485 1.00 59.41 362 SER A O 1
ATOM 2885 N N . LYS A 1 363 ? 18.369 26.725 -11.278 1.00 59.44 363 LYS A N 1
ATOM 2886 C CA . LYS A 1 363 ? 19.527 27.239 -12.019 1.00 59.44 363 LYS A CA 1
ATOM 2887 C C . LYS A 1 363 ? 20.142 26.264 -13.040 1.00 59.44 363 LYS A C 1
ATOM 2889 O O . LYS A 1 363 ? 21.072 26.673 -13.725 1.00 59.44 363 LYS A O 1
ATOM 2894 N N . GLU A 1 364 ? 19.659 25.026 -13.167 1.00 62.78 364 GLU A N 1
ATOM 2895 C CA . GLU A 1 364 ? 20.252 23.996 -14.039 1.00 62.78 364 GLU A CA 1
ATOM 2896 C C . GLU A 1 364 ? 19.234 23.471 -15.065 1.00 62.78 364 GLU A C 1
ATOM 2898 O O . GLU A 1 364 ? 18.041 23.362 -14.776 1.00 62.78 364 GLU A O 1
ATOM 2903 N N . GLU A 1 365 ? 19.693 23.156 -16.281 1.00 68.62 365 GLU A N 1
ATOM 2904 C CA . GLU A 1 365 ? 18.872 22.438 -17.260 1.00 68.62 365 GLU A CA 1
ATOM 2905 C C . GLU A 1 365 ? 18.686 20.992 -16.794 1.00 68.62 365 GLU A C 1
ATOM 2907 O O . GLU A 1 365 ? 19.650 20.310 -16.461 1.00 68.62 365 GLU A O 1
ATOM 2912 N N . GLY A 1 366 ? 17.443 20.512 -16.759 1.00 73.38 366 GLY A N 1
ATOM 2913 C CA . GLY A 1 366 ? 17.173 19.135 -16.364 1.00 73.38 366 GLY A CA 1
ATOM 2914 C C . GLY A 1 366 ? 17.487 18.136 -17.477 1.00 73.38 366 GLY A C 1
ATOM 2915 O O . GLY A 1 366 ? 17.466 18.454 -18.670 1.00 73.38 366 GLY A O 1
ATOM 2916 N N . ALA A 1 367 ? 17.748 16.892 -17.081 1.00 81.62 367 ALA A N 1
ATOM 2917 C CA . ALA A 1 367 ? 18.049 15.824 -18.024 1.00 81.62 367 ALA A CA 1
ATOM 2918 C C . ALA A 1 367 ? 16.910 15.615 -19.046 1.00 81.62 367 ALA A C 1
ATOM 2920 O O . ALA A 1 367 ? 15.724 15.630 -18.699 1.00 81.62 367 ALA A O 1
ATOM 2921 N N . THR A 1 368 ? 17.281 15.391 -20.310 1.00 85.62 368 THR A N 1
ATOM 2922 C CA . THR A 1 368 ? 16.344 15.093 -21.404 1.00 85.62 368 THR A CA 1
ATOM 2923 C C . THR A 1 368 ? 16.483 13.635 -21.821 1.00 85.62 368 THR A C 1
ATOM 2925 O O . THR A 1 368 ? 17.583 13.170 -22.113 1.00 85.62 368 THR A O 1
ATOM 2928 N N . TYR A 1 369 ? 15.360 12.926 -21.864 1.00 85.56 369 TYR A N 1
ATOM 2929 C CA . TYR A 1 369 ? 15.275 11.550 -22.338 1.00 85.56 369 TYR A CA 1
ATOM 2930 C C . TYR A 1 369 ? 14.756 11.539 -23.767 1.00 85.56 369 TYR A C 1
ATOM 2932 O O . TYR A 1 369 ? 13.666 12.043 -24.042 1.00 85.56 369 TYR A O 1
ATOM 2940 N N . GLU A 1 370 ? 15.535 10.945 -24.665 1.00 86.56 370 GLU A N 1
ATOM 2941 C CA . GLU A 1 370 ? 15.183 10.770 -26.070 1.00 86.56 370 GLU A CA 1
ATOM 2942 C C . GLU A 1 370 ? 14.928 9.290 -26.355 1.00 86.56 370 GLU A C 1
ATOM 2944 O O . GLU A 1 370 ? 15.725 8.431 -25.977 1.00 86.56 370 GLU A O 1
ATOM 2949 N N . ASN A 1 371 ? 13.837 8.990 -27.062 1.00 87.00 371 ASN A N 1
ATOM 2950 C CA . ASN A 1 371 ? 13.436 7.656 -27.536 1.00 87.00 371 ASN A CA 1
ATOM 2951 C C . ASN A 1 371 ? 13.099 6.613 -26.462 1.00 87.00 371 ASN A C 1
ATOM 2953 O O . ASN A 1 371 ? 12.285 5.734 -26.733 1.00 87.00 371 ASN A O 1
ATOM 2957 N N . VAL A 1 372 ? 13.692 6.675 -25.265 1.00 90.88 372 VAL A N 1
ATOM 2958 C CA . VAL A 1 372 ? 13.394 5.766 -24.152 1.00 90.88 372 VAL A CA 1
ATOM 2959 C C . VAL A 1 372 ? 13.351 6.476 -22.801 1.00 90.88 372 VAL A C 1
ATOM 2961 O O . VAL A 1 372 ? 14.113 7.406 -22.558 1.00 90.88 372 VAL A O 1
ATOM 2964 N N . TYR A 1 373 ? 12.511 5.980 -21.895 1.00 92.31 373 TYR A N 1
ATOM 2965 C CA . TYR A 1 373 ? 12.425 6.419 -20.507 1.00 92.31 373 TYR A CA 1
ATOM 2966 C C . TYR A 1 373 ? 12.602 5.228 -19.550 1.00 92.31 373 TYR A C 1
ATOM 2968 O O . TYR A 1 373 ? 11.982 4.182 -19.763 1.00 92.31 373 TYR A O 1
ATOM 2976 N N . PRO A 1 374 ? 13.448 5.330 -18.514 1.00 93.19 374 PRO A N 1
ATOM 2977 C CA . PRO A 1 374 ? 13.661 4.245 -17.557 1.00 93.19 374 PRO A CA 1
ATOM 2978 C C . PRO A 1 374 ? 12.481 4.076 -16.584 1.00 93.19 374 PRO A C 1
ATOM 2980 O O . PRO A 1 374 ? 11.917 5.044 -16.078 1.00 93.19 374 PRO A O 1
ATOM 2983 N N . ALA A 1 375 ? 12.137 2.830 -16.280 1.00 94.44 375 ALA A N 1
ATOM 2984 C CA . ALA A 1 375 ? 11.110 2.458 -15.313 1.00 94.44 375 ALA A CA 1
ATOM 2985 C C . ALA A 1 375 ? 11.586 1.293 -14.438 1.00 94.44 375 ALA A C 1
ATOM 2987 O O . ALA A 1 375 ? 12.406 0.475 -14.867 1.00 94.44 375 ALA A O 1
ATOM 2988 N N . THR A 1 376 ? 11.033 1.196 -13.232 1.00 95.56 376 THR A N 1
ATOM 2989 C CA . THR A 1 376 ? 11.264 0.067 -12.327 1.00 95.56 376 THR A CA 1
ATOM 2990 C C . THR A 1 376 ? 10.026 -0.814 -12.299 1.00 95.56 376 THR A C 1
ATOM 2992 O O . THR A 1 376 ? 8.908 -0.331 -12.120 1.00 95.56 376 THR A O 1
ATOM 2995 N N . VAL A 1 377 ? 10.214 -2.119 -12.467 1.00 96.75 377 VAL A N 1
ATOM 2996 C CA . VAL A 1 377 ? 9.127 -3.098 -12.416 1.00 96.75 377 VAL A CA 1
ATOM 2997 C C . VAL A 1 377 ? 9.469 -4.169 -11.398 1.00 96.75 377 VAL A C 1
ATOM 2999 O O . VAL A 1 377 ? 10.478 -4.849 -11.544 1.00 96.75 377 VAL A O 1
ATOM 3002 N N . CYS A 1 378 ? 8.619 -4.356 -10.393 1.00 97.06 378 CYS A N 1
ATOM 3003 C CA . CYS A 1 378 ? 8.764 -5.447 -9.438 1.00 97.06 378 CYS A CA 1
ATOM 3004 C C . CYS A 1 378 ? 7.764 -6.560 -9.746 1.00 97.06 378 CYS A C 1
ATOM 3006 O O . CYS A 1 378 ? 6.588 -6.299 -9.992 1.00 97.06 378 CYS A O 1
ATOM 3008 N N . ALA A 1 379 ? 8.219 -7.807 -9.715 1.00 95.94 379 ALA A N 1
ATOM 3009 C CA . ALA A 1 379 ? 7.392 -8.979 -9.967 1.00 95.94 379 ALA A CA 1
ATOM 3010 C C . ALA A 1 379 ? 7.647 -10.041 -8.902 1.00 95.94 379 ALA A C 1
ATOM 3012 O O . ALA A 1 379 ? 8.794 -10.339 -8.574 1.00 95.94 379 ALA A O 1
ATOM 3013 N N . ALA A 1 380 ? 6.582 -10.658 -8.392 1.00 94.50 380 ALA A N 1
ATOM 3014 C CA . ALA A 1 380 ? 6.716 -11.762 -7.443 1.00 94.50 380 ALA A CA 1
ATOM 3015 C C . ALA A 1 380 ? 7.342 -12.997 -8.112 1.00 94.50 380 ALA A C 1
ATOM 3017 O O . ALA A 1 380 ? 8.057 -13.768 -7.479 1.00 94.50 380 ALA A O 1
ATOM 3018 N N . ARG A 1 381 ? 7.064 -13.193 -9.407 1.00 91.81 381 ARG A N 1
ATOM 3019 C CA . ARG A 1 381 ? 7.525 -14.334 -10.201 1.00 91.81 381 ARG A CA 1
ATOM 3020 C C . ARG A 1 381 ? 7.920 -13.882 -11.600 1.00 91.81 381 ARG A C 1
ATOM 3022 O O . ARG A 1 381 ? 7.322 -12.957 -12.146 1.00 91.81 381 ARG A O 1
ATOM 3029 N N . LEU A 1 382 ? 8.902 -14.565 -12.178 1.00 91.12 382 LEU A N 1
ATOM 3030 C CA . LEU A 1 382 ? 9.318 -14.378 -13.562 1.00 91.12 382 LEU A CA 1
ATOM 3031 C C . LEU A 1 382 ? 8.966 -15.607 -14.404 1.00 91.12 382 LEU A C 1
ATOM 3033 O O . LEU A 1 382 ? 8.937 -16.722 -13.886 1.00 91.12 382 LEU A O 1
ATOM 3037 N N . PRO A 1 383 ? 8.748 -15.439 -15.717 1.00 90.06 383 PRO A N 1
ATOM 3038 C CA . PRO A 1 383 ? 8.751 -16.561 -16.641 1.00 90.06 383 PRO A CA 1
ATOM 3039 C C . PRO A 1 383 ? 10.076 -17.329 -16.554 1.00 90.06 383 PRO A C 1
ATOM 3041 O O . PRO A 1 383 ? 11.129 -16.682 -16.482 1.00 90.06 383 PRO A O 1
ATOM 3044 N N . PRO A 1 384 ? 10.070 -18.669 -16.696 1.00 89.25 384 PRO A N 1
ATOM 3045 C CA . PRO A 1 384 ? 11.284 -19.485 -16.602 1.00 89.25 384 PRO A CA 1
ATOM 3046 C C . PRO A 1 384 ? 12.424 -19.008 -17.512 1.00 89.25 384 PRO A C 1
ATOM 3048 O O . PRO A 1 384 ? 13.598 -19.071 -17.146 1.00 89.25 384 PRO A O 1
ATOM 3051 N N . ALA A 1 385 ? 12.085 -18.473 -18.691 1.00 86.56 385 ALA A N 1
ATOM 3052 C CA . ALA A 1 385 ? 13.051 -17.918 -19.635 1.00 86.56 385 ALA A CA 1
ATOM 3053 C C . ALA A 1 385 ? 13.794 -16.685 -19.086 1.00 86.56 385 ALA A C 1
ATOM 3055 O O . ALA A 1 385 ? 14.999 -16.568 -19.291 1.00 86.56 385 ALA A O 1
ATOM 3056 N N . LEU A 1 386 ? 13.100 -15.778 -18.390 1.00 87.69 386 LEU A N 1
ATOM 3057 C CA . LEU A 1 386 ? 13.713 -14.587 -17.791 1.00 87.69 386 LEU A CA 1
ATOM 3058 C C . LEU A 1 386 ? 14.431 -14.923 -16.480 1.00 87.69 386 LEU A C 1
ATOM 3060 O O . LEU A 1 386 ? 15.509 -14.397 -16.218 1.00 87.69 386 LEU A O 1
ATOM 3064 N N . GLU A 1 387 ? 13.885 -15.844 -15.688 1.00 86.44 387 GLU A N 1
ATOM 3065 C CA . GLU A 1 387 ? 14.511 -16.294 -14.441 1.00 86.44 387 GLU A CA 1
ATOM 3066 C C . GLU A 1 387 ? 15.850 -17.008 -14.688 1.00 86.44 387 GLU A C 1
ATOM 3068 O O . GLU A 1 387 ? 16.846 -16.755 -14.002 1.00 86.44 387 GLU A O 1
ATOM 3073 N N . SER A 1 388 ? 15.909 -17.833 -15.738 1.00 84.19 388 SER A N 1
ATOM 3074 C CA . SER A 1 388 ? 17.151 -18.475 -16.180 1.00 84.19 388 SER A CA 1
ATOM 3075 C C . SER A 1 388 ? 18.212 -17.441 -16.564 1.00 84.19 388 SER A C 1
ATOM 3077 O O . SER A 1 388 ? 19.379 -17.610 -16.222 1.00 84.19 388 SER A O 1
ATOM 3079 N N . LEU A 1 389 ? 17.820 -16.342 -17.221 1.00 79.94 389 LEU A N 1
ATOM 3080 C CA . LEU A 1 389 ? 18.733 -15.246 -17.569 1.00 79.94 389 LEU A CA 1
ATOM 3081 C C . LEU A 1 389 ? 19.228 -14.489 -16.331 1.00 79.94 389 LEU A C 1
ATOM 3083 O O . LEU A 1 389 ? 20.395 -14.098 -16.288 1.00 79.94 389 LEU A O 1
ATOM 3087 N N . ALA A 1 390 ? 18.373 -14.322 -15.320 1.00 77.56 390 ALA A N 1
ATOM 3088 C CA . ALA A 1 390 ? 18.757 -13.714 -14.050 1.00 77.56 390 ALA A CA 1
ATOM 3089 C C . ALA A 1 390 ? 19.764 -14.584 -13.275 1.00 77.56 390 ALA A C 1
ATOM 3091 O O . ALA A 1 390 ? 20.702 -14.059 -12.681 1.00 77.56 390 ALA A O 1
ATOM 3092 N N . THR A 1 391 ? 19.615 -15.913 -13.322 1.00 73.38 391 THR A N 1
ATOM 3093 C CA . THR A 1 391 ? 20.453 -16.856 -12.555 1.00 73.38 391 THR A CA 1
ATOM 3094 C C . THR A 1 391 ? 21.741 -17.250 -13.284 1.00 73.38 391 THR A C 1
ATOM 3096 O O . THR A 1 391 ? 22.776 -17.451 -12.650 1.00 73.38 391 THR A O 1
ATOM 3099 N N . ALA A 1 392 ? 21.724 -17.331 -14.618 1.00 69.31 392 ALA A N 1
ATOM 3100 C CA . ALA A 1 392 ? 22.884 -17.735 -15.421 1.00 69.31 392 ALA A CA 1
ATOM 3101 C C . ALA A 1 392 ? 24.058 -16.745 -15.342 1.00 69.31 392 ALA A C 1
ATOM 3103 O O . ALA A 1 392 ? 25.187 -17.077 -15.712 1.00 69.31 392 ALA A O 1
ATOM 3104 N N . ARG A 1 393 ? 23.822 -15.525 -14.854 1.00 62.78 393 ARG A N 1
ATOM 3105 C CA . ARG A 1 393 ? 24.834 -14.480 -14.802 1.00 62.78 393 ARG A CA 1
ATOM 3106 C C . ARG A 1 393 ? 25.459 -14.383 -13.414 1.00 62.78 393 ARG A C 1
ATOM 3108 O O . ARG A 1 393 ? 24.916 -13.761 -12.509 1.00 62.78 393 ARG A O 1
ATOM 3115 N N . LYS A 1 394 ? 26.647 -14.973 -13.249 1.00 50.12 394 LYS A N 1
ATOM 3116 C CA . LYS A 1 394 ? 27.481 -14.715 -12.066 1.00 50.12 394 LYS A CA 1
ATOM 3117 C C . LYS A 1 394 ? 27.895 -13.236 -12.021 1.00 50.12 394 LYS A C 1
ATOM 3119 O O . LYS A 1 394 ? 28.155 -12.659 -13.080 1.00 50.12 394 LYS A O 1
ATOM 3124 N N . PRO A 1 395 ? 28.057 -12.646 -10.822 1.00 49.62 395 PRO A N 1
ATOM 3125 C CA . PRO A 1 395 ? 28.659 -11.329 -10.640 1.00 49.62 395 PRO A CA 1
ATOM 3126 C C . PRO A 1 395 ? 30.173 -11.435 -10.884 1.00 49.62 395 PRO A C 1
ATOM 3128 O O . PRO A 1 395 ? 30.980 -11.354 -9.967 1.00 49.62 395 PRO A O 1
ATOM 3131 N N . SER A 1 396 ? 30.580 -11.719 -12.120 1.00 39.62 396 SER A N 1
ATOM 3132 C CA . SER A 1 396 ? 31.984 -11.663 -12.509 1.00 39.62 396 SER A CA 1
ATOM 3133 C C . SER A 1 396 ? 32.269 -10.225 -12.922 1.00 39.62 396 SER A C 1
ATOM 3135 O O . SER A 1 396 ? 31.728 -9.730 -13.915 1.00 39.62 396 SER A O 1
ATOM 3137 N N . GLY A 1 397 ? 33.033 -9.526 -12.079 1.00 40.69 397 GLY A N 1
ATOM 3138 C CA . GLY A 1 397 ? 33.443 -8.146 -12.305 1.00 40.69 397 GLY A CA 1
ATOM 3139 C C . GLY A 1 397 ? 34.013 -7.974 -13.711 1.00 40.69 397 GLY A C 1
ATOM 3140 O O . GLY A 1 397 ? 34.780 -8.817 -14.166 1.00 40.69 397 GLY A O 1
ATOM 3141 N N . SER A 1 398 ? 33.619 -6.883 -14.373 1.00 38.97 398 SER A N 1
ATOM 3142 C CA . SER A 1 398 ? 33.990 -6.425 -15.729 1.00 38.97 398 SER A CA 1
ATOM 3143 C C . SER A 1 398 ? 33.055 -6.751 -16.909 1.00 38.97 398 SER A C 1
ATOM 3145 O O . SER A 1 398 ? 33.268 -6.209 -17.988 1.00 38.97 398 SER A O 1
ATOM 3147 N N . GLY A 1 399 ? 31.965 -7.511 -16.730 1.00 39.09 399 GLY A N 1
ATOM 3148 C CA . GLY A 1 399 ? 31.032 -7.855 -17.821 1.00 39.09 399 GLY A CA 1
ATOM 3149 C C . GLY A 1 399 ? 29.600 -7.310 -17.690 1.00 39.09 399 GLY A C 1
ATOM 3150 O O . GLY A 1 399 ? 28.652 -8.098 -17.695 1.00 39.09 399 GLY A O 1
ATOM 3151 N N . THR A 1 400 ? 29.410 -5.990 -17.601 1.00 41.88 400 THR A N 1
ATOM 3152 C CA . THR A 1 400 ? 28.105 -5.283 -17.625 1.00 41.88 400 THR A CA 1
ATOM 3153 C C . THR A 1 400 ? 27.426 -5.323 -19.003 1.00 41.88 400 THR A C 1
ATOM 3155 O O . THR A 1 400 ? 27.051 -4.301 -19.567 1.00 41.88 400 THR A O 1
ATOM 3158 N N . GLY A 1 401 ? 27.238 -6.498 -19.602 1.00 49.22 401 GLY A N 1
ATOM 3159 C CA . GLY A 1 401 ? 26.413 -6.569 -20.812 1.00 49.22 401 GLY A CA 1
ATOM 3160 C C . GLY A 1 401 ? 24.954 -6.298 -20.439 1.00 49.22 401 GLY A C 1
ATOM 3161 O O . GLY A 1 401 ? 24.296 -7.193 -19.934 1.00 49.22 401 GLY A O 1
ATOM 3162 N N . LEU A 1 402 ? 24.433 -5.092 -20.633 1.00 59.81 402 LEU A N 1
ATOM 3163 C CA . LEU A 1 402 ? 23.020 -4.797 -20.373 1.00 59.81 402 LEU A CA 1
ATOM 3164 C C . LEU A 1 402 ? 22.133 -5.838 -21.070 1.00 59.81 402 LEU A C 1
ATOM 3166 O O . LEU A 1 402 ? 22.339 -6.147 -22.247 1.00 59.81 402 LEU A O 1
ATOM 3170 N N . LEU A 1 403 ? 21.168 -6.395 -20.339 1.00 71.62 403 LEU A N 1
ATOM 3171 C CA . LEU A 1 403 ? 20.116 -7.197 -20.949 1.00 71.62 403 LEU A CA 1
ATOM 3172 C C . LEU A 1 403 ? 19.399 -6.301 -21.984 1.00 71.62 403 LEU A C 1
ATOM 3174 O O . LEU A 1 403 ? 19.303 -5.083 -21.816 1.00 71.62 403 LEU A O 1
ATOM 3178 N N . ARG A 1 404 ? 18.980 -6.864 -23.114 1.00 81.06 404 ARG A N 1
ATOM 3179 C CA . ARG A 1 404 ? 18.122 -6.173 -24.092 1.00 81.06 404 ARG A CA 1
ATOM 3180 C C . ARG A 1 404 ? 17.003 -7.112 -24.489 1.00 81.06 404 ARG A C 1
ATOM 3182 O O . ARG A 1 404 ? 16.843 -7.451 -25.657 1.00 81.06 404 ARG A O 1
ATOM 3189 N N . GLU A 1 405 ? 16.308 -7.613 -23.478 1.00 88.12 405 GLU A N 1
ATOM 3190 C CA . GLU A 1 405 ? 15.219 -8.552 -23.696 1.00 88.12 405 GLU A CA 1
ATOM 3191 C C . GLU A 1 405 ? 13.921 -7.764 -23.825 1.00 88.12 405 GLU A C 1
ATOM 3193 O O . GLU A 1 405 ? 13.509 -7.131 -22.848 1.00 88.12 405 GLU A O 1
ATOM 3198 N N . PRO A 1 406 ? 13.283 -7.767 -25.008 1.00 90.94 406 PRO A N 1
ATOM 3199 C CA . PRO A 1 406 ? 11.995 -7.126 -25.163 1.00 90.94 406 PRO A CA 1
ATOM 3200 C C . PRO A 1 406 ? 10.970 -7.910 -24.347 1.00 90.94 406 PRO A C 1
ATOM 3202 O O . PRO A 1 406 ? 10.855 -9.134 -24.451 1.00 90.94 406 PRO A O 1
ATOM 3205 N N . VAL A 1 407 ? 10.221 -7.194 -23.525 1.00 91.88 407 VAL A N 1
ATOM 3206 C CA . VAL A 1 407 ? 9.219 -7.753 -22.627 1.00 91.88 407 VAL A CA 1
ATOM 3207 C C . VAL A 1 407 ? 7.898 -7.018 -22.787 1.00 91.88 407 VAL A C 1
ATOM 3209 O O . VAL A 1 407 ? 7.853 -5.810 -23.030 1.00 91.88 407 VAL A O 1
ATOM 3212 N N . TRP A 1 408 ? 6.815 -7.770 -22.655 1.00 91.62 408 TRP A N 1
ATOM 3213 C CA . TRP A 1 408 ? 5.482 -7.243 -22.420 1.00 91.62 408 TRP A CA 1
ATOM 3214 C C . TRP A 1 408 ? 5.192 -7.340 -20.930 1.00 91.62 408 TRP A C 1
ATOM 3216 O O . TRP A 1 408 ? 5.427 -8.384 -20.322 1.00 91.62 408 TRP A O 1
ATOM 3226 N N . ILE A 1 409 ? 4.727 -6.250 -20.335 1.00 92.25 409 ILE A N 1
ATOM 3227 C CA . ILE A 1 409 ? 4.510 -6.142 -18.894 1.00 92.25 409 ILE A CA 1
ATOM 3228 C C . ILE A 1 409 ? 3.059 -5.762 -18.674 1.00 92.25 409 ILE A C 1
ATOM 3230 O O . ILE A 1 409 ? 2.575 -4.833 -19.312 1.00 92.25 409 ILE A O 1
ATOM 3234 N N . GLN A 1 410 ? 2.386 -6.462 -17.764 1.00 91.38 410 GLN A N 1
ATOM 3235 C CA . GLN A 1 410 ? 1.062 -6.105 -17.269 1.00 91.38 410 GLN A CA 1
ATOM 3236 C C . GLN A 1 410 ? 1.088 -6.007 -15.747 1.00 91.38 410 GLN A C 1
ATOM 3238 O O . GLN A 1 410 ? 1.659 -6.872 -15.075 1.00 91.38 410 GLN A O 1
ATOM 3243 N N . GLY A 1 411 ? 0.452 -4.987 -15.184 1.00 92.56 411 GLY A N 1
ATOM 3244 C CA . GLY A 1 411 ? 0.466 -4.786 -13.742 1.00 92.56 411 GLY A CA 1
ATOM 3245 C C . GLY A 1 411 ? -0.158 -3.478 -13.301 1.00 92.56 411 GLY A C 1
ATOM 3246 O O . GLY A 1 411 ? -0.925 -2.870 -14.040 1.00 92.56 411 GLY A O 1
ATOM 3247 N N . TYR A 1 412 ? 0.196 -3.052 -12.094 1.00 94.69 412 TYR A N 1
ATOM 3248 C CA . TYR A 1 412 ? -0.330 -1.838 -11.482 1.00 94.69 412 TYR A CA 1
ATOM 3249 C C . TYR A 1 412 ? 0.755 -0.779 -11.337 1.00 94.69 412 TYR A C 1
ATOM 3251 O O . TYR A 1 412 ? 1.898 -1.100 -11.006 1.00 94.69 412 TYR A O 1
ATOM 3259 N N . PHE A 1 413 ? 0.404 0.485 -11.550 1.00 95.44 413 PHE A N 1
ATOM 3260 C CA . PHE A 1 413 ? 1.282 1.600 -11.199 1.00 95.44 413 PHE A CA 1
ATOM 3261 C C . PHE A 1 413 ? 1.207 1.869 -9.692 1.00 95.44 413 PHE A C 1
ATOM 3263 O O . PHE A 1 413 ? 0.114 2.002 -9.150 1.00 95.44 413 PHE A O 1
ATOM 3270 N N . LEU A 1 414 ? 2.349 1.945 -9.004 1.00 95.75 414 LEU A N 1
ATOM 3271 C CA . LEU A 1 414 ? 2.387 2.225 -7.566 1.00 95.75 414 LEU A CA 1
ATOM 3272 C C . LEU A 1 414 ? 2.608 3.715 -7.301 1.00 95.75 414 LEU A C 1
ATOM 3274 O O . LEU A 1 414 ? 1.729 4.378 -6.760 1.00 95.75 414 LEU A O 1
ATOM 3278 N N . LYS A 1 415 ? 3.780 4.235 -7.681 1.00 95.69 415 LYS A N 1
ATOM 3279 C CA . LYS A 1 415 ? 4.157 5.647 -7.529 1.00 95.69 415 LYS A CA 1
ATOM 3280 C C . LYS A 1 415 ? 5.314 6.024 -8.441 1.00 95.69 415 LYS A C 1
ATOM 3282 O O . LYS A 1 415 ? 6.003 5.156 -8.975 1.00 95.69 415 LYS A O 1
ATOM 3287 N N . ILE A 1 416 ? 5.577 7.320 -8.558 1.00 94.88 416 ILE A N 1
ATOM 3288 C CA . ILE A 1 416 ? 6.896 7.802 -8.967 1.00 94.88 416 ILE A CA 1
ATOM 3289 C C . ILE A 1 416 ? 7.788 7.762 -7.733 1.00 94.88 416 ILE A C 1
ATOM 3291 O O . ILE A 1 416 ? 7.425 8.305 -6.689 1.00 94.88 416 ILE A O 1
ATOM 3295 N N . TRP A 1 417 ? 8.950 7.135 -7.845 1.00 92.06 417 TRP A N 1
ATOM 3296 C CA . TRP A 1 417 ? 9.982 7.190 -6.816 1.00 92.06 417 TRP A CA 1
ATOM 3297 C C . TRP A 1 417 ? 11.211 7.899 -7.367 1.00 92.06 417 TRP A C 1
ATOM 3299 O O . TRP A 1 417 ? 11.504 7.819 -8.561 1.00 92.06 417 TRP A O 1
ATOM 3309 N N . ALA A 1 418 ? 11.901 8.633 -6.505 1.00 86.25 418 ALA A N 1
ATOM 3310 C CA . ALA A 1 418 ? 13.135 9.309 -6.862 1.00 86.25 418 ALA A CA 1
ATOM 3311 C C . ALA A 1 418 ? 14.331 8.482 -6.383 1.00 86.25 418 ALA A C 1
ATOM 3313 O O . ALA A 1 418 ? 14.293 7.902 -5.305 1.00 86.25 418 ALA A O 1
ATOM 3314 N N . TYR A 1 419 ? 15.395 8.406 -7.178 1.00 80.00 419 TYR A N 1
ATOM 3315 C CA . TYR A 1 419 ? 16.646 7.776 -6.751 1.00 80.00 419 TYR A CA 1
ATOM 3316 C C . TYR A 1 419 ? 17.862 8.475 -7.375 1.00 80.00 419 TYR A C 1
ATOM 3318 O O . TYR A 1 419 ? 17.739 9.105 -8.429 1.00 80.00 419 TYR A O 1
ATOM 3326 N N . PRO A 1 420 ? 19.050 8.408 -6.750 1.00 74.44 420 PRO A N 1
ATOM 3327 C CA . PRO A 1 420 ? 20.270 8.939 -7.353 1.00 74.44 420 PRO A CA 1
ATOM 3328 C C . PRO A 1 420 ? 20.658 8.115 -8.589 1.00 74.44 420 PRO A C 1
ATOM 3330 O O . PRO A 1 420 ? 20.717 6.888 -8.536 1.00 74.44 420 PRO A O 1
ATOM 3333 N N . SER A 1 421 ? 20.922 8.780 -9.712 1.00 76.69 421 SER A N 1
ATOM 3334 C CA . SER A 1 421 ? 21.314 8.141 -10.972 1.00 76.69 421 SER A CA 1
ATOM 3335 C C . SER A 1 421 ? 22.538 8.841 -11.534 1.00 76.69 421 SER A C 1
ATOM 3337 O O . SER A 1 421 ? 22.499 10.056 -11.683 1.00 76.69 421 SER A O 1
ATOM 3339 N N . ASP A 1 422 ? 23.563 8.086 -11.934 1.00 72.88 422 ASP A N 1
ATOM 3340 C CA . ASP A 1 422 ? 24.790 8.641 -12.525 1.00 72.88 422 ASP A CA 1
ATOM 3341 C C . ASP A 1 422 ? 24.500 9.549 -13.733 1.00 72.88 422 ASP A C 1
ATOM 3343 O O . ASP A 1 422 ? 25.146 10.578 -13.902 1.00 72.88 422 ASP A O 1
ATOM 3347 N N . PHE A 1 423 ? 23.489 9.210 -14.545 1.00 72.88 423 PHE A N 1
ATOM 3348 C CA . PHE A 1 423 ? 23.078 10.014 -15.702 1.00 72.88 423 PHE A CA 1
ATOM 3349 C C . PHE A 1 423 ? 22.526 11.381 -15.289 1.00 72.88 423 PHE A C 1
ATOM 3351 O O . PHE A 1 423 ? 22.892 12.402 -15.865 1.00 72.88 423 PHE A O 1
ATOM 3358 N N . VAL A 1 424 ? 21.658 11.406 -14.275 1.00 71.56 424 VAL A N 1
ATOM 3359 C CA . VAL A 1 424 ? 21.075 12.655 -13.776 1.00 71.56 424 VAL A CA 1
ATOM 3360 C C . VAL A 1 424 ? 22.113 13.442 -12.983 1.00 71.56 424 VAL A C 1
ATOM 3362 O O . VAL A 1 424 ? 22.244 14.638 -13.200 1.00 71.56 424 VAL A O 1
ATOM 3365 N N . SER A 1 425 ? 22.920 12.776 -12.157 1.00 73.88 425 SER A N 1
ATOM 3366 C CA . SER A 1 425 ? 24.007 13.391 -11.394 1.00 73.88 425 SER A CA 1
ATOM 3367 C C . SER A 1 425 ? 25.108 13.984 -12.280 1.00 73.88 425 SER A C 1
ATOM 3369 O O . SER A 1 425 ? 25.755 14.942 -11.864 1.00 73.88 425 SER A O 1
ATOM 3371 N N . ALA A 1 426 ? 25.308 13.467 -13.498 1.00 70.94 426 ALA A N 1
ATOM 3372 C CA . ALA A 1 426 ? 26.238 14.047 -14.469 1.00 70.94 426 ALA A CA 1
ATOM 3373 C C . ALA A 1 426 ? 25.768 15.404 -15.017 1.00 70.94 426 ALA A C 1
ATOM 3375 O O . ALA A 1 426 ? 26.600 16.234 -15.379 1.00 70.94 426 ALA A O 1
ATOM 3376 N N . VAL A 1 427 ? 24.452 15.623 -15.084 1.00 73.12 427 VAL A N 1
ATOM 3377 C CA . VAL A 1 427 ? 23.850 16.894 -15.518 1.00 73.12 427 VAL A CA 1
ATOM 3378 C C . VAL A 1 427 ? 23.647 17.825 -14.320 1.00 73.12 427 VAL A C 1
ATOM 3380 O O . VAL A 1 427 ? 24.005 18.997 -14.380 1.00 73.12 427 VAL A O 1
ATOM 3383 N N . SER A 1 428 ? 23.143 17.270 -13.219 1.00 68.50 428 SER A N 1
ATOM 3384 C CA . SER A 1 428 ? 22.765 17.966 -11.994 1.00 68.50 428 SER A CA 1
ATOM 3385 C C . SER A 1 428 ? 23.087 17.095 -10.768 1.00 68.50 428 SER A C 1
ATOM 3387 O O . SER A 1 428 ? 22.292 16.218 -10.418 1.00 68.50 428 SER A O 1
ATOM 3389 N N . PRO A 1 429 ? 24.213 17.326 -10.060 1.00 69.94 429 PRO A N 1
ATOM 3390 C CA . PRO A 1 429 ? 24.723 16.435 -9.005 1.00 69.94 429 PRO A CA 1
ATOM 3391 C C . PRO A 1 429 ? 23.730 16.123 -7.878 1.00 69.94 429 PRO A C 1
ATOM 3393 O O . PRO A 1 429 ? 23.749 15.029 -7.319 1.00 69.94 429 PRO A O 1
ATOM 3396 N N . ASN A 1 430 ? 22.843 17.073 -7.569 1.00 72.75 430 ASN A N 1
ATOM 3397 C CA . ASN A 1 430 ? 21.848 16.957 -6.501 1.00 72.75 430 ASN A CA 1
ATOM 3398 C C . ASN A 1 430 ? 20.450 16.563 -7.004 1.00 72.75 430 ASN A C 1
ATOM 3400 O O . ASN A 1 430 ? 19.526 16.431 -6.199 1.00 72.75 430 ASN A O 1
ATOM 3404 N N . GLN A 1 431 ? 20.257 16.410 -8.316 1.00 75.88 431 GLN A N 1
ATOM 3405 C CA . GLN A 1 431 ? 18.966 16.031 -8.874 1.00 75.88 431 GLN A CA 1
ATOM 3406 C C . GLN A 1 431 ? 18.791 14.513 -8.778 1.00 75.88 431 GLN A C 1
ATOM 3408 O O . GLN A 1 431 ? 19.661 13.728 -9.155 1.00 75.88 431 GLN A O 1
ATOM 3413 N N . ARG A 1 432 ? 17.637 14.088 -8.262 1.00 81.94 432 ARG A N 1
ATOM 3414 C CA . ARG A 1 432 ? 17.245 12.678 -8.251 1.00 81.94 432 ARG A CA 1
ATOM 3415 C C . ARG A 1 432 ? 16.463 12.350 -9.512 1.00 81.94 432 ARG A C 1
ATOM 3417 O O . ARG A 1 432 ? 15.723 13.183 -10.029 1.00 81.94 432 ARG A O 1
ATOM 3424 N N . HIS A 1 433 ? 16.626 11.128 -9.991 1.00 83.44 433 HIS A N 1
ATOM 3425 C CA . HIS A 1 433 ? 15.908 10.608 -11.137 1.00 83.44 433 HIS A CA 1
ATOM 3426 C C . HIS A 1 433 ? 14.504 10.138 -10.719 1.00 83.44 433 HIS A C 1
ATOM 3428 O O . HIS A 1 433 ? 14.418 9.188 -9.938 1.00 83.44 433 HIS A O 1
ATOM 3434 N N . PRO A 1 434 ? 13.416 10.751 -11.221 1.00 89.50 434 PRO A N 1
ATOM 3435 C CA . PRO A 1 434 ? 12.065 10.255 -11.002 1.00 89.50 434 PRO A CA 1
ATOM 3436 C C . PRO A 1 434 ? 11.775 9.090 -11.951 1.00 89.50 434 PRO A C 1
ATOM 3438 O O . PRO A 1 434 ? 11.773 9.256 -13.170 1.00 89.50 434 PRO A O 1
ATOM 3441 N N . SER A 1 435 ? 11.471 7.918 -11.410 1.00 91.50 435 SER A N 1
ATOM 3442 C CA . SER A 1 435 ? 11.104 6.745 -12.201 1.00 91.50 435 SER A CA 1
ATOM 3443 C C . SER A 1 435 ? 9.726 6.237 -11.792 1.00 91.50 435 SER A C 1
ATOM 3445 O O . SER A 1 435 ? 9.402 6.252 -10.605 1.00 91.50 435 SER A O 1
ATOM 3447 N N . PRO A 1 436 ? 8.876 5.802 -12.731 1.00 95.69 436 PRO A N 1
ATOM 3448 C CA . PRO A 1 436 ? 7.643 5.123 -12.379 1.00 95.69 436 PRO A CA 1
ATOM 3449 C C . PRO A 1 436 ? 7.953 3.710 -11.869 1.00 95.69 436 PRO A C 1
ATOM 3451 O O . PRO A 1 436 ? 8.720 2.962 -12.483 1.00 95.69 436 PRO A O 1
ATOM 3454 N N . LEU A 1 437 ? 7.334 3.351 -10.747 1.00 96.62 437 LEU A N 1
ATOM 3455 C CA . LEU A 1 437 ? 7.395 2.022 -10.153 1.00 96.62 437 LEU A CA 1
ATOM 3456 C C . LEU A 1 437 ? 6.105 1.258 -10.460 1.00 96.62 437 LEU A C 1
ATOM 3458 O O . LEU A 1 437 ? 5.012 1.688 -10.081 1.00 96.62 437 LEU A O 1
ATOM 3462 N N . PHE A 1 438 ? 6.244 0.106 -11.110 1.00 96.94 438 PHE A N 1
ATOM 3463 C CA . PHE A 1 438 ? 5.142 -0.798 -11.431 1.00 96.94 438 PHE A CA 1
ATOM 3464 C C . PHE A 1 438 ? 5.271 -2.125 -10.686 1.00 96.94 438 PHE A C 1
ATOM 3466 O O . PHE A 1 438 ? 6.372 -2.631 -10.476 1.00 96.94 438 PHE A O 1
ATOM 3473 N N . LEU A 1 439 ? 4.132 -2.725 -10.351 1.00 97.19 439 LEU A N 1
ATOM 3474 C CA . LEU A 1 439 ? 4.035 -4.066 -9.784 1.00 97.19 439 LEU A CA 1
ATOM 3475 C C . LEU A 1 439 ? 3.410 -4.995 -10.818 1.00 97.19 439 LEU A C 1
ATOM 3477 O O . LEU A 1 439 ? 2.210 -4.924 -11.089 1.00 97.19 439 LEU A O 1
ATOM 3481 N N . ALA A 1 440 ? 4.233 -5.845 -11.425 1.00 95.31 440 ALA A N 1
ATOM 3482 C CA . ALA A 1 440 ? 3.827 -6.714 -12.514 1.00 95.31 440 ALA A CA 1
ATOM 3483 C C . ALA A 1 440 ? 3.086 -7.952 -12.005 1.00 95.31 440 ALA A C 1
ATOM 3485 O O . ALA A 1 440 ? 3.579 -8.699 -11.158 1.00 95.31 440 ALA A O 1
ATOM 3486 N N . SER A 1 441 ? 1.914 -8.184 -12.588 1.00 92.12 441 SER A N 1
ATOM 3487 C CA . SER A 1 441 ? 1.162 -9.429 -12.453 1.00 92.12 441 SER A CA 1
ATOM 3488 C C . SER A 1 441 ? 1.536 -10.436 -13.540 1.00 92.12 441 SER A C 1
ATOM 3490 O O . SER A 1 441 ? 1.546 -11.638 -13.283 1.00 92.12 441 SER A O 1
ATOM 3492 N N . ALA A 1 442 ? 1.893 -9.956 -14.734 1.00 90.38 442 ALA A N 1
ATOM 3493 C CA . ALA A 1 442 ? 2.373 -10.793 -15.822 1.00 90.38 442 ALA A CA 1
ATOM 3494 C C . ALA A 1 442 ? 3.537 -10.114 -16.543 1.00 90.38 442 ALA A C 1
ATOM 3496 O O . ALA A 1 442 ? 3.519 -8.909 -16.798 1.00 90.38 442 ALA A O 1
ATOM 3497 N N . ILE A 1 443 ? 4.547 -10.909 -16.879 1.00 92.06 443 ILE A N 1
ATOM 3498 C CA . ILE A 1 443 ? 5.650 -10.505 -17.745 1.00 92.06 443 ILE A CA 1
ATOM 3499 C C . ILE A 1 443 ? 5.768 -11.583 -18.808 1.00 92.06 443 ILE A C 1
ATOM 3501 O O . ILE A 1 443 ? 5.826 -12.762 -18.479 1.00 92.06 443 ILE A O 1
ATOM 3505 N N . GLU A 1 444 ? 5.829 -11.192 -20.071 1.00 90.31 444 GLU A N 1
ATOM 3506 C CA . GLU A 1 444 ? 6.059 -12.107 -21.181 1.00 90.31 444 GLU A CA 1
ATOM 3507 C C . GLU A 1 444 ? 7.297 -11.667 -21.945 1.00 90.31 444 GLU A C 1
ATOM 3509 O O . GLU A 1 444 ? 7.472 -10.492 -22.267 1.00 90.31 444 GLU A O 1
ATOM 3514 N N . ARG A 1 445 ? 8.181 -12.619 -22.245 1.00 88.81 445 ARG A N 1
ATOM 3515 C CA . ARG A 1 445 ? 9.307 -12.355 -23.137 1.00 88.81 445 ARG A CA 1
ATOM 3516 C C . ARG A 1 445 ? 8.769 -12.280 -24.559 1.00 88.81 445 ARG A C 1
ATOM 3518 O O . ARG A 1 445 ? 8.230 -13.261 -25.067 1.00 88.81 445 ARG A O 1
ATOM 3525 N N . LEU A 1 446 ? 8.956 -11.141 -25.207 1.00 85.56 446 LEU A N 1
ATOM 3526 C CA . LEU A 1 446 ? 8.612 -10.994 -26.609 1.00 85.56 446 LEU A CA 1
ATOM 3527 C C . LEU A 1 446 ? 9.705 -11.638 -27.470 1.00 85.56 446 LEU A C 1
ATOM 3529 O O . LEU A 1 446 ? 10.887 -11.604 -27.110 1.00 85.56 446 LEU A O 1
ATOM 3533 N N . PRO A 1 447 ? 9.351 -12.224 -28.625 1.00 77.88 447 PRO A N 1
ATOM 3534 C CA . PRO A 1 447 ? 10.358 -12.638 -29.583 1.00 77.88 447 PRO A CA 1
ATOM 3535 C C . PRO A 1 447 ? 11.188 -11.410 -29.986 1.00 77.88 447 PRO A C 1
ATOM 3537 O O . PRO A 1 447 ? 10.626 -10.319 -30.147 1.00 77.88 447 PRO A O 1
ATOM 3540 N N . PRO A 1 448 ? 12.514 -11.555 -30.162 1.00 66.88 448 PRO A N 1
ATOM 3541 C CA . PRO A 1 448 ? 13.344 -10.449 -30.604 1.00 66.88 448 PRO A CA 1
ATOM 3542 C C . PRO A 1 448 ? 12.763 -9.913 -31.909 1.00 66.88 448 PRO A C 1
ATOM 3544 O O . PRO A 1 448 ? 12.614 -10.652 -32.888 1.00 66.88 448 PRO A O 1
ATOM 3547 N N . THR A 1 449 ? 12.402 -8.629 -31.926 1.00 58.00 449 THR A N 1
ATOM 3548 C CA . THR A 1 449 ? 12.017 -7.969 -33.170 1.00 58.00 449 THR A CA 1
ATOM 3549 C C . THR A 1 449 ? 13.203 -8.093 -34.107 1.00 58.00 449 THR A C 1
ATOM 3551 O O . THR A 1 449 ? 14.254 -7.512 -33.839 1.00 58.00 449 THR A O 1
ATOM 3554 N N . LYS A 1 450 ? 13.062 -8.895 -35.172 1.00 46.06 450 LYS A N 1
ATOM 3555 C CA . LYS A 1 450 ? 14.039 -8.958 -36.258 1.00 46.06 450 LYS A CA 1
ATOM 3556 C C . LYS A 1 450 ? 14.167 -7.541 -36.795 1.00 46.06 450 LYS A C 1
ATOM 3558 O O . LYS A 1 450 ? 13.320 -7.098 -37.565 1.00 46.06 450 LYS A O 1
ATOM 3563 N N . VAL A 1 451 ? 15.193 -6.821 -36.353 1.00 50.56 451 VAL A N 1
ATOM 3564 C CA . VAL A 1 451 ? 15.588 -5.569 -36.987 1.00 50.56 451 VAL A CA 1
ATOM 3565 C C . VAL A 1 451 ? 15.805 -5.941 -38.455 1.00 50.56 451 VAL A C 1
ATOM 3567 O O . VAL A 1 451 ? 16.552 -6.898 -38.705 1.00 50.56 451 VAL A O 1
ATOM 3570 N N . PRO A 1 452 ? 15.111 -5.312 -39.423 1.00 45.16 452 PRO A N 1
ATOM 3571 C CA . PRO A 1 452 ? 15.398 -5.544 -40.827 1.00 45.16 452 PRO A CA 1
ATOM 3572 C C . PRO A 1 452 ? 16.893 -5.320 -40.983 1.00 45.16 452 PRO A C 1
ATOM 3574 O O . PRO A 1 452 ? 17.387 -4.240 -40.675 1.00 45.16 452 PRO A O 1
ATOM 3577 N N . SER A 1 453 ? 17.632 -6.369 -41.333 1.00 44.50 453 SER A N 1
ATOM 3578 C CA . SER A 1 453 ? 19.081 -6.290 -41.398 1.00 44.50 453 SER A CA 1
ATOM 3579 C C . SER A 1 453 ? 19.449 -5.190 -42.394 1.00 44.50 453 SER A C 1
ATOM 3581 O O . SER A 1 453 ? 19.348 -5.396 -43.608 1.00 44.50 453 SER A O 1
ATOM 3583 N N . GLU A 1 454 ? 19.907 -4.041 -41.896 1.00 50.69 454 GLU A N 1
ATOM 3584 C CA . GLU A 1 454 ? 20.474 -2.955 -42.706 1.00 50.69 454 GLU A CA 1
ATOM 3585 C C . GLU A 1 454 ? 21.668 -3.430 -43.556 1.00 50.69 454 GLU A C 1
ATOM 3587 O O . GLU A 1 454 ? 22.093 -2.749 -44.486 1.00 50.69 454 GLU A O 1
ATOM 3592 N N . GLY A 1 455 ? 22.148 -4.657 -43.318 1.00 52.84 455 GLY A N 1
ATOM 3593 C CA . GLY A 1 455 ? 23.147 -5.357 -44.119 1.00 52.84 455 GLY A CA 1
ATOM 3594 C C . GLY A 1 455 ? 22.865 -5.410 -45.625 1.00 52.84 455 GLY A C 1
ATOM 3595 O O . GLY A 1 455 ? 23.808 -5.482 -46.403 1.00 52.84 455 GLY A O 1
ATOM 3596 N N . ARG A 1 456 ? 21.607 -5.338 -46.088 1.00 55.06 456 ARG A N 1
ATOM 3597 C CA . ARG A 1 456 ? 21.339 -5.289 -47.542 1.00 55.06 456 ARG A CA 1
ATOM 3598 C C . ARG A 1 456 ? 21.581 -3.904 -48.139 1.00 55.06 456 ARG A C 1
ATOM 3600 O O . ARG A 1 456 ? 22.141 -3.813 -49.227 1.00 55.06 456 ARG A O 1
ATOM 3607 N N . PHE A 1 457 ? 21.221 -2.836 -47.428 1.00 60.22 457 PHE A N 1
ATOM 3608 C CA . PHE A 1 457 ? 21.465 -1.470 -47.896 1.00 60.22 457 PHE A CA 1
ATOM 3609 C C . PHE A 1 457 ? 22.945 -1.093 -47.808 1.00 60.22 457 PHE A C 1
ATOM 3611 O O . PHE A 1 457 ? 23.454 -0.454 -48.726 1.00 60.22 457 PHE A O 1
ATOM 3618 N N . SER A 1 458 ? 23.666 -1.552 -46.780 1.00 65.44 458 SER A N 1
ATOM 3619 C CA . SER A 1 458 ? 25.109 -1.305 -46.665 1.00 65.44 458 SER A CA 1
ATOM 3620 C C . SER A 1 458 ? 25.919 -2.024 -47.749 1.00 65.44 458 SER A C 1
ATOM 3622 O O . SER A 1 458 ? 26.852 -1.441 -48.298 1.00 65.44 458 SER A O 1
ATOM 3624 N N . VAL A 1 459 ? 25.527 -3.243 -48.139 1.00 76.62 459 VAL A N 1
ATOM 3625 C CA . VAL A 1 459 ? 26.156 -3.968 -49.257 1.00 76.62 459 VAL A CA 1
ATOM 3626 C C . VAL A 1 459 ? 25.877 -3.276 -50.593 1.00 76.62 459 VAL A C 1
ATOM 3628 O O . VAL A 1 459 ? 26.800 -3.103 -51.385 1.00 76.62 459 VAL A O 1
ATOM 3631 N N . ILE A 1 460 ? 24.646 -2.812 -50.839 1.00 79.50 460 ILE A N 1
ATOM 3632 C CA . ILE A 1 460 ? 24.311 -2.065 -52.065 1.00 79.50 460 ILE A CA 1
ATOM 3633 C C . ILE A 1 460 ? 25.072 -0.732 -52.119 1.00 79.50 460 ILE A C 1
ATOM 3635 O O . ILE A 1 460 ? 25.621 -0.387 -53.165 1.00 79.50 460 ILE A O 1
ATOM 3639 N N . ALA A 1 461 ? 25.173 -0.009 -51.000 1.00 80.06 461 ALA A N 1
ATOM 3640 C CA . ALA A 1 461 ? 25.941 1.232 -50.915 1.00 80.06 461 ALA A CA 1
ATOM 3641 C C . ALA A 1 461 ? 27.447 1.000 -51.133 1.00 80.06 461 ALA A C 1
ATOM 3643 O O . ALA A 1 461 ? 28.087 1.758 -51.862 1.00 80.06 461 ALA A O 1
ATOM 3644 N N . ALA A 1 462 ? 28.006 -0.077 -50.571 1.00 82.94 462 ALA A N 1
ATOM 3645 C CA . ALA A 1 462 ? 29.402 -0.455 -50.779 1.00 82.94 462 ALA A CA 1
ATOM 3646 C C . ALA A 1 462 ? 29.682 -0.831 -52.244 1.00 82.94 462 ALA A C 1
ATOM 3648 O O . ALA A 1 462 ? 30.659 -0.356 -52.822 1.00 82.94 462 ALA A O 1
ATOM 3649 N N . ILE A 1 463 ? 28.803 -1.619 -52.876 1.00 89.44 463 ILE A N 1
ATOM 3650 C CA . ILE A 1 463 ? 28.905 -1.956 -54.306 1.00 89.44 463 ILE A CA 1
ATOM 3651 C C . ILE A 1 463 ? 28.803 -0.685 -55.160 1.00 89.44 463 ILE A C 1
ATOM 3653 O O . ILE A 1 463 ? 29.616 -0.488 -56.062 1.00 89.44 463 ILE A O 1
ATOM 3657 N N . GLY A 1 464 ? 27.861 0.210 -54.847 1.00 91.56 464 GLY A N 1
ATOM 3658 C CA . GLY A 1 464 ? 27.712 1.497 -55.526 1.00 91.56 464 GLY A CA 1
ATOM 3659 C C . GLY A 1 464 ? 28.977 2.354 -55.445 1.00 91.56 464 GLY A C 1
ATOM 3660 O O . GLY A 1 464 ? 29.442 2.866 -56.463 1.00 91.56 464 GLY A O 1
ATOM 3661 N N . LEU A 1 465 ? 29.596 2.445 -54.264 1.00 93.06 465 LEU A N 1
ATOM 3662 C CA . LEU A 1 465 ? 30.848 3.177 -54.066 1.00 93.06 465 LEU A CA 1
ATOM 3663 C C . LEU A 1 465 ? 32.001 2.576 -54.885 1.00 93.06 465 LEU A C 1
ATOM 3665 O O . LEU A 1 465 ? 32.747 3.312 -55.533 1.00 93.06 465 LEU A O 1
ATOM 3669 N N . VAL A 1 466 ? 32.132 1.245 -54.895 1.00 94.50 466 VAL A N 1
ATOM 3670 C CA . VAL A 1 466 ? 33.161 0.542 -55.678 1.00 94.50 466 VAL A CA 1
ATOM 3671 C C . VAL A 1 466 ? 32.968 0.772 -57.178 1.00 94.50 466 VAL A C 1
ATOM 3673 O O . VAL A 1 466 ? 33.949 1.012 -57.881 1.00 94.50 466 VAL A O 1
ATOM 3676 N N . LEU A 1 467 ? 31.729 0.773 -57.677 1.00 95.25 467 LEU A N 1
ATOM 3677 C CA . LEU A 1 467 ? 31.434 1.059 -59.085 1.00 95.25 467 LEU A CA 1
ATOM 3678 C C . LEU A 1 467 ? 31.781 2.502 -59.469 1.00 95.25 467 LEU A C 1
ATOM 3680 O O . LEU A 1 467 ? 32.377 2.730 -60.524 1.00 95.25 467 LEU A O 1
ATOM 3684 N N . VAL A 1 468 ? 31.473 3.474 -58.605 1.00 94.88 468 VAL A N 1
ATOM 3685 C CA . VAL A 1 468 ? 31.845 4.879 -58.826 1.00 94.88 468 VAL A CA 1
ATOM 3686 C C . VAL A 1 468 ? 33.366 5.023 -58.865 1.00 94.88 468 VAL A C 1
ATOM 3688 O O . VAL A 1 468 ? 33.901 5.563 -59.834 1.00 94.88 468 VAL A O 1
ATOM 3691 N N . LEU A 1 469 ? 34.085 4.471 -57.885 1.00 94.44 469 LEU A N 1
ATOM 3692 C CA . LEU A 1 469 ? 35.551 4.496 -57.866 1.00 94.44 469 LEU A CA 1
ATOM 3693 C C . LEU A 1 469 ? 36.160 3.785 -59.085 1.00 94.44 469 LEU A C 1
ATOM 3695 O O . LEU A 1 469 ? 37.096 4.302 -59.698 1.00 94.44 469 LEU A O 1
ATOM 3699 N N . GLY A 1 470 ? 35.592 2.643 -59.479 1.00 94.88 470 GLY A N 1
ATOM 3700 C CA . GLY A 1 470 ? 35.979 1.896 -60.672 1.00 94.88 470 GLY A CA 1
ATOM 3701 C C . GLY A 1 470 ? 35.808 2.712 -61.953 1.00 94.88 470 GLY A C 1
ATOM 3702 O O . GLY A 1 470 ? 36.728 2.762 -62.767 1.00 94.88 470 GLY A O 1
ATOM 3703 N N . SER A 1 471 ? 34.681 3.415 -62.110 1.00 92.81 471 SER A N 1
ATOM 3704 C CA . SER A 1 471 ? 34.420 4.278 -63.271 1.00 92.81 471 SER A CA 1
ATOM 3705 C C . SER A 1 471 ? 35.398 5.455 -63.359 1.00 92.81 471 SER A C 1
ATOM 3707 O O . SER A 1 471 ? 35.925 5.744 -64.437 1.00 92.81 471 SER A O 1
ATOM 3709 N N . VAL A 1 472 ? 35.719 6.090 -62.226 1.00 93.69 472 VAL A N 1
ATOM 3710 C CA . VAL A 1 472 ? 36.698 7.185 -62.162 1.00 93.69 472 VAL A CA 1
ATOM 3711 C C . VAL A 1 472 ? 38.077 6.669 -62.561 1.00 93.69 472 VAL A C 1
ATOM 3713 O O . VAL A 1 472 ? 38.741 7.268 -63.409 1.00 93.69 472 VAL A O 1
ATOM 3716 N N . TRP A 1 473 ? 38.486 5.522 -62.015 1.00 94.25 473 TRP A N 1
ATOM 3717 C CA . TRP A 1 473 ? 39.757 4.890 -62.355 1.00 94.25 473 TRP A CA 1
ATOM 3718 C C . TRP A 1 473 ? 39.841 4.520 -63.842 1.00 94.25 473 TRP A C 1
ATOM 3720 O O . TRP A 1 473 ? 40.834 4.848 -64.495 1.00 94.25 473 TRP A O 1
ATOM 3730 N N . LEU A 1 474 ? 38.783 3.924 -64.407 1.00 94.00 474 LEU A N 1
ATOM 3731 C CA . LEU A 1 474 ? 38.713 3.579 -65.830 1.00 94.00 474 LEU A CA 1
ATOM 3732 C C . LEU A 1 474 ? 38.864 4.828 -66.709 1.00 94.00 474 LEU A C 1
ATOM 3734 O O . LEU A 1 474 ? 39.624 4.825 -67.677 1.00 94.00 474 LEU A O 1
ATOM 3738 N N . THR A 1 475 ? 38.178 5.912 -66.344 1.00 91.25 475 THR A N 1
ATOM 3739 C CA . THR A 1 475 ? 38.197 7.176 -67.093 1.00 91.25 475 THR A CA 1
ATOM 3740 C C . THR A 1 475 ? 39.593 7.802 -67.091 1.00 91.25 475 THR A C 1
ATOM 3742 O O . THR A 1 475 ? 40.086 8.214 -68.144 1.00 91.25 475 THR A O 1
ATOM 3745 N N . VAL A 1 476 ? 40.272 7.808 -65.938 1.00 90.44 476 VAL A N 1
ATOM 3746 C CA . VAL A 1 476 ? 41.664 8.276 -65.803 1.00 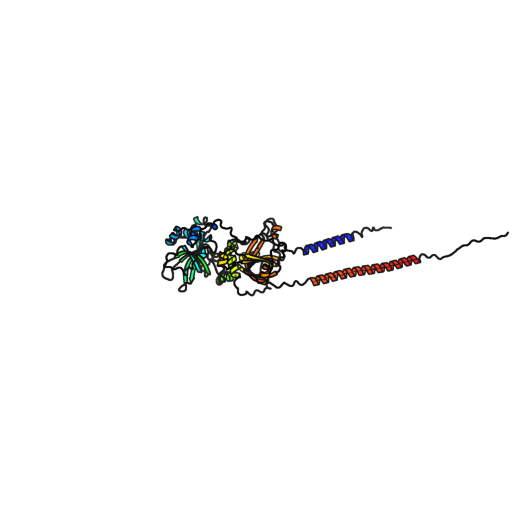90.44 476 VAL A CA 1
ATOM 3747 C C . VAL A 1 476 ? 42.634 7.389 -66.588 1.00 90.44 476 VAL A C 1
ATOM 3749 O O . VAL A 1 476 ? 43.569 7.879 -67.221 1.00 90.44 476 VAL A O 1
ATOM 3752 N N . TRP A 1 477 ? 42.419 6.075 -66.585 1.00 89.25 477 TRP A N 1
ATOM 3753 C CA . TRP A 1 477 ? 43.269 5.141 -67.315 1.00 89.25 477 TRP A CA 1
ATOM 3754 C C . TRP A 1 477 ? 43.141 5.309 -68.837 1.00 89.25 477 TRP A C 1
ATOM 3756 O O . TRP A 1 477 ? 44.155 5.365 -69.541 1.00 89.25 477 TRP A O 1
ATOM 3766 N N . PHE A 1 478 ? 41.918 5.458 -69.356 1.00 88.38 478 PHE A N 1
ATOM 3767 C CA . PHE A 1 478 ? 41.678 5.684 -70.783 1.00 88.38 478 PHE A CA 1
ATOM 3768 C C . PHE A 1 478 ? 42.203 7.043 -71.267 1.00 88.38 478 PHE A C 1
ATOM 3770 O O . PHE A 1 478 ? 42.771 7.112 -72.363 1.00 88.38 478 PHE A O 1
ATOM 3777 N N . SER A 1 479 ? 42.080 8.108 -70.467 1.00 82.75 479 SER A N 1
ATOM 3778 C CA . SER A 1 479 ? 42.631 9.425 -70.818 1.00 82.75 479 SER A CA 1
ATOM 3779 C C . SER A 1 479 ? 44.163 9.413 -70.834 1.00 82.75 479 SER A C 1
ATOM 3781 O O . SER A 1 479 ? 44.766 9.801 -71.835 1.00 82.75 479 SER A O 1
ATOM 3783 N N . ALA A 1 480 ? 44.804 8.827 -69.818 1.00 79.94 480 ALA A N 1
ATOM 3784 C CA . ALA A 1 480 ? 46.259 8.678 -69.771 1.00 79.94 480 ALA A CA 1
ATOM 3785 C C . ALA A 1 480 ? 46.809 7.838 -70.941 1.00 79.94 480 ALA A C 1
ATOM 3787 O O . ALA A 1 480 ? 47.923 8.068 -71.424 1.00 79.94 480 ALA A O 1
ATOM 3788 N N . ARG A 1 481 ? 46.039 6.857 -71.431 1.00 80.75 481 ARG A N 1
ATOM 3789 C CA . ARG A 1 481 ? 46.423 6.037 -72.589 1.00 80.75 481 ARG A CA 1
ATOM 3790 C C . ARG A 1 481 ? 46.309 6.811 -73.908 1.00 80.75 481 ARG A C 1
ATOM 3792 O O . ARG A 1 481 ? 47.198 6.674 -74.751 1.00 80.75 481 ARG A O 1
ATOM 3799 N N . ARG A 1 482 ? 45.281 7.656 -74.065 1.00 78.00 482 ARG A N 1
ATOM 3800 C CA . ARG A 1 482 ? 45.143 8.576 -75.211 1.00 78.00 482 ARG A CA 1
ATOM 3801 C C . ARG A 1 482 ? 46.256 9.622 -75.235 1.00 78.00 482 ARG A C 1
ATOM 3803 O O . ARG A 1 482 ? 46.856 9.830 -76.286 1.00 78.00 482 ARG A O 1
ATOM 3810 N N . ASP A 1 483 ? 46.628 10.178 -74.086 1.00 77.19 483 ASP A N 1
ATOM 3811 C CA . ASP A 1 483 ? 47.728 11.146 -74.003 1.00 77.19 483 ASP A CA 1
ATOM 3812 C C . ASP A 1 483 ? 49.081 10.533 -74.372 1.00 77.19 483 ASP A C 1
ATOM 3814 O O . ASP A 1 483 ? 49.887 11.168 -75.054 1.00 77.19 483 ASP A O 1
ATOM 3818 N N . ARG A 1 484 ? 49.324 9.263 -74.023 1.00 73.94 484 ARG A N 1
ATOM 3819 C CA . ARG A 1 484 ? 50.531 8.543 -74.464 1.00 73.94 484 ARG A CA 1
ATOM 3820 C C . ARG A 1 484 ? 50.563 8.317 -75.978 1.00 73.94 484 ARG A C 1
ATOM 3822 O O . ARG A 1 484 ? 51.649 8.355 -76.554 1.00 73.94 484 ARG A O 1
ATOM 3829 N N . ALA A 1 485 ? 49.419 8.097 -76.626 1.00 72.44 485 ALA A N 1
ATOM 3830 C CA . ALA A 1 485 ? 49.347 7.980 -78.085 1.00 72.44 485 ALA A CA 1
ATOM 3831 C C . ALA A 1 485 ? 49.624 9.333 -78.766 1.00 72.44 485 ALA A C 1
ATOM 3833 O O . ALA A 1 485 ? 50.457 9.413 -79.669 1.00 72.44 485 ALA A O 1
ATOM 3834 N N . SER A 1 486 ? 49.029 10.410 -78.250 1.00 71.12 486 SER A N 1
ATOM 3835 C CA . SER A 1 486 ? 49.248 11.785 -78.717 1.00 71.12 486 SER A CA 1
ATOM 3836 C C . SER A 1 486 ? 50.692 12.254 -78.506 1.00 71.12 486 SER A C 1
ATOM 3838 O O . SER A 1 486 ? 51.280 12.886 -79.382 1.00 71.12 486 SER A O 1
ATOM 3840 N N . ALA A 1 487 ? 51.309 11.903 -77.374 1.00 69.19 487 ALA A N 1
ATOM 3841 C CA . ALA A 1 487 ? 52.708 12.212 -77.090 1.00 69.19 487 ALA A CA 1
ATOM 3842 C C . ALA A 1 487 ? 53.670 11.470 -78.034 1.00 69.19 487 ALA A C 1
ATOM 3844 O O . ALA A 1 487 ? 54.670 12.045 -78.464 1.00 69.19 487 ALA A O 1
ATOM 3845 N N . ARG A 1 488 ? 53.363 10.219 -78.412 1.00 69.44 488 ARG A N 1
ATOM 3846 C CA . ARG A 1 488 ? 54.142 9.470 -79.416 1.00 69.44 488 ARG A CA 1
ATOM 3847 C C . ARG A 1 488 ? 53.986 10.058 -80.820 1.00 69.44 488 ARG A C 1
ATOM 3849 O O . ARG A 1 488 ? 54.981 10.148 -81.529 1.00 69.44 488 ARG A O 1
ATOM 3856 N N . ALA A 1 489 ? 52.788 10.510 -81.196 1.00 69.06 489 ALA A N 1
ATOM 3857 C CA . ALA A 1 489 ? 52.560 11.187 -82.475 1.00 69.06 489 ALA A CA 1
ATOM 3858 C C . ALA A 1 489 ? 53.337 12.513 -82.572 1.00 69.06 489 ALA A C 1
ATOM 3860 O O . ALA A 1 489 ? 53.992 12.768 -83.578 1.00 69.06 489 ALA A O 1
ATOM 3861 N N . ARG A 1 490 ? 53.369 13.311 -81.493 1.00 66.06 490 ARG A N 1
ATOM 3862 C CA . ARG A 1 490 ? 54.175 14.547 -81.438 1.00 66.06 490 ARG A CA 1
ATOM 3863 C C . ARG A 1 490 ? 55.681 14.279 -81.484 1.00 66.06 490 ARG A C 1
ATOM 3865 O O . ARG A 1 490 ? 56.403 15.036 -82.119 1.00 66.06 490 ARG A O 1
ATOM 3872 N N . ARG A 1 491 ? 56.160 13.195 -80.859 1.00 64.75 491 ARG A N 1
ATOM 3873 C CA . ARG A 1 491 ? 57.575 12.786 -80.948 1.00 64.75 491 ARG A CA 1
ATOM 3874 C C . ARG A 1 491 ? 57.964 12.303 -82.349 1.00 64.75 491 ARG A C 1
ATOM 3876 O O . ARG A 1 491 ? 59.068 12.599 -82.781 1.00 64.75 491 ARG A O 1
ATOM 3883 N N . ARG A 1 492 ? 57.064 11.631 -83.078 1.00 62.81 492 ARG A N 1
ATOM 3884 C CA . ARG A 1 492 ? 57.291 11.249 -84.486 1.00 62.81 492 ARG A CA 1
ATOM 3885 C C . ARG A 1 492 ? 57.298 12.463 -85.422 1.00 62.81 492 ARG A C 1
ATOM 3887 O O . ARG A 1 492 ? 58.222 12.598 -86.206 1.00 62.81 492 ARG A O 1
ATOM 3894 N N . ALA A 1 493 ? 56.370 13.405 -85.250 1.00 62.03 493 ALA A N 1
ATOM 3895 C CA . ALA A 1 493 ? 56.352 14.649 -86.031 1.00 62.03 493 ALA A CA 1
ATOM 3896 C C . ALA A 1 493 ? 57.561 15.574 -85.761 1.00 62.03 493 ALA A C 1
ATOM 3898 O O . ALA A 1 493 ? 57.926 16.380 -86.612 1.00 62.03 493 ALA A O 1
ATOM 3899 N N . ALA A 1 494 ? 58.184 15.474 -84.581 1.00 59.34 494 ALA A N 1
ATOM 3900 C CA . ALA A 1 494 ? 59.433 16.173 -84.271 1.00 59.34 494 ALA A CA 1
ATOM 3901 C C . ALA A 1 494 ? 60.680 15.455 -84.829 1.00 59.34 494 ALA A C 1
ATOM 3903 O O . ALA A 1 494 ? 61.680 16.113 -85.093 1.00 59.34 494 ALA A O 1
ATOM 3904 N N . SER A 1 495 ? 60.608 14.134 -85.027 1.00 57.53 495 SER A N 1
ATOM 3905 C CA . SER A 1 495 ? 61.666 13.315 -85.636 1.00 57.53 495 SER A CA 1
ATOM 3906 C C . SER A 1 495 ? 61.750 13.516 -87.153 1.00 57.53 495 SER A C 1
ATOM 3908 O O . SER A 1 495 ? 62.849 13.641 -87.673 1.00 57.53 495 SER A O 1
ATOM 3910 N N . ASP A 1 496 ? 60.612 13.636 -87.847 1.00 56.69 496 ASP A N 1
ATOM 3911 C CA . ASP A 1 496 ? 60.555 13.857 -89.309 1.00 56.69 496 ASP A CA 1
ATOM 3912 C C . ASP A 1 496 ? 61.033 15.255 -89.753 1.00 56.69 496 ASP A C 1
ATOM 3914 O O . ASP A 1 496 ? 61.158 15.529 -90.943 1.00 56.69 496 ASP A O 1
ATOM 3918 N N . ARG A 1 497 ? 61.300 16.172 -88.813 1.00 55.28 497 ARG A N 1
ATOM 3919 C CA . ARG A 1 497 ? 61.836 17.516 -89.104 1.00 55.28 497 ARG A CA 1
ATOM 3920 C C . ARG A 1 497 ? 63.362 17.611 -89.029 1.00 55.28 497 ARG A C 1
ATOM 3922 O O . ARG A 1 497 ? 63.896 18.694 -89.247 1.00 55.28 497 ARG A O 1
ATOM 3929 N N . LEU A 1 498 ? 64.051 16.515 -88.718 1.00 54.28 498 LEU A N 1
ATOM 3930 C CA . LEU A 1 498 ? 65.506 16.455 -88.571 1.00 54.28 498 LEU A CA 1
ATOM 3931 C C . LEU A 1 498 ? 66.116 15.434 -89.544 1.00 54.28 498 LEU A C 1
ATOM 3933 O O . LEU A 1 498 ? 66.853 14.556 -89.124 1.00 54.28 498 LEU A O 1
ATOM 3937 N N . ASP A 1 499 ? 65.835 15.585 -90.838 1.00 49.06 499 ASP A N 1
ATOM 3938 C CA . ASP A 1 499 ? 66.684 15.048 -91.908 1.00 49.06 499 ASP A CA 1
ATOM 3939 C C . ASP A 1 499 ? 66.997 16.182 -92.906 1.00 49.06 499 ASP A C 1
ATOM 3941 O O . ASP A 1 499 ? 66.117 16.603 -93.663 1.00 49.06 499 ASP A O 1
ATOM 3945 N N . PRO A 1 500 ? 68.219 16.748 -92.906 1.00 55.78 500 PRO A N 1
ATOM 3946 C CA . PRO A 1 500 ? 68.688 17.591 -93.998 1.00 55.78 500 PRO A CA 1
ATOM 3947 C C . PRO A 1 500 ? 69.089 16.725 -95.211 1.00 55.78 500 PRO A C 1
ATOM 3949 O O . PRO A 1 500 ? 69.715 15.677 -95.034 1.00 55.78 500 PRO A O 1
ATOM 3952 N N . PRO A 1 501 ? 68.789 17.148 -96.456 1.00 45.12 501 PRO A N 1
ATOM 3953 C CA . PRO A 1 501 ? 69.261 16.457 -97.649 1.00 45.12 501 PRO A CA 1
ATOM 3954 C C . PRO A 1 501 ? 70.788 16.536 -97.727 1.00 45.12 501 PRO A C 1
ATOM 3956 O O . PRO A 1 501 ? 71.393 17.597 -97.565 1.00 45.12 501 PRO A O 1
ATOM 3959 N N . GLY A 1 502 ? 71.405 15.377 -97.935 1.00 42.56 502 GLY A N 1
ATOM 3960 C CA . GLY A 1 502 ? 72.846 15.211 -97.910 1.00 42.56 502 GLY A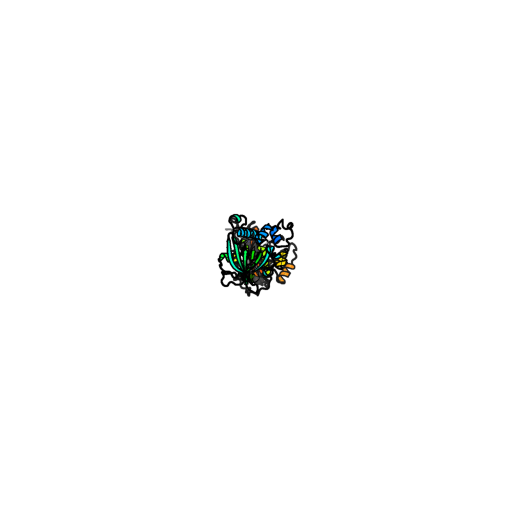 CA 1
ATOM 3961 C C . GLY A 1 502 ? 73.603 15.851 -99.075 1.00 42.56 502 GLY A C 1
ATOM 3962 O O . GLY A 1 502 ? 73.066 16.133 -100.142 1.00 42.56 502 GLY A O 1
ATOM 3963 N N . GLY A 1 503 ? 74.917 15.936 -98.863 1.00 42.03 503 GLY A N 1
ATOM 3964 C CA . GLY A 1 503 ? 75.904 15.662 -99.902 1.00 42.03 503 GLY A CA 1
ATOM 3965 C C . GLY A 1 503 ? 76.589 16.872 -100.532 1.00 42.03 503 GLY A C 1
ATOM 3966 O O . GLY A 1 503 ? 76.084 17.452 -101.484 1.00 42.03 503 GLY A O 1
ATOM 3967 N N . ARG A 1 504 ? 77.838 17.123 -100.118 1.00 40.47 504 ARG A N 1
ATOM 3968 C CA . ARG A 1 504 ? 78.984 17.174 -101.047 1.00 40.47 504 ARG A CA 1
ATOM 3969 C C . ARG A 1 504 ? 80.303 17.073 -100.277 1.00 40.47 504 ARG A C 1
ATOM 3971 O O . ARG A 1 504 ? 80.703 17.994 -99.576 1.00 40.47 504 ARG A O 1
ATOM 3978 N N . ARG A 1 505 ? 80.959 15.917 -100.428 1.00 42.25 505 ARG A N 1
ATOM 3979 C CA . ARG A 1 505 ? 82.401 15.735 -100.220 1.00 42.25 505 ARG A CA 1
ATOM 3980 C C . ARG A 1 505 ? 83.128 16.461 -101.351 1.00 42.25 505 ARG A C 1
ATOM 3982 O O . ARG A 1 505 ? 82.823 16.210 -102.513 1.00 42.25 505 ARG A O 1
ATOM 3989 N N . THR A 1 506 ? 84.095 17.299 -101.013 1.00 40.91 506 THR A N 1
ATOM 3990 C CA . THR A 1 506 ? 85.150 17.752 -101.925 1.00 40.91 506 THR A CA 1
ATOM 3991 C C . THR A 1 506 ? 86.452 17.098 -101.483 1.00 40.91 506 THR A C 1
ATOM 3993 O O . THR A 1 506 ? 86.925 17.366 -100.380 1.00 40.91 506 THR A O 1
ATOM 3996 N N . GLU A 1 507 ? 86.992 16.219 -102.324 1.00 40.50 507 GLU A N 1
ATOM 3997 C CA . GLU A 1 507 ? 88.395 15.796 -102.279 1.00 40.50 507 GLU A CA 1
ATOM 3998 C C . GLU A 1 507 ? 89.250 16.717 -103.172 1.00 40.50 507 GLU A C 1
ATOM 4000 O O . GLU A 1 507 ? 88.706 17.373 -104.066 1.00 40.50 507 GLU A O 1
ATOM 4005 N N . PRO A 1 508 ? 90.562 16.826 -102.897 1.00 47.28 508 PRO A N 1
ATOM 4006 C CA . PRO A 1 508 ? 91.420 17.879 -103.424 1.00 47.28 508 PRO A CA 1
ATOM 4007 C C . PRO A 1 508 ? 92.010 17.532 -104.797 1.00 47.28 508 PRO A C 1
ATOM 4009 O O . PRO A 1 508 ? 92.403 16.397 -105.055 1.00 47.28 508 PRO A O 1
ATOM 4012 N N . SER A 1 509 ? 92.130 18.553 -105.647 1.00 42.03 509 SER A N 1
ATOM 4013 C CA . SER A 1 509 ? 92.870 18.518 -106.912 1.00 42.03 509 SER A CA 1
ATOM 4014 C C . SER A 1 509 ? 94.327 18.914 -106.670 1.00 42.03 509 SER A C 1
ATOM 4016 O O . SER A 1 509 ? 94.582 19.940 -106.035 1.00 42.03 509 SER A O 1
ATOM 4018 N N . LYS A 1 510 ? 95.263 18.124 -107.203 1.00 42.78 510 LYS A N 1
ATOM 4019 C CA . LYS A 1 510 ? 96.692 18.436 -107.308 1.00 42.78 510 LYS A CA 1
ATOM 4020 C C . LYS A 1 510 ? 97.159 18.152 -108.742 1.00 42.78 510 LYS A C 1
ATOM 4022 O O . LYS A 1 510 ? 96.860 17.074 -109.248 1.00 42.78 510 LYS A O 1
ATOM 4027 N N . ASP A 1 511 ? 97.894 19.129 -109.278 1.00 49.66 511 ASP A N 1
ATOM 4028 C CA . ASP A 1 511 ? 98.790 19.111 -110.450 1.00 49.66 511 ASP A CA 1
ATOM 4029 C C . ASP A 1 511 ? 98.076 19.106 -111.836 1.00 49.66 511 ASP A C 1
ATOM 4031 O O . ASP A 1 511 ? 97.055 18.449 -112.007 1.00 49.66 511 ASP A O 1
ATOM 4035 N N . ASP A 1 512 ? 98.465 19.870 -112.873 1.00 44.31 512 ASP A N 1
ATOM 4036 C CA . ASP A 1 512 ? 99.804 20.353 -113.250 1.00 44.31 512 ASP A CA 1
ATOM 4037 C C . ASP A 1 512 ? 99.785 21.435 -114.382 1.00 44.31 512 ASP A C 1
ATOM 4039 O O . ASP A 1 512 ? 98.862 21.462 -115.193 1.00 44.31 512 ASP A O 1
ATOM 4043 N N . LEU A 1 513 ? 100.859 22.247 -114.433 1.00 43.06 513 LEU A N 1
ATOM 4044 C CA . LEU A 1 513 ? 101.658 22.749 -115.591 1.00 43.06 513 LEU A CA 1
ATOM 4045 C C . LEU A 1 513 ? 101.097 23.551 -116.808 1.00 43.06 513 LEU A C 1
ATOM 4047 O O . LEU A 1 513 ? 100.204 23.103 -117.521 1.00 43.06 513 LEU A O 1
ATOM 4051 N N . GLY A 1 514 ? 101.856 24.623 -117.140 1.00 40.94 514 GLY A N 1
ATOM 4052 C CA . GLY A 1 514 ? 102.108 25.245 -118.473 1.00 40.94 514 GLY A CA 1
ATOM 4053 C C . GLY A 1 514 ? 101.193 26.426 -118.841 1.00 40.94 514 GLY A C 1
ATOM 4054 O O . GLY A 1 514 ? 99.981 26.256 -118.816 1.00 40.94 514 GLY A O 1
ATOM 4055 N N . ASP A 1 515 ? 101.626 27.650 -119.174 1.00 40.75 515 ASP A N 1
ATOM 4056 C CA . ASP A 1 515 ? 102.892 28.255 -119.651 1.00 40.75 515 ASP A CA 1
ATOM 4057 C C . ASP A 1 515 ? 103.100 29.648 -119.013 1.00 40.75 515 ASP A C 1
ATOM 4059 O O . ASP A 1 515 ? 102.076 30.308 -118.698 1.00 40.75 515 ASP A O 1
#

Secondary structure (DSSP, 8-state):
--PPPTTSSTTHHHHHHHHHHHHHHHHHHHHSTT-PPPPPPPPS--TT-PPP-TTGGGSPPP-SHHHHHHHTT--HHHHHHHHT--SSSHHHHHHHHHHHHHHTTSPTTTTGGG-EEGGGS-TT-TT-TT-EEEEEEEEEEEEEEEPPHHHHHHHT-SEEEEEEEEEE-SSSEEEEEEEEEE--HHHHHTT-SS--EEEEEEEEEEEE---STT---EEEEEEE-EE-----TTSS---HHHHHHHHTT--GGGHHHHHHTTTSPP-TTTHHHHHHHHHHHHSPPPP----TT--TT--HHHHHH-GGGTTT-EEEEEEEEEEEEEEE---HHHHHHH--SEEEEEEEEEE-SSPEEPPPPTTSPPPEE-SEEEEEEEES---HHHHHHHHS----TT------EEEEEEEEEEEEEEE--HHHHHH-TTPPEEEEEEEEEEEEEPPP-----THHHHHHHHHHHHHHHHHHHHHHHHHHHHHHHHHHHHHHHHHTT--PPP----PPP------

Foldseek 3Di:
DDDDDDPVPVVVVVVVVVVVVVVVVVVVVVVPPPDDDDWDDDDQDDLAPDPPPPCPVVQDDDPALLSVVVVLPCDVVLLVCLVVDDPDDLVNLVSLLSSLLSQLPDAVCNLVVQEDAPLPDDPPPPPQAQGKYKDWFWFWAKDWAFHDPVCCVVSVHGTWMWTWTWDCNPVDIETEIEIEREEQVQCVVVVDGTTGWTWIFIFGFSDWDDDPPPYGYTYTYTNYIFTQGQDCPPHDDDAPLSNLLSVLVQRPSLLVVLLVCFQAGDYNSLVRNLLSQQLSLQDDDDDDDDDQPDPPQDDVVCCVPPVSVAASHKDKAKWFFFAKDKRADPDPSSCVPRVQRIKIKTWTKGFDPDKDFDDDPPPFGFDIDDGIDIAIEIHSDDDPVVVCVNPVDDPDPPDSPTGGFIKMFIFGWHHFYWADTPRRCVRPVPGTDTHTYTYTSDMDGDDPDPPPPCVVVVVVVVVVVVVVVVVVVVVVVVVVVVVVVVVVVVVVVVVVVPDDDDDDDDDDDDDDDDD

Sequence (515 aa):
MIDRPSWMVLRRRGLERLVWAAVLTLLARSASTAEGQPMAPRDRDLPYARPADPNAASRPEASTARDLFRWYGVTDEDFARFDQRPEGGADEERMNARILFRLGRLAPGELSVFCVPLLEIDARAGRWIGQGVSIVGTATRIVTRPIPEDLRDAYEFNAYYRVDVRIDSGASPSTIIVFARNVPEAWLEHRLESLDEPVTLDGLLVERYEGEFPSPRATVLAGRVAWHPRSAEGRPPIPHGWLRLGRQGVDIGLFDGIRKSNGQDLNGGDRELFYQVLAACSRPLAPHPIDPTDRSAFALESILTRPETWQGDWFAFRADARRITRILVDDQDIRTRFGIDAYFELDVTIPIDRPIRLQGTSKEEGATYENVYPATVCAARLPPALESLATARKPSGSGTGLLREPVWIQGYFLKIWAYPSDFVSAVSPNQRHPSPLFLASAIERLPPTKVPSEGRFSVIAAIGLVLVLGSVWLTVWFSARRDRASARARRRAASDRLDPPGGRRTEPSKDDLGD

pLDDT: mean 77.21, std 18.8, range [30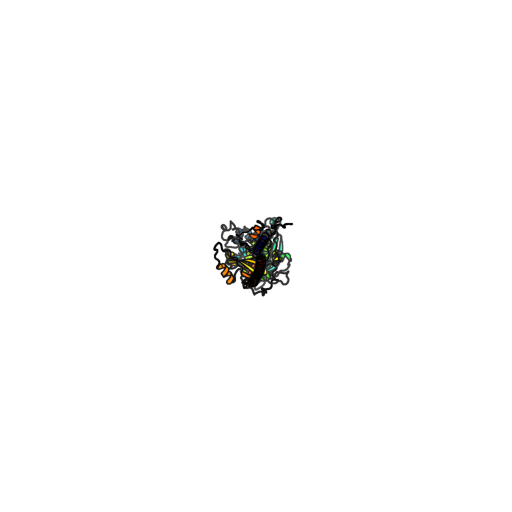.98, 97.31]